Protein AF-A0A2D7PEE8-F1 (afdb_monomer)

Nearest PDB structures (foldseek):
  8wuu-assembly1_A  TM=1.130E-01  e=1.755E+00  Streptococcus pyogenes serotype M1

Structure (mmCIF, N/CA/C/O backbone):
data_AF-A0A2D7PEE8-F1
#
_entry.id   AF-A0A2D7PEE8-F1
#
loop_
_atom_site.group_PDB
_atom_site.id
_atom_site.type_symbol
_atom_site.label_atom_id
_atom_site.label_alt_id
_atom_site.label_comp_id
_atom_site.label_asym_id
_atom_site.label_entity_id
_atom_site.label_seq_id
_atom_site.pdbx_PDB_ins_code
_atom_site.Cartn_x
_atom_site.Cartn_y
_atom_site.Cartn_z
_atom_site.occupancy
_atom_site.B_iso_or_equiv
_atom_site.auth_seq_id
_atom_site.auth_comp_id
_atom_site.auth_asym_id
_atom_site.auth_atom_id
_atom_site.pdbx_PDB_model_num
ATOM 1 N N . MET A 1 1 ? 88.003 9.462 -83.568 1.00 36.91 1 MET A N 1
ATOM 2 C CA . MET A 1 1 ? 86.731 10.149 -83.250 1.00 36.91 1 MET A CA 1
ATOM 3 C C . MET A 1 1 ? 85.672 9.088 -83.020 1.00 36.91 1 MET A C 1
ATOM 5 O O . MET A 1 1 ? 85.194 8.512 -83.986 1.00 36.91 1 MET A O 1
ATOM 9 N N . ALA A 1 2 ? 85.387 8.756 -81.761 1.00 38.00 2 ALA A N 1
ATOM 10 C CA . ALA A 1 2 ? 84.347 7.796 -81.404 1.00 38.00 2 ALA A CA 1
ATOM 11 C C . ALA A 1 2 ? 83.097 8.570 -80.969 1.00 38.00 2 ALA A C 1
ATOM 13 O O . ALA A 1 2 ? 83.156 9.364 -80.034 1.00 38.00 2 ALA A O 1
ATOM 14 N N . ILE A 1 3 ? 81.997 8.367 -81.691 1.00 42.97 3 ILE A N 1
ATOM 15 C CA . ILE A 1 3 ? 80.669 8.898 -81.379 1.00 42.97 3 ILE A CA 1
ATOM 16 C C . ILE A 1 3 ? 79.993 7.878 -80.453 1.00 42.97 3 ILE A C 1
ATOM 18 O O . ILE A 1 3 ? 79.646 6.788 -80.906 1.00 42.97 3 ILE A O 1
ATOM 22 N N . MET A 1 4 ? 79.813 8.210 -79.172 1.00 39.53 4 MET A N 1
ATOM 23 C CA . MET A 1 4 ? 78.869 7.506 -78.296 1.00 39.53 4 MET A CA 1
ATOM 24 C C . MET A 1 4 ? 77.482 8.125 -78.484 1.00 39.53 4 MET A C 1
ATOM 26 O O . MET A 1 4 ? 77.301 9.327 -78.313 1.00 39.53 4 MET A O 1
ATOM 30 N N . LYS A 1 5 ? 76.519 7.290 -78.882 1.00 43.19 5 LYS A N 1
ATOM 31 C CA . LYS A 1 5 ? 75.089 7.603 -78.898 1.00 43.19 5 LYS A CA 1
ATOM 32 C C . LYS A 1 5 ? 74.513 7.321 -77.510 1.00 43.19 5 LYS A C 1
ATOM 34 O O . LYS A 1 5 ? 74.554 6.171 -77.075 1.00 43.19 5 LYS A O 1
ATOM 39 N N . ASP A 1 6 ? 73.922 8.330 -76.882 1.00 46.00 6 ASP A N 1
ATOM 40 C CA . ASP A 1 6 ? 73.029 8.155 -75.737 1.00 46.00 6 ASP A CA 1
ATOM 41 C C . ASP A 1 6 ? 71.751 7.440 -76.195 1.00 46.00 6 ASP A C 1
ATOM 43 O O . ASP A 1 6 ? 70.873 8.022 -76.835 1.00 46.00 6 ASP A O 1
ATOM 47 N N . PHE A 1 7 ? 71.647 6.147 -75.894 1.00 42.81 7 PHE A N 1
ATOM 48 C CA . PHE A 1 7 ? 70.382 5.428 -75.979 1.00 42.81 7 PHE A CA 1
ATOM 49 C C . PHE A 1 7 ? 69.594 5.676 -74.691 1.00 42.81 7 PHE A C 1
ATOM 51 O O . PHE A 1 7 ? 69.921 5.142 -73.632 1.00 42.81 7 PHE A O 1
ATOM 58 N N . VAL A 1 8 ? 68.523 6.465 -74.790 1.00 51.12 8 VAL A N 1
ATOM 59 C CA . VAL A 1 8 ? 67.483 6.529 -73.758 1.00 51.12 8 VAL A CA 1
ATOM 60 C C . VAL A 1 8 ? 66.880 5.129 -73.615 1.00 51.12 8 VAL A C 1
ATOM 62 O O . VAL A 1 8 ? 66.261 4.609 -74.544 1.00 51.12 8 VAL A O 1
ATOM 65 N N . ASN A 1 9 ? 67.084 4.497 -72.456 1.00 50.72 9 ASN A N 1
ATOM 66 C CA . ASN A 1 9 ? 66.544 3.179 -72.128 1.00 50.72 9 ASN A CA 1
ATOM 67 C C . ASN A 1 9 ? 65.024 3.275 -71.885 1.00 50.72 9 ASN A C 1
ATOM 69 O O . ASN A 1 9 ? 64.554 3.350 -70.749 1.00 50.72 9 ASN A O 1
ATOM 73 N N . ALA A 1 10 ? 64.256 3.295 -72.976 1.00 44.59 10 ALA A N 1
ATOM 74 C CA . ALA A 1 10 ? 62.796 3.377 -72.965 1.00 44.59 10 ALA A CA 1
ATOM 75 C C . ALA A 1 10 ? 62.132 2.211 -72.199 1.00 44.59 10 ALA A C 1
ATOM 77 O O . ALA A 1 10 ? 61.075 2.398 -71.600 1.00 44.59 10 ALA A O 1
ATOM 78 N N . GLY A 1 11 ? 62.771 1.034 -72.143 1.00 39.69 11 GLY A N 1
ATOM 79 C CA . GLY A 1 11 ? 62.294 -0.117 -71.363 1.00 39.69 11 GLY A CA 1
ATOM 80 C C . GLY A 1 11 ? 62.442 0.074 -69.848 1.00 39.69 11 GLY A C 1
ATOM 81 O O . GLY A 1 11 ? 61.536 -0.268 -69.089 1.00 39.69 11 GLY A O 1
ATOM 82 N N . GLY A 1 12 ? 63.539 0.697 -69.406 1.00 43.28 12 GLY A N 1
ATOM 83 C CA . GLY A 1 12 ? 63.752 1.065 -68.002 1.00 43.28 12 GLY A CA 1
ATOM 84 C C . GLY A 1 12 ? 62.744 2.109 -67.512 1.00 43.28 12 GLY A C 1
ATOM 85 O O . GLY A 1 12 ? 62.139 1.924 -66.458 1.00 43.28 12 GLY A O 1
ATOM 86 N N . ALA A 1 13 ? 62.492 3.149 -68.315 1.00 47.09 13 ALA A N 1
ATOM 87 C CA . ALA A 1 13 ? 61.523 4.201 -67.996 1.00 47.09 13 ALA A CA 1
ATOM 88 C C . ALA A 1 13 ? 60.065 3.695 -67.972 1.00 47.09 13 ALA A C 1
ATOM 90 O O . ALA A 1 13 ? 59.292 4.091 -67.101 1.00 47.09 13 ALA A O 1
ATOM 91 N N . PHE A 1 14 ? 59.698 2.774 -68.871 1.00 45.44 14 PHE A N 1
ATOM 92 C CA . PHE A 1 14 ? 58.374 2.144 -68.880 1.00 45.44 14 PHE A CA 1
ATOM 93 C C . PHE A 1 14 ? 58.162 1.221 -67.668 1.00 45.44 14 PHE A C 1
ATOM 95 O O . PHE A 1 14 ? 57.136 1.318 -66.999 1.00 45.44 14 PHE A O 1
ATOM 102 N N . SER A 1 15 ? 59.150 0.385 -67.319 1.00 45.12 15 SER A N 1
ATOM 103 C CA . SER A 1 15 ? 59.051 -0.501 -66.145 1.00 45.12 15 SER A CA 1
ATOM 104 C C . SER A 1 15 ? 58.986 0.265 -64.814 1.00 45.12 15 SER A C 1
ATOM 106 O O . SER A 1 15 ? 58.243 -0.129 -63.917 1.00 45.12 15 SER A O 1
ATOM 108 N N . ALA A 1 16 ? 59.696 1.396 -64.706 1.00 52.12 16 ALA A N 1
ATOM 109 C CA . ALA A 1 16 ? 59.657 2.280 -63.541 1.00 52.12 16 ALA A CA 1
ATOM 110 C C . ALA A 1 16 ? 58.328 3.051 -63.434 1.00 52.12 16 ALA A C 1
ATOM 112 O O . ALA A 1 16 ? 57.802 3.221 -62.337 1.00 52.12 16 ALA A O 1
ATOM 113 N N . GLY A 1 17 ? 57.744 3.473 -64.562 1.00 42.59 17 GLY A N 1
ATOM 114 C CA . GLY A 1 17 ? 56.414 4.091 -64.594 1.00 42.59 17 GLY A CA 1
ATOM 115 C C . GLY A 1 17 ? 55.287 3.109 -64.253 1.00 42.59 17 GLY A C 1
ATOM 116 O O . GLY A 1 17 ? 54.347 3.467 -63.547 1.00 42.59 17 GLY A O 1
ATOM 117 N N . MET A 1 18 ? 55.401 1.850 -64.688 1.00 45.31 18 MET A N 1
ATOM 118 C CA . MET A 1 18 ? 54.411 0.804 -64.411 1.00 45.31 18 MET A CA 1
ATOM 119 C C . MET A 1 18 ? 54.471 0.314 -62.952 1.00 45.31 18 MET A C 1
ATOM 121 O O . MET A 1 18 ? 53.427 0.116 -62.335 1.00 45.31 18 MET A O 1
ATOM 125 N N . SER A 1 19 ? 55.665 0.188 -62.357 1.00 49.00 19 SER A N 1
ATOM 126 C CA . SER A 1 19 ? 55.824 -0.153 -60.932 1.00 49.00 19 SER A CA 1
ATOM 127 C C . SER A 1 19 ? 55.417 0.993 -59.995 1.00 49.00 19 SER A C 1
ATOM 129 O O . SER A 1 19 ? 54.812 0.746 -58.950 1.00 49.00 19 SER A O 1
ATOM 131 N N . ALA A 1 20 ? 55.653 2.251 -60.383 1.00 50.22 20 ALA A N 1
ATOM 132 C CA . ALA A 1 20 ? 55.124 3.429 -59.692 1.00 50.22 20 ALA A CA 1
ATOM 133 C C . ALA A 1 20 ? 53.585 3.520 -59.786 1.00 50.22 20 ALA A C 1
ATOM 135 O O . ALA A 1 20 ? 52.927 3.886 -58.814 1.00 50.22 20 ALA A O 1
ATOM 136 N N . GLY A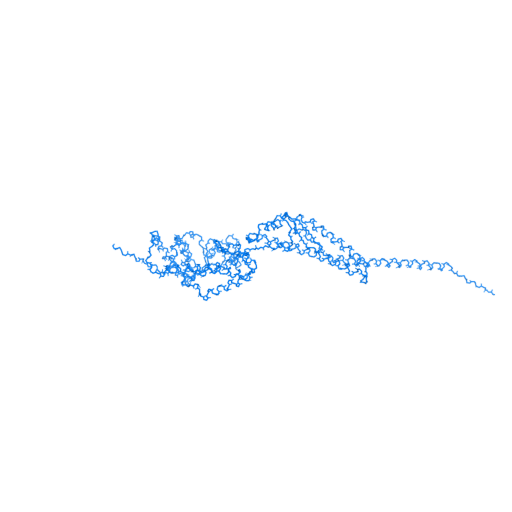 1 21 ? 52.997 3.131 -60.924 1.00 40.75 21 GLY A N 1
ATOM 137 C CA . GLY A 1 21 ? 51.543 3.058 -61.108 1.00 40.75 21 GLY A CA 1
ATOM 138 C C . GLY A 1 21 ? 50.880 1.956 -60.273 1.00 40.75 21 GLY A C 1
ATOM 139 O O . GLY A 1 21 ? 49.879 2.211 -59.610 1.00 40.75 21 GLY A O 1
ATOM 140 N N . LEU A 1 22 ? 51.470 0.756 -60.236 1.00 48.62 22 LEU A N 1
ATOM 141 C CA . LEU A 1 22 ? 50.969 -0.377 -59.443 1.00 48.62 22 LEU A CA 1
ATOM 142 C C . LEU A 1 22 ? 51.132 -0.148 -57.932 1.00 48.62 22 LEU A C 1
ATOM 144 O O . LEU A 1 22 ? 50.189 -0.361 -57.179 1.00 48.62 22 LEU A O 1
ATOM 148 N N . SER A 1 23 ? 52.270 0.394 -57.486 1.00 54.91 23 SER A N 1
ATOM 149 C CA . SER A 1 23 ? 52.448 0.786 -56.077 1.00 54.91 23 SER A CA 1
ATOM 150 C C . SER A 1 23 ? 51.536 1.951 -55.661 1.00 54.91 23 SER A C 1
ATOM 152 O O . SER A 1 23 ? 51.141 2.042 -54.498 1.00 54.91 23 SER A O 1
ATOM 154 N N . GLY A 1 24 ? 51.158 2.833 -56.592 1.00 54.38 24 GLY A N 1
ATOM 155 C CA . GLY A 1 24 ? 50.138 3.862 -56.379 1.00 54.38 24 GLY A CA 1
ATOM 156 C C . GLY A 1 24 ? 48.737 3.279 -56.164 1.00 54.38 24 GLY A C 1
ATOM 157 O O . GLY A 1 24 ? 48.034 3.723 -55.257 1.00 54.38 24 GLY A O 1
ATOM 158 N N . ILE A 1 25 ? 48.364 2.258 -56.942 1.00 56.91 25 ILE A N 1
ATOM 159 C CA . ILE A 1 25 ? 47.086 1.537 -56.820 1.00 56.91 25 ILE A CA 1
ATOM 160 C C . ILE A 1 25 ? 47.041 0.718 -55.523 1.00 56.91 25 ILE A C 1
ATOM 162 O O . ILE A 1 25 ? 46.081 0.846 -54.768 1.00 56.91 25 ILE A O 1
ATOM 166 N N . ASP A 1 26 ? 48.096 -0.027 -55.187 1.00 55.97 26 ASP A N 1
ATOM 167 C CA . ASP A 1 26 ? 48.169 -0.795 -53.933 1.00 55.97 26 ASP A CA 1
ATOM 168 C C . ASP A 1 26 ? 48.103 0.111 -52.693 1.00 55.97 26 ASP A C 1
ATOM 170 O O . ASP A 1 26 ? 47.444 -0.209 -51.702 1.00 55.97 26 ASP A O 1
ATOM 174 N N . ASN A 1 27 ? 48.740 1.286 -52.740 1.00 65.62 27 ASN A N 1
ATOM 175 C CA . ASN A 1 27 ? 48.633 2.276 -51.668 1.00 65.62 27 ASN A CA 1
ATOM 176 C C . ASN A 1 27 ? 47.238 2.912 -51.586 1.00 65.62 27 ASN A C 1
ATOM 178 O O . ASN A 1 27 ? 46.804 3.270 -50.492 1.00 65.62 27 ASN A O 1
ATOM 182 N N . GLN A 1 28 ? 46.529 3.065 -52.706 1.00 58.69 28 GLN A N 1
ATOM 183 C CA . GLN A 1 28 ? 45.143 3.539 -52.714 1.00 58.69 28 GLN A CA 1
ATOM 184 C C . GLN A 1 28 ? 44.176 2.485 -52.165 1.00 58.69 28 GLN A C 1
ATOM 186 O O . GLN A 1 28 ? 43.343 2.835 -51.332 1.00 58.69 28 GLN A O 1
ATOM 191 N N . ILE A 1 29 ? 44.333 1.211 -52.542 1.00 61.28 29 ILE A N 1
ATOM 192 C CA . ILE A 1 29 ? 43.538 0.091 -52.014 1.00 61.28 29 ILE A CA 1
ATOM 193 C C . ILE A 1 29 ? 43.755 -0.040 -50.504 1.00 61.28 29 ILE A C 1
ATOM 195 O O . ILE A 1 29 ? 42.797 0.012 -49.743 1.00 61.28 29 ILE A O 1
ATOM 199 N N . ARG A 1 30 ? 45.009 -0.055 -50.032 1.00 66.06 30 ARG A N 1
ATOM 200 C CA . ARG A 1 30 ? 45.307 -0.126 -48.589 1.00 66.06 30 ARG A CA 1
ATOM 201 C C . ARG A 1 30 ? 44.752 1.060 -47.799 1.00 66.06 30 ARG A C 1
ATOM 203 O O . ARG A 1 30 ? 44.349 0.888 -46.654 1.00 66.06 30 ARG A O 1
ATOM 210 N N . ARG A 1 31 ? 44.733 2.265 -48.378 1.00 68.31 31 ARG A N 1
ATOM 211 C CA . ARG A 1 31 ? 44.119 3.448 -47.747 1.00 68.31 31 ARG A CA 1
ATOM 212 C C . ARG A 1 31 ? 42.596 3.357 -47.721 1.00 68.31 31 ARG A C 1
ATOM 214 O O . ARG A 1 31 ? 42.003 3.774 -46.732 1.00 68.31 31 ARG A O 1
ATOM 221 N N . ALA A 1 32 ? 41.982 2.820 -48.773 1.00 65.88 32 ALA A N 1
ATOM 222 C CA . ALA A 1 32 ? 40.547 2.565 -48.818 1.00 65.88 32 ALA A CA 1
ATOM 223 C C . ALA A 1 32 ? 40.141 1.505 -47.781 1.00 65.88 32 ALA A C 1
ATOM 225 O O . ALA A 1 32 ? 39.219 1.749 -47.007 1.00 65.88 32 ALA A O 1
ATOM 226 N N . ASP A 1 33 ? 40.894 0.408 -47.670 1.00 72.75 33 ASP A N 1
ATOM 227 C CA . ASP A 1 33 ? 40.674 -0.642 -46.668 1.00 72.75 33 ASP A CA 1
ATOM 228 C C . ASP A 1 33 ? 40.842 -0.108 -45.238 1.00 72.75 33 ASP A C 1
ATOM 230 O O . ASP A 1 33 ? 40.031 -0.390 -44.359 1.00 72.75 33 ASP A O 1
ATOM 234 N N . GLN A 1 34 ? 41.866 0.718 -44.992 1.00 75.00 34 GLN A N 1
ATOM 235 C CA . GLN A 1 34 ? 42.071 1.373 -43.694 1.00 75.00 34 GLN A CA 1
ATOM 236 C C . GLN A 1 34 ? 40.954 2.368 -43.356 1.00 75.00 34 GLN A C 1
ATOM 238 O O . GLN A 1 34 ? 40.535 2.448 -42.201 1.00 75.00 34 GLN A O 1
ATOM 243 N N . ALA A 1 35 ? 40.466 3.125 -44.342 1.00 72.62 35 ALA A N 1
ATOM 244 C CA . ALA A 1 35 ? 39.350 4.045 -44.156 1.00 72.62 35 ALA A CA 1
ATOM 245 C C . ALA A 1 35 ? 38.049 3.288 -43.855 1.00 72.62 35 ALA A C 1
ATOM 247 O O . ALA A 1 35 ? 37.325 3.676 -42.939 1.00 72.62 35 ALA A O 1
ATOM 248 N N . GLN A 1 36 ? 37.793 2.180 -44.555 1.00 73.75 36 GLN A N 1
ATOM 249 C CA . GLN A 1 36 ? 36.639 1.321 -44.304 1.00 73.75 36 GLN A CA 1
ATOM 250 C C . GLN A 1 36 ? 36.716 0.673 -42.916 1.00 73.75 36 GLN A C 1
ATOM 252 O O . GLN A 1 36 ? 35.768 0.775 -42.146 1.00 73.75 36 GLN A O 1
ATOM 257 N N . ALA A 1 37 ? 37.872 0.126 -42.532 1.00 75.62 37 ALA A N 1
ATOM 258 C CA . ALA A 1 37 ? 38.077 -0.439 -41.199 1.00 75.62 37 ALA A CA 1
ATOM 259 C C . ALA A 1 37 ? 37.882 0.601 -40.077 1.00 75.62 37 ALA A C 1
ATOM 261 O O . ALA A 1 37 ? 37.370 0.278 -39.005 1.00 75.62 37 ALA A O 1
ATOM 262 N N . ALA A 1 38 ? 38.257 1.864 -40.311 1.00 76.94 38 ALA A N 1
ATOM 263 C CA . ALA A 1 38 ? 38.017 2.948 -39.360 1.00 76.94 38 ALA A CA 1
ATOM 264 C C . ALA A 1 38 ? 36.523 3.300 -39.235 1.00 76.94 38 ALA A C 1
ATOM 266 O O . ALA A 1 38 ? 36.046 3.543 -38.125 1.00 76.94 38 ALA A O 1
ATOM 267 N N . VAL A 1 39 ? 35.781 3.306 -40.347 1.00 76.56 39 VAL A N 1
ATOM 268 C CA . VAL A 1 39 ? 34.318 3.488 -40.364 1.00 76.56 39 VAL A CA 1
ATOM 269 C C . VAL A 1 39 ? 33.621 2.331 -39.648 1.00 76.56 39 VAL A C 1
ATOM 271 O O . VAL A 1 39 ? 32.755 2.571 -38.807 1.00 76.56 39 VAL A O 1
ATOM 274 N N . ASP A 1 40 ? 34.032 1.093 -39.912 1.00 73.75 40 ASP A N 1
ATOM 275 C CA . ASP A 1 40 ? 33.459 -0.101 -39.289 1.00 73.75 40 ASP A CA 1
ATOM 276 C C . ASP A 1 40 ? 33.744 -0.131 -37.782 1.00 73.75 40 ASP A C 1
ATOM 278 O O . ASP A 1 40 ? 32.852 -0.406 -36.983 1.00 73.75 40 ASP A O 1
ATOM 282 N N . SER A 1 41 ? 34.955 0.249 -37.363 1.00 79.56 41 SER A N 1
ATOM 283 C CA . SER A 1 41 ? 35.315 0.380 -35.945 1.00 79.56 41 SER A CA 1
ATOM 284 C C . SER A 1 41 ? 34.460 1.431 -35.223 1.00 79.56 41 SER A C 1
ATOM 286 O O . SER A 1 41 ? 33.960 1.185 -34.123 1.00 79.56 41 SER A O 1
ATOM 288 N N . ARG A 1 42 ? 34.207 2.584 -35.860 1.00 80.25 42 ARG A N 1
ATOM 289 C CA . ARG A 1 42 ? 33.293 3.611 -35.326 1.00 80.25 42 ARG A CA 1
ATOM 290 C C . ARG A 1 42 ? 31.854 3.112 -35.254 1.00 80.25 42 ARG A C 1
ATOM 292 O O . ARG A 1 42 ? 31.197 3.338 -34.242 1.00 80.25 42 ARG A O 1
ATOM 299 N N . ALA A 1 43 ? 31.378 2.420 -36.290 1.00 78.38 43 ALA A N 1
ATOM 300 C CA . ALA A 1 43 ? 30.043 1.830 -36.304 1.00 78.38 43 ALA A CA 1
ATOM 301 C C . ALA A 1 43 ? 29.883 0.825 -35.158 1.00 78.38 43 ALA A C 1
ATOM 303 O O . ALA A 1 43 ? 28.927 0.925 -34.399 1.00 78.38 43 ALA A O 1
ATOM 304 N N . MET A 1 44 ? 30.851 -0.075 -34.966 1.00 74.94 44 MET A N 1
ATOM 305 C CA . MET A 1 44 ? 30.849 -1.038 -33.861 1.00 74.94 44 MET A CA 1
ATOM 306 C C . MET A 1 44 ? 30.903 -0.350 -32.496 1.00 74.94 44 MET A C 1
ATOM 308 O O . MET A 1 44 ? 30.203 -0.760 -31.578 1.00 74.94 44 MET A O 1
ATOM 312 N N . SER A 1 45 ? 31.682 0.726 -32.352 1.00 82.69 45 SER A N 1
ATOM 313 C CA . SER A 1 45 ? 31.720 1.505 -31.110 1.00 82.69 45 SER A CA 1
ATOM 314 C C . SER A 1 45 ? 30.371 2.148 -30.775 1.00 82.69 45 SER A C 1
ATOM 316 O O . SER A 1 45 ? 30.014 2.195 -29.600 1.00 82.69 45 SER A O 1
ATOM 318 N N . LEU A 1 46 ? 29.621 2.620 -31.775 1.00 83.31 46 LEU A N 1
ATOM 319 C CA . LEU A 1 46 ? 28.267 3.149 -31.588 1.00 83.31 46 LEU A CA 1
ATOM 320 C C . LEU A 1 46 ? 27.259 2.022 -31.318 1.00 83.31 46 LEU A C 1
ATOM 322 O O . LEU A 1 46 ? 26.489 2.113 -30.373 1.00 83.31 46 LEU A O 1
ATOM 326 N N . ILE A 1 47 ? 27.309 0.927 -32.079 1.00 82.62 47 ILE A N 1
ATOM 327 C CA . ILE A 1 47 ? 26.436 -0.247 -31.908 1.00 82.62 47 ILE A CA 1
ATOM 328 C C . ILE A 1 47 ? 26.587 -0.856 -30.508 1.00 82.62 47 ILE A C 1
ATOM 330 O O . ILE A 1 47 ? 25.587 -1.160 -29.866 1.00 82.62 47 ILE A O 1
ATOM 334 N N . ASN A 1 48 ? 27.814 -0.961 -29.995 1.00 79.81 48 ASN A N 1
ATOM 335 C CA . ASN A 1 48 ? 28.090 -1.494 -28.657 1.00 79.81 48 ASN A CA 1
ATOM 336 C C . ASN A 1 48 ? 27.580 -0.592 -27.516 1.00 79.81 48 ASN A C 1
ATOM 338 O O . ASN A 1 48 ? 27.626 -1.000 -26.360 1.00 79.81 48 ASN A O 1
ATOM 342 N N . GLN A 1 49 ? 27.125 0.631 -27.811 1.00 83.50 49 GLN A N 1
ATOM 343 C CA . GLN A 1 49 ? 26.478 1.517 -26.837 1.00 83.50 49 GLN A CA 1
ATOM 344 C C . GLN A 1 49 ? 24.953 1.358 -26.808 1.00 83.50 49 GLN A C 1
ATOM 346 O O . GLN A 1 49 ? 24.299 2.049 -26.014 1.00 83.50 49 GLN A O 1
ATOM 351 N N . TYR A 1 50 ? 24.390 0.494 -27.662 1.00 83.56 50 TYR A N 1
ATOM 352 C CA . TYR A 1 50 ? 22.974 0.161 -27.624 1.00 83.56 50 TYR A CA 1
ATOM 353 C C . TYR A 1 50 ? 22.644 -0.562 -26.306 1.00 83.56 50 TYR A C 1
ATOM 355 O O . TYR A 1 50 ? 23.408 -1.442 -25.896 1.00 83.56 50 TYR A O 1
ATOM 363 N N . PRO A 1 51 ? 21.550 -0.193 -25.618 1.00 82.62 51 PRO A N 1
ATOM 364 C CA . PRO A 1 51 ? 21.133 -0.863 -24.391 1.00 82.62 51 PRO A CA 1
ATOM 365 C C . PRO A 1 51 ? 20.847 -2.357 -24.615 1.00 82.62 51 PRO A C 1
ATOM 367 O O . PRO A 1 51 ? 20.535 -2.758 -25.738 1.00 82.62 51 PRO A O 1
ATOM 370 N N . PRO A 1 52 ? 20.931 -3.191 -23.564 1.00 80.62 52 PRO A N 1
ATOM 371 C CA . PRO A 1 52 ? 20.459 -4.567 -23.651 1.00 80.62 52 PRO A CA 1
ATOM 372 C C . PRO A 1 52 ? 18.963 -4.610 -23.994 1.00 80.62 52 PRO A C 1
ATOM 374 O O . PRO A 1 52 ? 18.210 -3.693 -23.658 1.00 80.62 52 PRO A O 1
ATOM 377 N N . ASP A 1 53 ? 18.544 -5.685 -24.663 1.00 79.44 53 ASP A N 1
ATOM 378 C CA . ASP A 1 53 ? 17.127 -5.925 -24.936 1.00 79.44 53 ASP A CA 1
ATOM 379 C C . ASP A 1 53 ? 16.378 -6.126 -23.593 1.00 79.44 53 ASP A C 1
ATOM 381 O O . ASP A 1 53 ? 16.947 -6.700 -22.657 1.00 79.44 53 ASP A O 1
ATOM 385 N N . PRO A 1 54 ? 15.125 -5.655 -23.471 1.00 77.88 54 PRO A N 1
ATOM 386 C CA . PRO A 1 54 ? 14.335 -5.829 -22.259 1.00 77.88 54 PRO A CA 1
ATOM 387 C C . PRO A 1 54 ? 13.987 -7.299 -22.003 1.00 77.88 54 PRO A C 1
ATOM 389 O O . PRO A 1 54 ? 13.890 -8.117 -22.918 1.00 77.88 54 PRO A O 1
ATOM 392 N N . GLU A 1 55 ? 13.742 -7.626 -20.738 1.00 76.50 55 GLU A N 1
ATOM 393 C CA . GLU A 1 55 ? 13.300 -8.960 -20.325 1.00 76.50 55 GLU A CA 1
ATOM 394 C C . GLU A 1 55 ? 11.809 -9.161 -20.668 1.00 76.50 55 GLU A C 1
ATOM 396 O O . GLU A 1 55 ? 10.922 -8.549 -20.071 1.00 76.50 55 GLU A O 1
ATOM 401 N N . PHE A 1 56 ? 11.530 -10.005 -21.669 1.00 78.31 56 PHE A N 1
ATOM 402 C CA . PHE A 1 56 ? 10.183 -10.240 -22.222 1.00 78.31 56 PHE A CA 1
ATOM 403 C C . PHE A 1 56 ? 9.271 -11.108 -21.336 1.00 78.31 56 PHE A C 1
ATOM 405 O O . PHE A 1 56 ? 8.077 -11.238 -21.610 1.00 78.31 56 PHE A O 1
ATOM 412 N N . ASP A 1 57 ? 9.811 -11.742 -20.300 1.00 78.19 57 ASP A N 1
ATOM 413 C CA . ASP A 1 57 ? 9.058 -12.520 -19.311 1.00 78.19 57 ASP A CA 1
ATOM 414 C C . ASP A 1 57 ? 8.352 -11.634 -18.269 1.00 78.19 57 ASP A C 1
ATOM 416 O O . ASP A 1 57 ? 7.473 -12.113 -17.555 1.00 78.19 57 ASP A O 1
ATOM 420 N N . LYS A 1 58 ? 8.671 -10.333 -18.226 1.00 77.44 58 LYS A N 1
ATOM 421 C CA . LYS A 1 58 ? 8.037 -9.336 -17.343 1.00 77.44 58 LYS A CA 1
ATOM 422 C C . LYS A 1 58 ? 6.616 -8.944 -17.744 1.00 77.44 58 LYS A C 1
ATOM 424 O O . LYS A 1 58 ? 5.943 -8.244 -16.991 1.00 77.44 58 LYS A O 1
ATOM 429 N N . VAL A 1 59 ? 6.163 -9.357 -18.923 1.00 80.62 59 VAL A N 1
ATOM 430 C CA . VAL A 1 59 ? 4.873 -8.962 -19.500 1.00 80.62 59 VAL A CA 1
ATOM 431 C C . VAL A 1 59 ? 4.046 -10.184 -19.875 1.00 80.62 59 VAL A C 1
ATOM 433 O O . VAL A 1 59 ? 4.584 -11.286 -20.014 1.00 80.62 59 VAL A O 1
ATOM 436 N N . SER A 1 60 ? 2.733 -9.991 -20.026 1.00 80.00 60 SER A N 1
ATOM 437 C CA . SER A 1 60 ? 1.831 -11.039 -20.508 1.00 80.00 60 SER A CA 1
ATOM 438 C C . SER A 1 60 ? 2.207 -11.519 -21.911 1.00 80.00 60 SER A C 1
ATOM 440 O O . SER A 1 60 ? 2.893 -10.817 -22.661 1.00 80.00 60 SER A O 1
ATOM 442 N N . ASP A 1 61 ? 1.746 -12.712 -22.285 1.00 80.38 61 ASP A N 1
ATOM 443 C CA . ASP A 1 61 ? 2.011 -13.282 -23.608 1.00 80.38 61 ASP A CA 1
ATOM 444 C C . ASP A 1 61 ? 1.470 -12.368 -24.724 1.00 80.38 61 ASP A C 1
ATOM 446 O O . ASP A 1 61 ? 2.154 -12.120 -25.718 1.00 80.38 61 ASP A O 1
ATOM 450 N N . GLU A 1 62 ? 0.296 -11.776 -24.507 1.00 77.88 62 GLU A N 1
ATOM 451 C CA . GLU A 1 62 ? -0.383 -10.816 -25.385 1.00 77.88 62 GLU A CA 1
ATOM 452 C C . GLU A 1 62 ? 0.405 -9.506 -25.552 1.00 77.88 62 GLU A C 1
ATOM 454 O O . GLU A 1 62 ? 0.314 -8.819 -26.571 1.00 77.88 62 GLU A O 1
ATOM 459 N N . ALA A 1 63 ? 1.219 -9.161 -24.557 1.00 81.50 63 ALA A N 1
ATOM 460 C CA . ALA A 1 63 ? 2.038 -7.961 -24.527 1.00 81.50 63 ALA A CA 1
ATOM 461 C C . ALA A 1 63 ? 3.457 -8.179 -25.100 1.00 81.50 63 ALA A C 1
ATOM 463 O O . ALA A 1 63 ? 4.155 -7.206 -25.411 1.00 81.50 63 ALA A O 1
ATOM 464 N N . ARG A 1 64 ? 3.883 -9.435 -25.309 1.00 85.12 64 ARG A N 1
ATOM 465 C CA . ARG A 1 64 ? 5.216 -9.764 -25.848 1.00 85.12 64 ARG A CA 1
ATOM 466 C C . ARG A 1 64 ? 5.407 -9.354 -27.298 1.00 85.12 64 ARG A C 1
ATOM 468 O O . ARG A 1 64 ? 6.464 -8.825 -27.632 1.00 85.12 64 ARG A O 1
ATOM 475 N N . GLU A 1 65 ? 4.428 -9.602 -28.164 1.00 86.88 65 GLU A N 1
ATOM 476 C CA . GLU A 1 65 ? 4.554 -9.278 -29.591 1.00 86.88 65 GLU A CA 1
ATOM 477 C C . GLU A 1 65 ? 4.701 -7.759 -29.829 1.00 86.88 65 GLU A C 1
ATOM 479 O O . GLU A 1 65 ? 5.637 -7.363 -30.533 1.00 86.88 65 GLU A O 1
ATOM 484 N N . PRO A 1 66 ? 3.892 -6.878 -29.203 1.00 86.62 66 PRO A N 1
ATOM 485 C CA . PRO A 1 66 ? 4.109 -5.435 -29.284 1.00 86.62 66 PRO A CA 1
ATOM 486 C C . PRO A 1 66 ? 5.482 -4.983 -28.773 1.00 86.62 66 PRO A C 1
ATOM 488 O O . PRO A 1 66 ? 6.129 -4.153 -29.415 1.00 86.62 66 PRO A O 1
ATOM 491 N N . LEU A 1 67 ? 5.955 -5.549 -27.656 1.00 86.88 67 LEU A N 1
ATOM 492 C CA . LEU A 1 67 ? 7.283 -5.253 -27.117 1.00 86.88 67 LEU A CA 1
ATOM 493 C C . LEU A 1 67 ? 8.389 -5.689 -28.088 1.00 86.88 67 LEU A C 1
ATOM 495 O O . LEU A 1 67 ? 9.312 -4.925 -28.360 1.00 86.88 67 LEU A O 1
ATOM 499 N N . LEU A 1 68 ? 8.280 -6.887 -28.666 1.00 88.06 68 LEU A N 1
ATOM 500 C CA . LEU A 1 68 ? 9.231 -7.398 -29.653 1.00 88.06 68 LEU A CA 1
ATOM 501 C C . LEU A 1 68 ? 9.277 -6.512 -30.903 1.00 88.06 68 LEU A C 1
ATOM 503 O O . LEU A 1 68 ? 10.359 -6.210 -31.408 1.00 88.06 68 LEU A O 1
ATOM 507 N N . ASN A 1 69 ? 8.117 -6.062 -31.382 1.00 89.06 69 ASN A N 1
ATOM 508 C CA . ASN A 1 69 ? 8.025 -5.152 -32.519 1.00 89.06 69 ASN A CA 1
ATOM 509 C C . ASN A 1 69 ? 8.689 -3.801 -32.220 1.00 89.06 69 ASN A C 1
ATOM 511 O O . ASN A 1 69 ? 9.485 -3.336 -33.037 1.00 89.06 69 ASN A O 1
ATOM 515 N N . PHE A 1 70 ? 8.438 -3.215 -31.045 1.00 90.44 70 PHE A N 1
ATOM 516 C CA . PHE A 1 70 ? 9.099 -1.982 -30.607 1.00 90.44 70 PHE A CA 1
ATOM 517 C C . PHE A 1 70 ? 10.625 -2.144 -30.540 1.00 90.44 70 PHE A C 1
ATOM 519 O O . PHE A 1 70 ? 11.356 -1.361 -31.149 1.00 90.44 70 PHE A O 1
ATOM 526 N N . VAL A 1 71 ? 11.112 -3.199 -29.875 1.00 89.19 71 VAL A N 1
ATOM 527 C CA . VAL A 1 71 ? 12.551 -3.481 -29.732 1.00 89.19 71 VAL A CA 1
ATOM 528 C C . VAL A 1 71 ? 13.215 -3.656 -31.097 1.00 89.19 71 VAL A C 1
ATOM 530 O O . VAL A 1 71 ? 14.259 -3.057 -31.356 1.00 89.19 71 VAL A O 1
ATOM 533 N N . ASN A 1 72 ? 12.606 -4.429 -32.000 1.00 88.69 72 ASN A N 1
ATOM 534 C CA . ASN A 1 72 ? 13.154 -4.670 -33.334 1.00 88.69 72 ASN A CA 1
ATOM 535 C C . ASN A 1 72 ? 13.212 -3.391 -34.178 1.00 88.69 72 ASN A C 1
ATOM 537 O O . ASN A 1 72 ? 14.233 -3.131 -34.820 1.00 88.69 72 ASN A O 1
ATOM 541 N N . GLN A 1 73 ? 12.153 -2.577 -34.162 1.00 90.50 73 GLN A N 1
ATOM 542 C CA . GLN A 1 73 ? 12.117 -1.307 -34.890 1.00 90.50 73 GLN A CA 1
ATOM 543 C C . GLN A 1 73 ? 13.145 -0.315 -34.338 1.00 90.50 73 GLN A C 1
ATOM 545 O O . GLN A 1 73 ? 13.900 0.282 -35.110 1.00 90.50 73 GLN A O 1
ATOM 550 N N . ASN A 1 74 ? 13.231 -0.177 -33.011 1.00 90.44 74 ASN A N 1
ATOM 551 C CA . ASN A 1 74 ? 14.189 0.715 -32.364 1.00 90.44 74 ASN A CA 1
ATOM 552 C C . ASN A 1 74 ? 15.634 0.301 -32.692 1.00 90.44 74 ASN A C 1
ATOM 554 O O . ASN A 1 74 ? 16.422 1.120 -33.167 1.00 90.44 74 ASN A O 1
ATOM 558 N N . LYS A 1 75 ? 15.945 -0.996 -32.581 1.00 88.12 75 LYS A N 1
ATOM 559 C CA . LYS A 1 75 ? 17.262 -1.572 -32.889 1.00 88.12 75 LYS A CA 1
ATOM 560 C C . LYS A 1 75 ? 17.654 -1.388 -34.351 1.00 88.12 75 LYS A C 1
ATOM 562 O O . LYS A 1 75 ? 18.778 -0.978 -34.645 1.00 88.12 75 LYS A O 1
ATOM 567 N N . GLN A 1 76 ? 16.729 -1.641 -35.278 1.00 90.25 76 GLN A N 1
ATOM 568 C CA . GLN A 1 76 ? 16.965 -1.438 -36.707 1.00 90.25 76 GLN A CA 1
ATOM 569 C C . GLN A 1 76 ? 17.252 0.037 -37.021 1.00 90.25 76 GLN A C 1
ATOM 571 O O . GLN A 1 76 ? 18.222 0.341 -37.719 1.00 90.25 76 GLN A O 1
ATOM 576 N N . ASN A 1 77 ? 16.451 0.956 -36.476 1.00 90.38 77 ASN A N 1
ATOM 577 C CA . ASN A 1 77 ? 16.644 2.393 -36.661 1.00 90.38 77 ASN A CA 1
ATOM 578 C C . ASN A 1 77 ? 17.968 2.866 -36.046 1.00 90.38 77 ASN A C 1
ATOM 580 O O . ASN A 1 77 ? 18.716 3.601 -36.693 1.00 90.38 77 ASN A O 1
ATOM 584 N N . TYR A 1 78 ? 18.308 2.377 -34.851 1.00 90.69 78 TYR A N 1
ATOM 585 C CA . TYR A 1 78 ? 19.556 2.703 -34.170 1.00 90.69 78 TYR A CA 1
ATOM 586 C C . TYR A 1 78 ? 20.771 2.252 -34.984 1.00 90.69 78 TYR A C 1
ATOM 588 O O . TYR A 1 78 ? 21.678 3.047 -35.224 1.00 90.69 78 TYR A O 1
ATOM 596 N N . PHE A 1 79 ? 20.786 1.009 -35.480 1.00 88.38 79 PHE A N 1
ATOM 597 C CA . PHE A 1 79 ? 21.894 0.498 -36.295 1.00 88.38 79 PHE A CA 1
ATOM 598 C C . PHE A 1 79 ? 22.025 1.229 -37.633 1.00 88.38 79 PHE A C 1
ATOM 600 O O . PHE A 1 79 ? 23.146 1.509 -38.068 1.00 88.38 79 PHE A O 1
ATOM 607 N N . ASN A 1 80 ? 20.907 1.597 -38.262 1.00 89.31 80 ASN A N 1
ATOM 608 C CA . ASN A 1 80 ? 20.924 2.392 -39.487 1.00 89.31 80 ASN A CA 1
ATOM 609 C C . ASN A 1 80 ? 21.542 3.778 -39.251 1.00 89.31 80 ASN A C 1
ATOM 611 O O . ASN A 1 80 ? 22.433 4.182 -40.001 1.00 89.31 80 ASN A O 1
ATOM 615 N N . ILE A 1 81 ? 21.131 4.480 -38.190 1.00 90.81 81 ILE A N 1
ATOM 616 C CA . ILE A 1 81 ? 21.669 5.804 -37.847 1.00 90.81 81 ILE A CA 1
ATOM 617 C C . ILE A 1 81 ? 23.135 5.701 -37.407 1.00 90.81 81 ILE A C 1
ATOM 619 O O . ILE A 1 81 ? 23.958 6.499 -37.849 1.00 90.81 81 ILE A O 1
ATOM 623 N N . ALA A 1 82 ? 23.504 4.691 -36.612 1.00 86.88 82 ALA A N 1
ATOM 624 C CA . ALA A 1 82 ? 24.885 4.454 -36.185 1.00 86.88 82 ALA A CA 1
ATOM 625 C C . ALA A 1 82 ? 25.830 4.253 -37.381 1.00 86.88 82 ALA A C 1
ATOM 627 O O . ALA A 1 82 ? 26.932 4.806 -37.411 1.00 86.88 82 ALA A O 1
ATOM 628 N N . ARG A 1 83 ? 25.385 3.501 -38.396 1.00 85.69 83 ARG A N 1
ATOM 629 C CA . ARG A 1 83 ? 26.139 3.280 -39.637 1.00 85.69 83 ARG A CA 1
ATOM 630 C C . ARG A 1 83 ? 26.239 4.538 -40.498 1.00 85.69 83 ARG A C 1
ATOM 632 O O . ARG A 1 83 ? 27.253 4.741 -41.156 1.00 85.69 83 ARG A O 1
ATOM 639 N N . GLN A 1 84 ? 25.212 5.385 -40.512 1.00 89.00 84 GLN A N 1
ATOM 640 C CA . GLN A 1 84 ? 25.286 6.673 -41.206 1.00 89.00 84 GLN A CA 1
ATOM 641 C C . GLN A 1 84 ? 26.259 7.616 -40.486 1.00 89.00 84 GLN A C 1
ATOM 643 O O . GLN A 1 84 ? 27.190 8.125 -41.111 1.00 89.00 84 GLN A O 1
ATOM 648 N N . LEU A 1 85 ? 26.136 7.754 -39.163 1.00 87.19 85 LEU A N 1
ATOM 649 C CA . LEU A 1 85 ? 27.026 8.571 -38.333 1.00 87.19 85 LEU A CA 1
ATOM 650 C C . LEU A 1 85 ? 28.493 8.144 -38.412 1.00 87.19 85 LEU A C 1
ATOM 652 O O . LEU A 1 85 ? 29.370 9.004 -38.390 1.00 87.19 85 LEU A O 1
ATOM 656 N N . SER A 1 86 ? 28.788 6.846 -38.537 1.00 87.62 86 SER A N 1
ATOM 657 C CA . SER A 1 86 ? 30.175 6.369 -38.617 1.00 87.62 86 SER A CA 1
ATOM 658 C C . SER A 1 86 ? 30.915 6.857 -39.869 1.00 87.62 86 SER A C 1
ATOM 660 O O . SER A 1 86 ? 32.146 6.967 -39.851 1.00 87.62 86 SER A O 1
ATOM 662 N N . THR A 1 87 ? 30.169 7.190 -40.928 1.00 88.00 87 THR A N 1
ATOM 663 C CA . THR A 1 87 ? 30.688 7.749 -42.186 1.00 88.00 87 THR A CA 1
ATOM 664 C C . THR A 1 87 ? 30.753 9.278 -42.197 1.00 88.00 87 THR A C 1
ATOM 666 O O . THR A 1 87 ? 31.468 9.845 -43.024 1.00 88.00 87 THR A O 1
ATOM 669 N N . MET A 1 88 ? 30.050 9.945 -41.276 1.00 87.44 88 MET A N 1
ATOM 670 C CA . MET A 1 88 ? 29.971 11.405 -41.196 1.00 87.44 88 MET A CA 1
ATOM 671 C C . MET A 1 88 ? 31.118 12.006 -40.384 1.00 87.44 88 MET A C 1
ATOM 673 O O . MET A 1 88 ? 31.708 11.380 -39.496 1.00 87.44 88 MET A O 1
ATOM 677 N N . ARG A 1 89 ? 31.440 13.265 -40.678 1.00 83.81 89 ARG A N 1
ATOM 678 C CA . ARG A 1 89 ? 32.334 14.089 -39.864 1.00 83.81 89 ARG A CA 1
ATOM 679 C C . ARG A 1 89 ? 31.507 14.906 -38.867 1.00 83.81 89 ARG A C 1
ATOM 681 O O . ARG A 1 89 ? 30.410 15.335 -39.204 1.00 83.81 89 ARG A O 1
ATOM 688 N N . PRO A 1 90 ? 32.053 15.228 -37.681 1.00 82.56 90 PRO A N 1
ATOM 689 C CA . PRO A 1 90 ? 31.366 16.083 -36.708 1.00 82.56 90 PRO A CA 1
ATOM 690 C C . PRO A 1 90 ? 30.993 17.478 -37.229 1.00 82.56 90 PRO A C 1
ATOM 692 O O . PRO A 1 90 ? 30.139 18.143 -36.658 1.00 82.56 90 PRO A O 1
ATOM 695 N N . THR A 1 91 ? 31.666 17.933 -38.287 1.00 83.81 91 THR A N 1
ATOM 696 C CA . THR A 1 91 ? 31.421 19.216 -38.952 1.00 83.81 91 THR A CA 1
ATOM 697 C C . THR A 1 91 ? 30.309 19.161 -39.996 1.00 83.81 91 THR A C 1
ATOM 699 O O . THR A 1 91 ? 29.993 20.199 -40.565 1.00 83.81 91 THR A O 1
ATOM 702 N N . ASP A 1 92 ? 29.777 17.977 -40.311 1.00 90.50 92 ASP A N 1
ATOM 703 C CA . ASP A 1 92 ? 28.717 17.833 -41.307 1.00 90.50 92 ASP A CA 1
ATOM 704 C C . ASP A 1 92 ? 27.389 18.340 -40.724 1.00 90.50 92 ASP A C 1
ATOM 706 O O . ASP A 1 92 ? 27.037 18.001 -39.592 1.00 90.50 92 ASP A O 1
ATOM 710 N N . ASP A 1 93 ? 26.620 19.103 -41.507 1.00 86.25 93 ASP A N 1
ATOM 711 C CA . ASP A 1 93 ? 25.406 19.801 -41.044 1.00 86.25 93 ASP A CA 1
ATOM 712 C C . ASP A 1 93 ? 24.372 18.872 -40.373 1.00 86.25 93 ASP A C 1
ATOM 714 O O . ASP A 1 93 ? 23.680 19.263 -39.433 1.00 86.25 93 ASP A O 1
ATOM 718 N N . ASN A 1 94 ? 24.288 17.612 -40.814 1.00 90.62 94 ASN A N 1
ATOM 719 C CA . ASN A 1 94 ? 23.336 16.626 -40.289 1.00 90.62 94 ASN A CA 1
ATOM 720 C C . ASN A 1 94 ? 23.865 15.797 -39.109 1.00 90.62 94 ASN A C 1
ATOM 722 O O . ASN A 1 94 ? 23.085 15.063 -38.495 1.00 90.62 94 ASN A O 1
ATOM 726 N N . PHE A 1 95 ? 25.154 15.907 -38.764 1.00 90.38 95 PHE A N 1
ATOM 727 C CA . PHE A 1 95 ? 25.782 15.074 -37.735 1.00 90.38 95 PHE A CA 1
ATOM 728 C C . PHE A 1 95 ? 25.076 15.213 -36.383 1.00 90.38 95 PHE A C 1
ATOM 730 O O . PHE A 1 95 ? 24.729 14.217 -35.748 1.00 90.38 95 PHE A O 1
ATOM 737 N N . MET A 1 96 ? 24.807 16.450 -35.956 1.00 90.00 96 MET A N 1
ATOM 738 C CA . MET A 1 96 ? 24.167 16.714 -34.664 1.00 90.00 96 MET A CA 1
ATOM 739 C C . MET A 1 96 ? 22.726 16.202 -34.609 1.00 90.00 96 MET A C 1
ATOM 741 O O . MET A 1 96 ? 22.309 15.674 -33.581 1.00 90.00 96 MET A O 1
ATOM 745 N N . ASN A 1 97 ? 21.984 16.297 -35.716 1.00 92.00 97 ASN A N 1
ATOM 746 C CA . ASN A 1 97 ? 20.616 15.791 -35.795 1.00 92.00 97 ASN A CA 1
ATOM 747 C C . ASN A 1 97 ? 20.589 14.259 -35.674 1.00 92.00 97 ASN A C 1
ATOM 749 O O . ASN A 1 97 ? 19.907 13.716 -34.809 1.00 92.00 97 ASN A O 1
ATOM 753 N N . MET A 1 98 ? 21.404 13.557 -36.466 1.00 91.12 98 MET A N 1
ATOM 754 C CA . MET A 1 98 ? 21.494 12.095 -36.392 1.00 91.12 98 MET A CA 1
ATOM 755 C C . MET A 1 98 ? 22.010 11.612 -35.035 1.00 91.12 98 MET A C 1
ATOM 757 O O . MET A 1 98 ? 21.505 10.628 -34.501 1.00 91.12 98 MET A O 1
ATOM 761 N N . SER A 1 99 ? 22.978 12.320 -34.446 1.00 89.56 99 SER A N 1
ATOM 762 C CA . SER A 1 99 ? 23.461 12.032 -33.093 1.00 89.56 99 SER A CA 1
ATOM 763 C C . SER A 1 99 ? 22.332 12.168 -32.066 1.00 89.56 99 SER A C 1
ATOM 765 O O . SER A 1 99 ? 22.138 11.271 -31.249 1.00 89.56 99 SER A O 1
ATOM 767 N N . SER A 1 100 ? 21.524 13.231 -32.158 1.00 91.06 100 SER A N 1
ATOM 768 C CA . SER A 1 100 ? 20.349 13.419 -31.300 1.00 91.06 100 SER A CA 1
ATOM 769 C C . SER A 1 100 ? 19.329 12.293 -31.471 1.00 91.06 100 SER A C 1
ATOM 771 O O . SER A 1 100 ? 18.869 11.754 -30.472 1.00 91.06 100 SER A O 1
ATOM 773 N N . GLN A 1 101 ? 19.009 11.895 -32.707 1.00 91.69 101 GLN A N 1
ATOM 774 C CA . GLN A 1 101 ? 18.079 10.789 -32.971 1.00 91.69 101 GLN A CA 1
ATOM 775 C C . GLN A 1 101 ? 18.586 9.464 -32.391 1.00 91.69 101 GLN A C 1
ATOM 777 O O . GLN A 1 101 ? 17.823 8.720 -31.779 1.00 91.69 101 GLN A O 1
ATOM 782 N N . LEU A 1 102 ? 19.886 9.191 -32.529 1.00 89.88 102 LEU A N 1
ATOM 783 C CA . LEU A 1 102 ? 20.518 8.007 -31.953 1.00 89.88 102 LEU A CA 1
ATOM 784 C C . LEU A 1 102 ? 20.420 8.000 -30.418 1.00 89.88 102 LEU A C 1
ATOM 786 O O . LEU A 1 102 ? 20.136 6.958 -29.826 1.00 89.88 102 LEU A O 1
ATOM 790 N N . GLN A 1 103 ? 20.606 9.155 -29.770 1.00 89.81 103 GLN A N 1
ATOM 791 C CA . GLN A 1 103 ? 20.410 9.284 -28.323 1.00 89.81 103 GLN A CA 1
ATOM 792 C C . GLN A 1 103 ? 18.938 9.139 -27.916 1.00 89.81 103 GLN A C 1
ATOM 794 O O . GLN A 1 103 ? 18.667 8.493 -26.910 1.00 89.81 103 GLN A O 1
ATOM 799 N N . SER A 1 104 ? 17.990 9.672 -28.691 1.00 90.19 104 SER A N 1
ATOM 800 C CA . SER A 1 104 ? 16.553 9.510 -28.429 1.00 90.19 104 SER A CA 1
ATOM 801 C C . SER A 1 104 ? 16.117 8.045 -28.495 1.00 90.19 104 SER A C 1
ATOM 803 O O . SER A 1 104 ? 15.425 7.584 -27.595 1.00 90.19 104 SER A O 1
ATOM 805 N N . LEU A 1 105 ? 16.581 7.286 -29.494 1.00 90.69 105 LEU A N 1
ATOM 806 C CA . LEU A 1 105 ? 16.300 5.847 -29.603 1.00 90.69 105 LEU A CA 1
ATOM 807 C C . LEU A 1 105 ? 16.857 5.065 -28.408 1.00 90.69 105 LEU A C 1
ATOM 809 O O . LEU A 1 105 ? 16.155 4.238 -27.824 1.00 90.69 105 LEU A O 1
ATOM 813 N N . LYS A 1 106 ? 18.096 5.382 -28.005 1.00 89.31 106 LYS A N 1
ATOM 814 C CA . LYS A 1 106 ? 18.722 4.821 -26.803 1.00 89.31 106 LYS A CA 1
ATOM 815 C C . LYS A 1 106 ? 17.913 5.138 -25.546 1.00 89.31 106 LYS A C 1
ATOM 817 O O . LYS A 1 106 ? 17.683 4.239 -24.742 1.00 89.31 106 LYS A O 1
ATOM 822 N N . ALA A 1 107 ? 17.506 6.394 -25.373 1.00 88.94 107 ALA A N 1
ATOM 823 C CA . ALA A 1 107 ? 16.703 6.821 -24.235 1.00 88.94 107 ALA A CA 1
ATOM 824 C C . ALA A 1 107 ? 15.365 6.074 -24.199 1.00 88.94 107 ALA A C 1
ATOM 826 O O . ALA A 1 107 ? 15.033 5.519 -23.162 1.00 88.94 107 ALA A O 1
ATOM 827 N N . GLY A 1 108 ? 14.673 5.950 -25.336 1.00 89.44 108 GLY A N 1
ATOM 828 C CA . GLY A 1 108 ? 13.406 5.223 -25.409 1.00 89.44 108 GLY A CA 1
ATOM 829 C C . GLY A 1 108 ? 13.519 3.747 -25.019 1.00 89.44 108 GLY A C 1
ATOM 830 O O . GLY A 1 108 ? 12.654 3.228 -24.325 1.00 89.44 108 GLY A O 1
ATOM 831 N N . MET A 1 109 ? 14.615 3.071 -25.380 1.00 89.25 109 MET A N 1
ATOM 832 C CA . MET A 1 109 ? 14.873 1.692 -24.933 1.00 89.25 109 MET A CA 1
ATOM 833 C C . MET A 1 109 ? 15.123 1.584 -23.428 1.00 89.25 109 MET A C 1
ATOM 835 O O . MET A 1 109 ? 14.634 0.652 -22.793 1.00 89.25 109 MET A O 1
ATOM 839 N N . ILE A 1 110 ? 15.878 2.528 -22.859 1.00 88.69 110 ILE A N 1
ATOM 840 C CA . ILE A 1 110 ? 16.117 2.589 -21.411 1.00 88.69 110 ILE A CA 1
ATOM 841 C C . ILE A 1 110 ? 14.787 2.819 -20.687 1.00 88.69 110 ILE A C 1
ATOM 843 O O . ILE A 1 110 ? 14.433 2.039 -19.812 1.00 88.69 110 ILE A O 1
ATOM 847 N N . THR A 1 111 ? 14.017 3.816 -21.125 1.00 90.06 111 THR A N 1
ATOM 848 C CA . THR A 1 111 ? 12.699 4.147 -20.580 1.00 90.06 111 THR A CA 1
ATOM 849 C C . THR A 1 111 ? 11.730 2.969 -20.661 1.00 90.06 111 THR A C 1
ATOM 851 O O . THR A 1 111 ? 11.084 2.652 -19.666 1.00 90.06 111 THR A O 1
ATOM 854 N N . ALA A 1 112 ? 11.670 2.265 -21.795 1.00 89.69 112 ALA A N 1
ATOM 855 C CA . ALA A 1 112 ? 10.843 1.069 -21.920 1.00 89.69 112 ALA A CA 1
ATOM 856 C C . ALA A 1 112 ? 11.249 -0.005 -20.901 1.00 89.69 112 ALA A C 1
ATOM 858 O O . ALA A 1 112 ? 10.391 -0.560 -20.222 1.00 89.69 112 ALA A O 1
ATOM 859 N N . ASN A 1 113 ? 12.549 -0.276 -20.746 1.00 87.19 113 ASN A N 1
ATOM 860 C CA . ASN A 1 113 ? 13.028 -1.259 -19.776 1.00 87.19 113 ASN A CA 1
ATOM 861 C C . ASN A 1 113 ? 12.734 -0.848 -18.322 1.00 87.19 113 ASN A C 1
ATOM 863 O O . ASN A 1 113 ? 12.338 -1.693 -17.519 1.00 87.19 113 ASN A O 1
ATOM 867 N N . ASP A 1 114 ? 12.888 0.435 -17.994 1.00 89.44 114 ASP A N 1
ATOM 868 C CA . ASP A 1 114 ? 12.557 0.974 -16.674 1.00 89.44 114 ASP A CA 1
ATOM 869 C C . ASP A 1 114 ? 11.065 0.794 -16.372 1.00 89.44 114 ASP A C 1
ATOM 871 O O . ASP A 1 114 ? 10.718 0.272 -15.313 1.00 89.44 114 ASP A O 1
ATOM 875 N N . TYR A 1 115 ? 10.186 1.092 -17.334 1.00 90.88 115 TYR A N 1
ATOM 876 C CA . TYR A 1 115 ? 8.751 0.855 -17.188 1.00 90.88 115 TYR A CA 1
ATOM 877 C C . TYR A 1 115 ? 8.388 -0.625 -17.060 1.00 90.88 115 TYR A C 1
ATOM 879 O O . TYR A 1 115 ? 7.451 -0.954 -16.345 1.00 90.88 115 TYR A O 1
ATOM 887 N N . LEU A 1 116 ? 9.102 -1.547 -17.705 1.00 89.44 116 LEU A N 1
ATOM 888 C CA . LEU A 1 116 ? 8.843 -2.979 -17.514 1.00 89.44 116 LEU A CA 1
ATOM 889 C C . LEU A 1 116 ? 9.246 -3.467 -16.118 1.00 89.44 116 LEU A C 1
ATOM 891 O O . LEU A 1 116 ? 8.592 -4.349 -15.560 1.00 89.44 116 LEU A O 1
ATOM 895 N N . ASN A 1 117 ? 10.309 -2.899 -15.545 1.00 87.00 117 ASN A N 1
ATOM 896 C CA . ASN A 1 117 ? 10.684 -3.169 -14.158 1.00 87.00 117 ASN A CA 1
ATOM 897 C C . ASN A 1 117 ? 9.651 -2.593 -13.187 1.00 87.00 117 ASN A C 1
ATOM 899 O O . ASN A 1 117 ? 9.237 -3.287 -12.261 1.00 87.00 117 ASN A O 1
ATOM 903 N N . ASP A 1 118 ? 9.219 -1.354 -13.421 1.00 88.25 118 ASP A N 1
ATOM 904 C CA . ASP A 1 118 ? 8.200 -0.693 -12.607 1.00 88.25 118 ASP A CA 1
ATOM 905 C C . ASP A 1 118 ? 6.861 -1.435 -12.682 1.00 88.25 118 ASP A C 1
ATOM 907 O O . ASP A 1 118 ? 6.266 -1.748 -11.657 1.00 88.25 118 ASP A O 1
ATOM 911 N N . PHE A 1 119 ? 6.451 -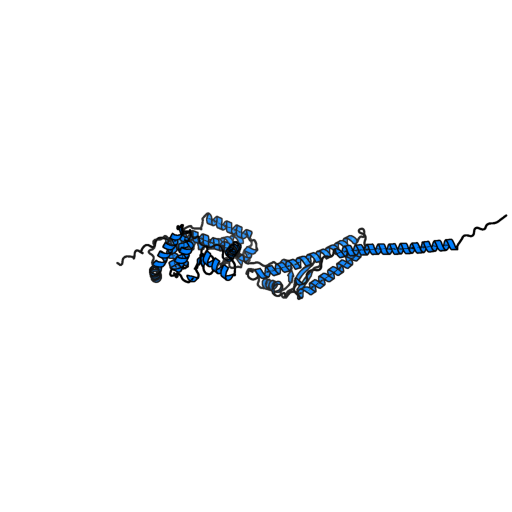1.866 -13.880 1.00 90.88 119 PHE A N 1
ATOM 912 C CA . PHE A 1 119 ? 5.245 -2.671 -14.083 1.00 90.88 119 PHE A CA 1
ATOM 913 C C . PHE A 1 119 ? 5.231 -3.937 -13.223 1.00 90.88 119 PHE A C 1
ATOM 915 O O . PHE A 1 119 ? 4.201 -4.281 -12.646 1.00 90.88 119 PHE A O 1
ATOM 922 N N . LYS A 1 120 ? 6.371 -4.631 -13.120 1.00 86.31 120 LYS A N 1
ATOM 923 C CA . LYS A 1 120 ? 6.496 -5.820 -12.273 1.00 86.31 120 LYS A CA 1
ATOM 924 C C . LYS A 1 120 ? 6.295 -5.471 -10.796 1.00 86.31 120 LYS A C 1
ATOM 926 O O . LYS A 1 120 ? 5.529 -6.157 -10.124 1.00 86.31 120 LYS A O 1
ATOM 931 N N . SER A 1 121 ? 6.946 -4.411 -10.319 1.00 85.88 121 SER A N 1
ATOM 932 C CA . SER A 1 121 ? 6.808 -3.934 -8.938 1.00 85.88 121 SER A CA 1
ATOM 933 C C . SER A 1 121 ? 5.364 -3.538 -8.627 1.00 85.88 121 SER A C 1
ATOM 935 O O . SER A 1 121 ? 4.796 -4.021 -7.653 1.00 85.88 121 SER A O 1
ATOM 937 N N . LEU A 1 122 ? 4.738 -2.747 -9.503 1.00 89.44 122 LEU A N 1
ATOM 938 C CA . LEU A 1 122 ? 3.345 -2.321 -9.371 1.00 89.44 122 LEU A CA 1
ATOM 939 C C . LEU A 1 122 ? 2.378 -3.503 -9.392 1.00 89.44 122 LEU A C 1
ATOM 941 O O . LEU A 1 122 ? 1.404 -3.518 -8.649 1.00 89.44 122 LEU A O 1
ATOM 945 N N . LYS A 1 123 ? 2.645 -4.521 -10.214 1.00 89.12 123 LYS A N 1
ATOM 946 C CA . LYS A 1 123 ? 1.843 -5.744 -10.237 1.00 89.12 123 LYS A CA 1
ATOM 947 C C . LYS A 1 123 ? 1.921 -6.473 -8.898 1.00 89.12 123 LYS A C 1
ATOM 949 O O . LYS A 1 123 ? 0.884 -6.844 -8.357 1.00 89.12 123 LYS A O 1
ATOM 954 N N . GLU A 1 124 ? 3.124 -6.677 -8.363 1.00 85.62 124 GLU A N 1
ATOM 955 C CA . GLU A 1 124 ? 3.330 -7.317 -7.057 1.00 85.62 124 GLU A CA 1
ATOM 956 C C . GLU A 1 124 ? 2.660 -6.529 -5.920 1.00 85.62 124 GLU A C 1
ATOM 958 O O . GLU A 1 124 ? 1.967 -7.129 -5.096 1.00 85.62 124 GLU A O 1
ATOM 963 N N . GLU A 1 125 ? 2.805 -5.203 -5.913 1.00 83.25 125 GLU A N 1
ATOM 964 C CA . GLU A 1 125 ? 2.147 -4.303 -4.961 1.00 83.25 125 GLU A CA 1
ATOM 965 C C . GLU A 1 125 ? 0.619 -4.404 -5.061 1.00 83.25 125 GLU A C 1
ATOM 967 O O . GLU A 1 125 ? -0.063 -4.651 -4.066 1.00 83.25 125 GLU A O 1
ATOM 972 N N . TYR A 1 126 ? 0.077 -4.325 -6.278 1.00 89.06 126 TYR A N 1
ATOM 973 C CA . TYR A 1 126 ? -1.356 -4.424 -6.525 1.00 89.06 126 TYR A CA 1
ATOM 974 C C . TYR A 1 126 ? -1.934 -5.748 -6.020 1.00 89.06 126 TYR A C 1
ATOM 976 O O . TYR A 1 126 ? -2.988 -5.753 -5.390 1.00 89.06 126 TYR A O 1
ATOM 984 N N . PHE A 1 127 ? -1.250 -6.877 -6.241 1.00 84.62 127 PHE A N 1
ATOM 985 C CA . PHE A 1 127 ? -1.685 -8.178 -5.719 1.00 84.62 127 PHE A CA 1
ATOM 986 C C . PHE A 1 127 ? -1.804 -8.195 -4.189 1.00 84.62 127 PHE A C 1
ATOM 988 O O . PHE A 1 127 ? -2.721 -8.831 -3.665 1.00 84.62 127 PHE A O 1
ATOM 995 N N . GLN A 1 128 ? -0.898 -7.520 -3.478 1.00 82.50 128 GLN A N 1
ATOM 996 C CA . GLN A 1 128 ? -0.916 -7.444 -2.014 1.00 82.50 128 GLN A CA 1
ATOM 997 C C . GLN A 1 128 ? -2.035 -6.522 -1.518 1.00 82.50 128 GLN A C 1
ATOM 999 O O . GLN A 1 128 ? -2.792 -6.887 -0.618 1.00 82.50 128 GLN A O 1
ATOM 1004 N N . GLU A 1 129 ? -2.193 -5.367 -2.160 1.00 80.50 129 GLU A N 1
ATOM 1005 C CA . GLU A 1 129 ? -3.117 -4.317 -1.729 1.00 80.50 129 GLU A CA 1
ATOM 1006 C C . GLU A 1 129 ? -4.545 -4.482 -2.273 1.00 80.50 129 GLU A C 1
ATOM 1008 O O . GLU A 1 129 ? -5.471 -3.798 -1.832 1.00 80.50 129 GLU A O 1
ATOM 1013 N N . ARG A 1 130 ? -4.783 -5.421 -3.199 1.00 82.25 130 ARG A N 1
ATOM 1014 C CA . ARG A 1 130 ? -6.078 -5.583 -3.883 1.00 82.25 130 ARG A CA 1
ATOM 1015 C C . ARG A 1 130 ? -7.268 -5.752 -2.935 1.00 82.25 130 ARG A C 1
ATOM 1017 O O . ARG A 1 130 ? -8.368 -5.269 -3.227 1.00 82.25 130 ARG A O 1
ATOM 1024 N N . ASN A 1 131 ? -7.066 -6.452 -1.821 1.00 77.00 131 ASN A N 1
ATOM 1025 C CA . ASN A 1 131 ? -8.099 -6.677 -0.804 1.00 77.00 131 ASN A CA 1
ATOM 1026 C C . ASN A 1 131 ? -8.290 -5.468 0.126 1.00 77.00 131 ASN A C 1
ATOM 1028 O O . ASN A 1 131 ? -9.364 -5.300 0.707 1.00 77.00 131 ASN A O 1
ATOM 1032 N N . ASN A 1 132 ? -7.281 -4.602 0.200 1.00 75.00 132 ASN A N 1
ATOM 1033 C CA . ASN A 1 132 ? -7.267 -3.376 0.988 1.00 75.00 132 ASN A CA 1
ATOM 1034 C C . ASN A 1 132 ? -7.631 -2.144 0.151 1.00 75.00 132 ASN A C 1
ATOM 1036 O O . ASN A 1 132 ? -7.556 -1.026 0.649 1.00 75.00 132 ASN A O 1
ATOM 1040 N N . MET A 1 133 ? -8.055 -2.309 -1.107 1.00 79.56 133 MET A N 1
ATOM 1041 C CA . MET A 1 133 ? -8.494 -1.183 -1.931 1.00 79.56 133 MET A CA 1
ATOM 1042 C C . MET A 1 133 ? -9.672 -0.448 -1.290 1.00 79.56 133 MET A C 1
ATOM 1044 O O . MET A 1 133 ? -10.686 -1.053 -0.923 1.00 79.56 133 MET A O 1
ATOM 1048 N N . SER A 1 134 ? -9.568 0.877 -1.262 1.00 74.31 134 SER A N 1
ATOM 1049 C CA . SER A 1 134 ? -10.627 1.765 -0.805 1.00 74.31 134 SER A CA 1
ATOM 1050 C C . SER A 1 134 ? -11.899 1.586 -1.644 1.00 74.31 134 SER A C 1
ATOM 1052 O O . SER A 1 134 ? -11.873 1.331 -2.855 1.00 74.31 134 SER A O 1
ATOM 1054 N N . ASN A 1 135 ? -13.053 1.748 -1.012 1.00 71.31 135 ASN A N 1
ATOM 1055 C CA . ASN A 1 135 ? -14.360 1.870 -1.648 1.00 71.31 135 ASN A CA 1
ATOM 1056 C C . ASN A 1 135 ? -14.498 3.168 -2.458 1.00 71.31 135 ASN A C 1
ATOM 1058 O O . ASN A 1 135 ? -15.426 3.279 -3.258 1.00 71.31 135 ASN A O 1
ATOM 1062 N N . GLY A 1 136 ? -13.581 4.129 -2.294 1.00 68.44 136 GLY A N 1
ATOM 1063 C CA . GLY A 1 136 ? -13.517 5.332 -3.127 1.00 68.44 136 GLY A CA 1
ATOM 1064 C C . GLY A 1 136 ? -13.119 5.059 -4.579 1.00 68.44 136 GLY A C 1
ATOM 1065 O O . GLY A 1 136 ? -13.430 5.857 -5.460 1.00 68.44 136 GLY A O 1
ATOM 1066 N N . MET A 1 137 ? -12.491 3.914 -4.846 1.00 79.06 137 MET A N 1
ATOM 1067 C CA . MET A 1 137 ? -12.168 3.475 -6.200 1.00 79.06 137 MET A CA 1
ATOM 1068 C C . MET A 1 137 ? -13.427 3.001 -6.933 1.00 79.06 137 MET A C 1
ATOM 1070 O O . MET A 1 137 ? -14.147 2.123 -6.443 1.00 79.06 137 MET A O 1
ATOM 1074 N N . SER A 1 138 ? -13.675 3.552 -8.125 1.00 81.38 138 SER A N 1
ATOM 1075 C CA . SER A 1 138 ? -14.833 3.164 -8.930 1.00 81.38 138 SER A CA 1
ATOM 1076 C C . SER A 1 138 ? -14.748 1.676 -9.320 1.00 81.38 138 SER A C 1
ATOM 1078 O O . SER A 1 138 ? -13.648 1.161 -9.550 1.00 81.38 138 SER A O 1
ATOM 1080 N N . PRO A 1 139 ? -15.880 0.950 -9.414 1.00 82.00 139 PRO A N 1
ATOM 1081 C CA . PRO A 1 139 ? -15.862 -0.447 -9.851 1.00 82.00 139 PRO A CA 1
ATOM 1082 C C . PRO A 1 139 ? -15.226 -0.637 -11.234 1.00 82.00 139 PRO A C 1
ATOM 1084 O O . PRO A 1 139 ? -14.593 -1.660 -11.481 1.00 82.00 139 PRO A O 1
ATOM 1087 N N . GLU A 1 140 ? -15.376 0.351 -12.121 1.00 85.81 140 GLU A N 1
ATOM 1088 C CA . GLU A 1 140 ? -14.809 0.325 -13.469 1.00 85.81 140 GLU A CA 1
ATOM 1089 C C . GLU A 1 140 ? -13.279 0.456 -13.444 1.00 85.81 140 GLU A C 1
ATOM 1091 O O . GLU A 1 140 ? -12.593 -0.317 -14.110 1.00 85.81 140 GLU A O 1
ATOM 1096 N N . ASP A 1 141 ? -12.733 1.363 -12.628 1.00 85.88 141 ASP A N 1
ATOM 1097 C CA . ASP A 1 141 ? -11.282 1.545 -12.496 1.00 85.88 141 ASP A CA 1
ATOM 1098 C C . ASP A 1 141 ? -10.627 0.343 -11.806 1.00 85.88 141 ASP A C 1
ATOM 1100 O O . ASP A 1 141 ? -9.580 -0.128 -12.249 1.00 85.88 141 ASP A O 1
ATOM 1104 N N . LYS A 1 142 ? -11.280 -0.229 -10.781 1.00 87.88 142 LYS A N 1
ATOM 1105 C CA . LYS A 1 142 ? -10.842 -1.501 -10.176 1.00 87.88 142 LYS A CA 1
ATOM 1106 C C . LYS A 1 142 ? -10.781 -2.607 -11.225 1.00 87.88 142 LYS A C 1
ATOM 1108 O O . LYS A 1 142 ? -9.769 -3.289 -11.337 1.00 87.88 142 LYS A O 1
ATOM 1113 N N . ARG A 1 143 ? -11.837 -2.748 -12.032 1.00 91.19 143 ARG A N 1
ATOM 1114 C CA . ARG A 1 143 ? -11.913 -3.771 -13.080 1.00 91.19 143 ARG A CA 1
ATOM 1115 C C . ARG A 1 143 ? -10.843 -3.576 -14.158 1.00 91.19 143 ARG A C 1
ATOM 1117 O O . ARG A 1 143 ? -10.272 -4.563 -14.611 1.00 91.19 143 ARG A O 1
ATOM 1124 N N . LYS A 1 144 ? -10.559 -2.333 -14.554 1.00 91.31 144 LYS A N 1
ATOM 1125 C CA . LYS A 1 144 ? -9.475 -1.983 -15.489 1.00 91.31 144 LYS A CA 1
ATOM 1126 C C . LYS A 1 144 ? -8.107 -2.429 -14.977 1.00 91.31 144 LYS A C 1
ATOM 1128 O O . LYS A 1 144 ? -7.352 -3.042 -15.726 1.00 91.31 144 LYS A O 1
ATOM 1133 N N . LEU A 1 145 ? -7.810 -2.170 -13.705 1.00 91.81 145 LEU A N 1
ATOM 1134 C CA . LEU A 1 145 ? -6.567 -2.621 -13.078 1.00 91.81 145 LEU A CA 1
ATOM 1135 C C . LEU A 1 145 ? -6.528 -4.153 -12.929 1.00 91.81 145 LEU A C 1
ATOM 1137 O O . LEU A 1 145 ? -5.493 -4.751 -13.206 1.00 91.81 145 LEU A O 1
ATOM 1141 N N . ASP A 1 146 ? -7.656 -4.798 -12.605 1.00 92.06 146 ASP A N 1
ATOM 1142 C CA . ASP A 1 146 ? -7.769 -6.266 -12.544 1.00 92.06 146 ASP A CA 1
ATOM 1143 C C . ASP A 1 146 ? -7.455 -6.926 -13.898 1.00 92.06 146 ASP A C 1
ATOM 1145 O O . ASP A 1 146 ? -6.738 -7.929 -13.945 1.00 92.06 146 ASP A O 1
ATOM 1149 N N . LEU A 1 147 ? -7.948 -6.349 -15.003 1.00 92.81 147 LEU A N 1
ATOM 1150 C CA . LEU A 1 147 ? -7.648 -6.815 -16.362 1.00 92.81 147 LEU A CA 1
ATOM 1151 C C . LEU A 1 147 ? -6.140 -6.800 -16.637 1.00 92.81 147 LEU A C 1
ATOM 1153 O O . LEU A 1 147 ? -5.607 -7.760 -17.190 1.00 92.81 147 LEU A O 1
ATOM 1157 N N . VAL A 1 148 ? -5.446 -5.739 -16.221 1.00 92.56 148 VAL A N 1
ATOM 1158 C CA . VAL A 1 148 ? -4.005 -5.590 -16.448 1.00 92.56 148 VAL A CA 1
ATOM 1159 C C . VAL A 1 148 ? -3.184 -6.478 -15.511 1.00 92.56 148 VAL A C 1
ATOM 1161 O O . VAL A 1 148 ? -2.349 -7.258 -15.969 1.00 92.56 148 VAL A O 1
ATOM 1164 N N . PHE A 1 149 ? -3.405 -6.381 -14.202 1.00 91.88 149 PHE A N 1
ATOM 1165 C CA . PHE A 1 149 ? -2.525 -6.989 -13.208 1.00 91.88 149 PHE A CA 1
ATOM 1166 C C . PHE A 1 149 ? -2.876 -8.434 -12.858 1.00 91.88 149 PHE A C 1
ATOM 1168 O O . PHE A 1 149 ? -1.964 -9.243 -12.684 1.00 91.88 149 PHE A O 1
ATOM 1175 N N . LEU A 1 150 ? -4.163 -8.782 -12.768 1.00 89.56 150 LEU A N 1
ATOM 1176 C CA . LEU A 1 150 ? -4.591 -10.111 -12.316 1.00 89.56 150 LEU A CA 1
ATOM 1177 C C . LEU A 1 150 ? -4.846 -11.054 -13.493 1.00 89.56 150 LEU A C 1
ATOM 1179 O O . LEU A 1 150 ? -4.354 -12.181 -13.511 1.00 89.56 150 LEU A O 1
ATOM 1183 N N . GLU A 1 151 ? -5.604 -10.585 -14.482 1.00 89.25 151 GLU A N 1
ATOM 1184 C CA . GLU A 1 151 ? -6.075 -11.416 -15.595 1.00 89.25 151 GLU A CA 1
ATOM 1185 C C . GLU A 1 151 ? -5.120 -11.431 -16.784 1.00 89.25 151 GLU A C 1
ATOM 1187 O O . GLU A 1 151 ? -5.229 -12.311 -17.633 1.00 89.25 151 GLU A O 1
ATOM 1192 N N . ASN A 1 152 ? -4.167 -10.494 -16.832 1.00 88.88 152 ASN A N 1
ATOM 1193 C CA . ASN A 1 152 ? -3.244 -10.310 -17.954 1.00 88.88 152 ASN A CA 1
ATOM 1194 C C . ASN A 1 152 ? -3.954 -10.076 -19.302 1.00 88.88 152 ASN A C 1
ATOM 1196 O O . ASN A 1 152 ? -3.379 -10.298 -20.363 1.00 88.88 152 ASN A O 1
ATOM 1200 N N . ASN A 1 153 ? -5.196 -9.596 -19.263 1.00 89.75 153 ASN A N 1
ATOM 1201 C CA . ASN A 1 153 ? -6.034 -9.341 -20.424 1.00 89.75 153 ASN A CA 1
ATOM 1202 C C . ASN A 1 153 ? -5.844 -7.900 -20.915 1.00 89.75 153 ASN A C 1
ATOM 1204 O O . ASN A 1 153 ? -6.683 -7.018 -20.708 1.00 89.75 153 ASN A O 1
ATOM 1208 N N . TYR A 1 154 ? -4.689 -7.657 -21.527 1.00 92.56 154 TYR A N 1
ATOM 1209 C CA . TYR A 1 154 ? -4.327 -6.374 -22.114 1.00 92.56 154 TYR A CA 1
ATOM 1210 C C . TYR A 1 154 ? -3.314 -6.563 -23.245 1.00 92.56 154 TYR A C 1
ATOM 1212 O O . TYR A 1 154 ? -2.551 -7.527 -23.264 1.00 92.56 154 TYR A O 1
ATOM 1220 N N . SER A 1 155 ? -3.251 -5.596 -24.159 1.00 91.38 155 SER A N 1
ATOM 1221 C CA . SER A 1 155 ? -2.100 -5.430 -25.054 1.00 91.38 155 SER A CA 1
ATOM 1222 C C . SER A 1 155 ? -1.331 -4.164 -24.690 1.00 91.38 155 SER A C 1
ATOM 1224 O O . SER A 1 155 ? -1.878 -3.258 -24.063 1.00 91.38 155 SER A O 1
ATOM 1226 N N . MET A 1 156 ? -0.073 -4.051 -25.110 1.00 91.81 156 MET A N 1
ATOM 1227 C CA . MET A 1 156 ? 0.708 -2.823 -24.920 1.00 91.81 156 MET A CA 1
ATOM 1228 C C . MET A 1 156 ? 0.918 -2.091 -26.238 1.00 91.81 156 MET A C 1
ATOM 1230 O O . MET A 1 156 ? 1.034 -2.703 -27.297 1.00 91.81 156 MET A O 1
ATOM 1234 N N . GLN A 1 157 ? 1.027 -0.774 -26.153 1.00 92.81 157 GLN A N 1
ATOM 1235 C CA . GLN A 1 157 ? 1.522 0.076 -27.223 1.00 92.81 157 GLN A CA 1
ATOM 1236 C C . GLN A 1 157 ? 2.612 0.977 -26.653 1.00 92.81 157 GLN A C 1
ATOM 1238 O O . GLN A 1 157 ? 2.404 1.582 -25.608 1.00 92.81 157 GLN A O 1
ATOM 1243 N N . PHE A 1 158 ? 3.745 1.073 -27.342 1.00 91.38 158 PHE A N 1
ATOM 1244 C CA . PHE A 1 158 ? 4.827 1.986 -26.982 1.00 91.38 158 PHE A CA 1
ATOM 1245 C C . PHE A 1 158 ? 4.771 3.226 -27.868 1.00 91.38 158 PHE A C 1
ATOM 1247 O O . PHE A 1 158 ? 4.518 3.114 -29.071 1.00 91.38 158 PHE A O 1
ATOM 1254 N N . ASP A 1 159 ? 4.997 4.393 -27.275 1.00 90.25 159 ASP A N 1
ATOM 1255 C CA . ASP A 1 159 ? 5.265 5.613 -28.032 1.00 90.25 159 ASP A CA 1
ATOM 1256 C C . ASP A 1 159 ? 6.735 5.689 -28.492 1.00 90.25 159 ASP A C 1
ATOM 1258 O O . ASP A 1 159 ? 7.562 4.824 -28.182 1.00 90.25 159 ASP A O 1
ATOM 1262 N N . ASP A 1 160 ? 7.076 6.750 -29.227 1.00 83.50 160 ASP A N 1
ATOM 1263 C CA . ASP A 1 160 ? 8.439 6.988 -29.728 1.00 83.50 160 ASP A CA 1
ATOM 1264 C C . ASP A 1 160 ? 9.478 7.169 -28.601 1.00 83.50 160 ASP A C 1
ATOM 1266 O O . ASP A 1 160 ? 10.684 7.059 -28.839 1.00 83.50 160 ASP A O 1
ATOM 1270 N N . PHE A 1 161 ? 9.023 7.435 -27.373 1.00 86.81 161 PHE A N 1
ATOM 1271 C CA . PHE A 1 161 ? 9.846 7.620 -26.179 1.00 86.81 161 PHE A CA 1
ATOM 1272 C C . PHE A 1 161 ? 9.898 6.367 -25.293 1.00 86.81 161 PHE A C 1
ATOM 1274 O O . PHE A 1 161 ? 10.514 6.404 -24.231 1.00 86.81 161 PHE A O 1
ATOM 1281 N N . GLY A 1 162 ? 9.297 5.252 -25.722 1.00 87.69 162 GLY A N 1
ATOM 1282 C CA . GLY A 1 162 ? 9.280 3.998 -24.971 1.00 87.69 162 GLY A CA 1
ATOM 1283 C C . GLY A 1 162 ? 8.306 3.976 -23.793 1.00 87.69 162 GLY A C 1
ATOM 1284 O O . GLY A 1 162 ? 8.404 3.088 -22.948 1.00 87.69 162 GLY A O 1
ATOM 1285 N N . THR A 1 163 ? 7.357 4.909 -23.727 1.00 92.06 163 THR A N 1
ATOM 1286 C CA . THR A 1 163 ? 6.294 4.907 -22.714 1.00 92.06 163 THR A CA 1
ATOM 1287 C C . THR A 1 163 ? 5.195 3.926 -23.117 1.00 92.06 163 THR A C 1
ATOM 1289 O O . THR A 1 163 ? 4.657 4.053 -24.223 1.00 92.06 163 THR A O 1
ATOM 1292 N N . PRO A 1 164 ? 4.822 2.960 -22.257 1.00 93.44 164 PRO A N 1
ATOM 1293 C CA . PRO A 1 164 ? 3.750 2.030 -22.565 1.00 93.44 164 PRO A CA 1
ATOM 1294 C C . PRO A 1 164 ? 2.366 2.591 -22.207 1.00 93.44 164 PRO A C 1
ATOM 1296 O O . PRO A 1 164 ? 2.143 3.165 -21.135 1.00 93.44 164 PRO A O 1
ATOM 1299 N N . THR A 1 165 ? 1.406 2.315 -23.083 1.00 95.31 165 THR A N 1
ATOM 1300 C CA . THR A 1 165 ? -0.033 2.387 -22.824 1.00 95.31 165 THR A CA 1
ATOM 1301 C C . THR A 1 165 ? -0.618 0.978 -22.880 1.00 95.31 165 THR A C 1
ATOM 1303 O O . THR A 1 165 ? -0.402 0.240 -23.844 1.00 95.31 165 THR A O 1
ATOM 1306 N N . TYR A 1 166 ? -1.394 0.621 -21.863 1.00 94.56 166 TYR A N 1
ATOM 1307 C CA . TYR A 1 166 ? -2.061 -0.665 -21.704 1.00 94.56 166 TYR A CA 1
ATOM 1308 C C . TYR A 1 166 ? -3.475 -0.562 -22.275 1.00 94.56 166 TYR A C 1
ATOM 1310 O O . TYR A 1 166 ? -4.289 0.232 -21.805 1.00 94.56 166 TYR A O 1
ATOM 1318 N N . LYS A 1 167 ? -3.760 -1.330 -23.324 1.00 93.69 167 LYS A N 1
ATOM 1319 C CA . LYS A 1 167 ? -5.056 -1.363 -24.004 1.00 93.69 167 LYS A CA 1
ATOM 1320 C C . LYS A 1 167 ? -5.899 -2.475 -23.395 1.00 93.69 167 LYS A C 1
ATOM 1322 O O . LYS A 1 167 ? -5.503 -3.638 -23.457 1.00 93.69 167 LYS A O 1
ATOM 1327 N N . THR A 1 168 ? -7.050 -2.121 -22.836 1.00 92.50 168 THR A N 1
ATOM 1328 C CA . THR A 1 168 ? -8.017 -3.077 -22.276 1.00 92.50 168 THR A CA 1
ATOM 1329 C C . THR A 1 168 ? -9.365 -2.942 -22.981 1.00 92.50 168 THR A C 1
ATOM 1331 O O . THR A 1 168 ? -9.633 -1.937 -23.640 1.00 92.50 168 THR A O 1
ATOM 1334 N N . GLU A 1 169 ? -10.257 -3.919 -22.811 1.00 91.38 169 GLU A N 1
ATOM 1335 C CA . GLU A 1 169 ? -11.631 -3.836 -23.339 1.00 91.38 169 GLU A CA 1
ATOM 1336 C C . GLU A 1 169 ? -12.457 -2.688 -22.726 1.00 91.38 169 GLU A C 1
ATOM 1338 O O . GLU A 1 169 ? -13.434 -2.240 -23.323 1.00 91.38 169 GLU A O 1
ATOM 1343 N N . LEU A 1 170 ? -12.048 -2.182 -21.558 1.00 89.81 170 LEU A N 1
ATOM 1344 C CA . LEU A 1 170 ? -12.698 -1.068 -20.863 1.00 89.81 170 LEU A CA 1
ATOM 1345 C C . LEU A 1 170 ? -12.044 0.288 -21.178 1.00 89.81 170 LEU A C 1
ATOM 1347 O O . LEU A 1 170 ? -12.489 1.327 -20.688 1.00 89.81 170 LEU A O 1
ATOM 1351 N N . GLY A 1 171 ? -10.994 0.295 -21.999 1.00 91.00 171 GLY A N 1
ATOM 1352 C CA . GLY A 1 171 ? -10.263 1.487 -22.411 1.00 91.00 171 GLY A CA 1
ATOM 1353 C C . GLY A 1 171 ? -8.777 1.442 -22.069 1.00 91.00 171 GLY A C 1
ATOM 1354 O O . GLY A 1 171 ? -8.245 0.449 -21.567 1.00 91.00 171 GLY A O 1
ATOM 1355 N N . ASP A 1 172 ? -8.108 2.547 -22.368 1.00 93.62 172 ASP A N 1
ATOM 1356 C CA . ASP A 1 172 ? -6.656 2.653 -22.299 1.00 93.62 172 ASP A CA 1
ATOM 1357 C C . ASP A 1 172 ? -6.197 3.167 -20.933 1.00 93.62 172 ASP A C 1
ATOM 1359 O O . ASP A 1 172 ? -6.783 4.100 -20.381 1.00 93.62 172 ASP A O 1
ATOM 1363 N N . ILE A 1 173 ? -5.113 2.589 -20.420 1.00 92.75 173 ILE A N 1
ATOM 1364 C CA . ILE A 1 173 ? -4.469 2.987 -19.168 1.00 92.75 173 ILE A CA 1
ATOM 1365 C C . ILE A 1 173 ? -3.023 3.350 -19.490 1.00 92.75 173 ILE A C 1
ATOM 1367 O O . ILE A 1 173 ? -2.284 2.545 -20.051 1.00 92.75 173 ILE A O 1
ATOM 1371 N N . ASN A 1 174 ? -2.594 4.563 -19.164 1.00 93.19 174 ASN A N 1
ATOM 1372 C CA . ASN A 1 174 ? -1.181 4.925 -19.258 1.00 93.19 174 ASN A CA 1
ATOM 1373 C C . ASN A 1 174 ? -0.414 4.385 -18.052 1.00 93.19 174 ASN A C 1
ATOM 1375 O O . ASN A 1 174 ? -0.991 4.207 -16.983 1.00 93.19 174 ASN A O 1
ATOM 1379 N N . HIS A 1 175 ? 0.899 4.200 -18.190 1.00 91.50 175 HIS A N 1
ATOM 1380 C CA . HIS A 1 175 ? 1.730 3.672 -17.105 1.00 91.50 175 HIS A CA 1
ATOM 1381 C C . HIS A 1 175 ? 1.553 4.409 -15.769 1.00 91.50 175 HIS A C 1
ATOM 1383 O O . HIS A 1 175 ? 1.325 3.777 -14.747 1.00 91.50 175 HIS A O 1
ATOM 1389 N N . ALA A 1 176 ? 1.542 5.745 -15.784 1.00 87.38 176 ALA A N 1
ATOM 1390 C CA . ALA A 1 176 ? 1.350 6.553 -14.577 1.00 87.38 176 ALA A CA 1
ATOM 1391 C C . ALA A 1 176 ? -0.018 6.358 -13.895 1.00 87.38 176 ALA A C 1
ATOM 1393 O O . ALA A 1 176 ? -0.193 6.760 -12.755 1.00 87.38 176 ALA A O 1
ATOM 1394 N N . GLN A 1 177 ? -1.005 5.789 -14.593 1.00 87.75 177 GLN A N 1
ATOM 1395 C CA . GLN A 1 177 ? -2.331 5.518 -14.038 1.00 87.75 177 GLN A CA 1
ATOM 1396 C C . GLN A 1 177 ? -2.422 4.142 -13.378 1.00 87.75 177 GLN A C 1
ATOM 1398 O O . GLN A 1 177 ? -3.408 3.869 -12.700 1.00 87.75 177 GLN A O 1
ATOM 1403 N N . LEU A 1 178 ? -1.417 3.282 -13.551 1.00 88.06 178 LEU A N 1
ATOM 1404 C CA . LEU A 1 178 ? -1.400 1.958 -12.938 1.00 88.06 178 LEU A CA 1
ATOM 1405 C C . LEU A 1 178 ? -1.271 2.005 -11.413 1.00 88.06 178 LEU A C 1
ATOM 1407 O O . LEU A 1 178 ? -1.806 1.130 -10.742 1.00 88.06 178 LEU A O 1
ATOM 1411 N N . SER A 1 179 ? -0.616 3.035 -10.877 1.00 85.19 179 SER A N 1
ATOM 1412 C CA . SER A 1 179 ? -0.513 3.305 -9.440 1.00 85.19 179 SER A CA 1
ATOM 1413 C C . SER A 1 179 ? -1.618 4.227 -8.914 1.00 85.19 179 SER A C 1
ATOM 1415 O O . SER A 1 179 ? -1.640 4.543 -7.729 1.00 85.19 179 SER A O 1
ATOM 1417 N N . ASN A 1 180 ? -2.558 4.667 -9.762 1.00 82.88 180 ASN A N 1
ATOM 1418 C CA . ASN A 1 180 ? -3.662 5.536 -9.346 1.00 82.88 180 ASN A CA 1
ATOM 1419 C C . ASN A 1 180 ? -4.785 4.719 -8.692 1.00 82.88 180 ASN A C 1
ATOM 1421 O O . ASN A 1 180 ? -5.930 4.731 -9.148 1.00 82.88 180 ASN A O 1
ATOM 1425 N N . TYR A 1 181 ? -4.454 4.000 -7.625 1.00 78.25 181 TYR A N 1
ATOM 1426 C CA . TYR A 1 181 ? -5.422 3.357 -6.756 1.00 78.25 181 TYR A CA 1
ATOM 1427 C C . TYR A 1 181 ? -5.211 3.771 -5.308 1.00 78.25 181 TYR A C 1
ATOM 1429 O O . TYR A 1 181 ? -4.095 4.006 -4.864 1.00 78.25 181 TYR A O 1
ATOM 1437 N N . TYR A 1 182 ? -6.312 3.848 -4.566 1.00 77.94 182 TYR A N 1
ATOM 1438 C CA . TYR A 1 182 ? -6.292 4.189 -3.149 1.00 77.94 182 TYR A CA 1
ATOM 1439 C C . TYR A 1 182 ? -6.537 2.944 -2.308 1.00 77.94 182 TYR A C 1
ATOM 1441 O O . TYR A 1 182 ? -7.446 2.159 -2.605 1.00 77.94 182 TYR A O 1
ATOM 1449 N N . THR A 1 183 ? -5.763 2.787 -1.243 1.00 77.88 183 THR A N 1
ATOM 1450 C CA . THR A 1 183 ? -5.972 1.771 -0.209 1.00 77.88 183 THR A CA 1
ATOM 1451 C C . THR A 1 183 ? -6.725 2.364 0.979 1.00 77.88 183 THR A C 1
ATOM 1453 O O . THR A 1 183 ? -6.878 3.581 1.113 1.00 77.88 183 THR A O 1
ATOM 1456 N N . LYS A 1 184 ? -7.270 1.487 1.818 1.00 77.94 184 LYS A N 1
ATOM 1457 C CA . LYS A 1 184 ? -7.860 1.862 3.099 1.00 77.94 184 LYS A CA 1
ATOM 1458 C C . LYS A 1 184 ? -6.764 2.332 4.046 1.00 77.94 184 LYS A C 1
ATOM 1460 O O . LYS A 1 184 ? -5.711 1.706 4.140 1.00 77.94 184 LYS A O 1
ATOM 1465 N N . ASP A 1 185 ? -7.026 3.397 4.796 1.00 77.19 185 ASP A N 1
ATOM 1466 C CA . ASP A 1 185 ? -6.101 3.871 5.825 1.00 77.19 185 ASP A CA 1
ATOM 1467 C C . ASP A 1 185 ? -6.377 3.196 7.176 1.00 77.19 185 ASP A C 1
ATOM 1469 O O . ASP A 1 185 ? -6.823 3.820 8.147 1.00 77.19 185 ASP A O 1
ATOM 1473 N N . ASP A 1 186 ? -6.114 1.890 7.231 1.00 68.81 186 ASP A N 1
ATOM 1474 C CA . ASP A 1 186 ? -6.330 1.066 8.426 1.00 68.81 186 ASP A CA 1
ATOM 1475 C C . ASP A 1 186 ? -5.494 1.561 9.620 1.00 68.81 186 ASP A C 1
ATOM 1477 O O . ASP A 1 186 ? -5.908 1.451 10.777 1.00 68.81 186 ASP A O 1
ATOM 1481 N N . ALA A 1 187 ? -4.331 2.165 9.354 1.00 75.94 187 ALA A N 1
ATOM 1482 C CA . ALA A 1 187 ? -3.471 2.743 10.380 1.00 75.94 187 ALA A CA 1
ATOM 1483 C C . ALA A 1 187 ? -4.138 3.941 11.071 1.00 75.94 187 ALA A C 1
ATOM 1485 O O . ALA A 1 187 ? -4.143 4.026 12.303 1.00 75.94 187 ALA A O 1
ATOM 1486 N N . PHE A 1 188 ? -4.733 4.855 10.301 1.00 80.56 188 PHE A N 1
ATOM 1487 C CA . PHE A 1 188 ? -5.480 5.974 10.864 1.00 80.56 188 PHE A CA 1
ATOM 1488 C C . PHE A 1 188 ? -6.779 5.516 11.537 1.00 80.56 188 PHE A C 1
ATOM 1490 O O . PHE A 1 188 ? -7.122 6.023 12.608 1.00 80.56 188 PHE A O 1
ATOM 1497 N N . ALA A 1 189 ? -7.483 4.535 10.965 1.00 70.44 189 ALA A N 1
ATOM 1498 C CA . ALA A 1 189 ? -8.650 3.925 11.603 1.00 70.44 189 ALA A CA 1
ATOM 1499 C C . ALA A 1 189 ? -8.295 3.361 12.993 1.00 70.44 189 ALA A C 1
ATOM 1501 O O . ALA A 1 189 ? -8.942 3.701 13.989 1.00 70.44 189 ALA A O 1
ATOM 1502 N N . LEU A 1 190 ? -7.200 2.597 13.092 1.00 65.19 190 LEU A N 1
ATOM 1503 C CA . LEU A 1 190 ? -6.675 2.066 14.353 1.00 65.19 190 LEU A CA 1
ATOM 1504 C C . LEU A 1 190 ? -6.271 3.178 15.333 1.00 65.19 190 LEU A C 1
ATOM 1506 O O . LEU A 1 190 ? -6.542 3.082 16.533 1.00 65.19 190 LEU A O 1
ATOM 1510 N N . GLU A 1 191 ? -5.659 4.261 14.849 1.00 79.06 191 GLU A N 1
ATOM 1511 C CA . GLU A 1 191 ? -5.349 5.430 15.676 1.00 79.06 191 GLU A CA 1
ATOM 1512 C C . GLU A 1 191 ? -6.626 6.031 16.296 1.00 79.06 191 GLU A C 1
ATOM 1514 O O . GLU A 1 191 ? -6.661 6.327 17.497 1.00 79.06 191 GLU A O 1
ATOM 1519 N N . VAL A 1 192 ? -7.695 6.181 15.507 1.00 73.44 192 VAL A N 1
ATOM 1520 C CA . VAL A 1 192 ? -8.987 6.682 15.994 1.00 73.44 192 VAL A CA 1
ATOM 1521 C C . VAL A 1 192 ? -9.623 5.709 16.994 1.00 73.44 192 VAL A C 1
ATOM 1523 O O . VAL A 1 192 ? -10.142 6.172 18.013 1.00 73.44 192 VAL A O 1
ATOM 1526 N N . MET A 1 193 ? -9.522 4.388 16.789 1.00 65.12 193 MET A N 1
ATOM 1527 C CA . MET A 1 193 ? -9.970 3.376 17.767 1.00 65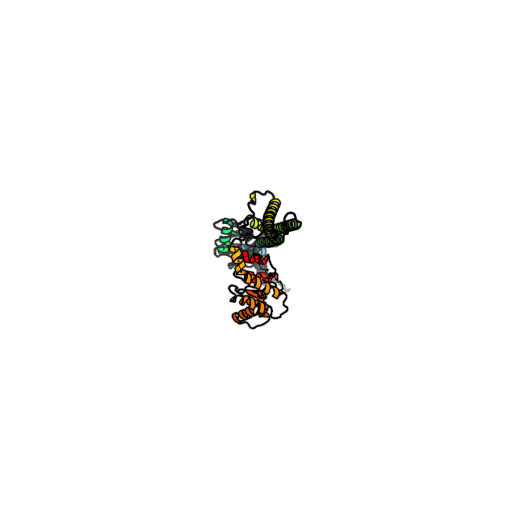.12 193 MET A CA 1
ATOM 1528 C C . MET A 1 193 ? -9.262 3.506 19.107 1.00 65.12 193 MET A C 1
ATOM 1530 O O . MET A 1 193 ? -9.901 3.507 20.159 1.00 65.12 193 MET A O 1
ATOM 1534 N N . ASN A 1 194 ? -7.938 3.631 19.079 1.00 71.81 194 ASN A N 1
ATOM 1535 C CA . ASN A 1 194 ? -7.142 3.751 20.294 1.00 71.81 194 ASN A CA 1
ATOM 1536 C C . ASN A 1 194 ? -7.529 5.015 21.066 1.00 71.81 194 ASN A C 1
ATOM 1538 O O . ASN A 1 194 ? -7.814 4.945 22.262 1.00 71.81 194 ASN A O 1
ATOM 1542 N N . LYS A 1 195 ? -7.685 6.147 20.367 1.00 80.62 195 LYS A N 1
ATOM 1543 C CA . LYS A 1 195 ? -8.197 7.389 20.966 1.00 80.62 195 LYS A CA 1
ATOM 1544 C C . LYS A 1 195 ? -9.615 7.214 21.517 1.00 80.62 195 LYS A C 1
ATOM 1546 O O . LYS A 1 195 ? -9.903 7.728 22.595 1.00 80.62 195 LYS A O 1
ATOM 1551 N N . ALA A 1 196 ? -10.499 6.484 20.831 1.00 67.94 196 ALA A N 1
ATOM 1552 C CA . ALA A 1 196 ? -11.846 6.175 21.319 1.00 67.94 196 ALA A CA 1
ATOM 1553 C C . ALA A 1 196 ? -11.805 5.382 22.638 1.00 67.94 196 ALA A C 1
ATOM 1555 O O . ALA A 1 196 ? -12.484 5.750 23.600 1.00 67.94 196 ALA A O 1
ATOM 1556 N N . ASN A 1 197 ? -10.948 4.364 22.726 1.00 64.44 197 ASN A N 1
ATOM 1557 C CA . ASN A 1 197 ? -10.733 3.580 23.943 1.00 64.44 197 ASN A CA 1
ATOM 1558 C C . ASN A 1 197 ? -10.165 4.425 25.094 1.00 64.44 197 ASN A C 1
ATOM 1560 O O . ASN A 1 197 ? -10.624 4.318 26.237 1.00 64.44 197 ASN A O 1
ATOM 1564 N N . GLU A 1 198 ? -9.205 5.305 24.809 1.00 73.06 198 GLU A N 1
ATOM 1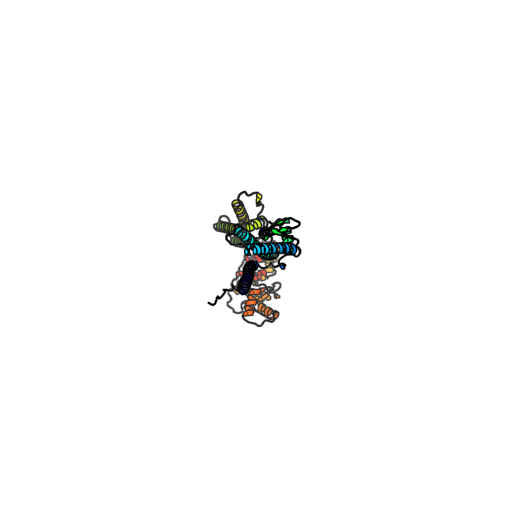565 C CA . GLU A 1 198 ? -8.624 6.223 25.795 1.00 73.06 198 GLU A CA 1
ATOM 1566 C C . GLU A 1 198 ? -9.670 7.193 26.357 1.00 73.06 198 GLU A C 1
ATOM 1568 O O . GLU A 1 198 ? -9.789 7.356 27.579 1.00 73.06 198 GLU A O 1
ATOM 1573 N N . VAL A 1 199 ? -10.469 7.826 25.490 1.00 74.19 199 VAL A N 1
ATOM 1574 C CA . VAL A 1 199 ? -11.482 8.794 25.933 1.00 74.19 199 VAL A CA 1
ATOM 1575 C C . VAL A 1 199 ? -12.674 8.111 26.599 1.00 74.19 199 VAL A C 1
ATOM 1577 O O . VAL A 1 199 ? -13.255 8.695 27.516 1.00 74.19 199 VAL A O 1
ATOM 1580 N N . TYR A 1 200 ? -13.013 6.877 26.211 1.00 65.31 200 TYR A N 1
ATOM 1581 C CA . TYR A 1 200 ? -13.972 6.041 26.935 1.00 65.31 200 TYR A CA 1
ATOM 1582 C C . TYR A 1 200 ? -13.484 5.764 28.359 1.00 65.31 200 TYR A C 1
ATOM 1584 O O . TYR A 1 200 ? -14.190 6.062 29.322 1.00 65.31 200 TYR A O 1
ATOM 1592 N N . THR A 1 201 ? -12.251 5.266 28.495 1.00 68.50 201 THR A N 1
ATOM 1593 C CA . THR A 1 201 ? -11.621 4.945 29.785 1.00 68.50 201 THR A CA 1
ATOM 1594 C C . THR A 1 201 ? -11.542 6.175 30.687 1.00 68.50 201 THR A C 1
ATOM 1596 O O . THR A 1 201 ? -11.940 6.123 31.850 1.00 68.50 201 THR A O 1
ATOM 1599 N N . SER A 1 202 ? -11.119 7.314 30.135 1.00 70.19 202 SER A N 1
ATOM 1600 C CA . SER A 1 202 ? -11.102 8.603 30.839 1.00 70.19 202 SER A CA 1
ATOM 1601 C C . SER A 1 202 ? -12.507 9.009 31.304 1.00 70.19 202 SER A C 1
ATOM 1603 O O . SER A 1 202 ? -12.699 9.442 32.441 1.00 70.19 202 SER A O 1
ATOM 1605 N N . GLY A 1 203 ? -13.518 8.816 30.450 1.00 64.50 203 GLY A N 1
ATOM 1606 C CA . GLY A 1 203 ? -14.920 9.058 30.787 1.00 64.50 203 GLY A CA 1
ATOM 1607 C C . GLY A 1 203 ? -15.414 8.163 31.923 1.00 64.50 203 GLY A C 1
ATOM 1608 O O . GLY A 1 203 ? -16.049 8.654 32.854 1.00 64.50 203 GLY A O 1
ATOM 1609 N N . ALA A 1 204 ? -15.072 6.873 31.904 1.00 63.50 204 ALA A N 1
ATOM 1610 C CA . ALA A 1 204 ? -15.402 5.914 32.963 1.00 63.50 204 ALA A CA 1
ATOM 1611 C C . ALA A 1 204 ? -14.748 6.259 34.318 1.00 63.50 204 ALA A C 1
ATOM 1613 O O . ALA A 1 204 ? -15.273 5.899 35.374 1.00 63.50 204 ALA A O 1
ATOM 1614 N N . GLN A 1 205 ? -13.652 7.022 34.299 1.00 72.12 205 GLN A N 1
ATOM 1615 C CA . GLN A 1 205 ? -13.007 7.608 35.481 1.00 72.12 205 GLN A CA 1
ATOM 1616 C C . GLN A 1 205 ? -13.607 8.964 35.902 1.00 72.12 205 GLN A C 1
ATOM 1618 O O . GLN A 1 205 ? -13.150 9.569 36.868 1.00 72.12 205 GLN A O 1
ATOM 1623 N N . GLY A 1 206 ? -14.630 9.453 35.197 1.00 70.75 206 GLY A N 1
ATOM 1624 C CA . GLY A 1 206 ? -15.310 10.715 35.489 1.00 70.75 206 GLY A CA 1
ATOM 1625 C C . GLY A 1 206 ? -14.719 11.947 34.812 1.00 70.75 206 GLY A C 1
ATOM 1626 O O . GLY A 1 206 ? -15.176 13.062 35.069 1.00 70.75 206 GLY A O 1
ATOM 1627 N N . ILE A 1 207 ? -13.739 11.772 33.925 1.00 78.88 207 ILE A N 1
ATOM 1628 C CA . ILE A 1 207 ? -13.091 12.872 33.213 1.00 78.88 207 ILE A CA 1
ATOM 1629 C C . ILE A 1 207 ? -13.894 13.190 31.952 1.00 78.88 207 ILE A C 1
ATOM 1631 O O . ILE A 1 207 ? -13.989 12.390 31.018 1.00 78.88 207 ILE A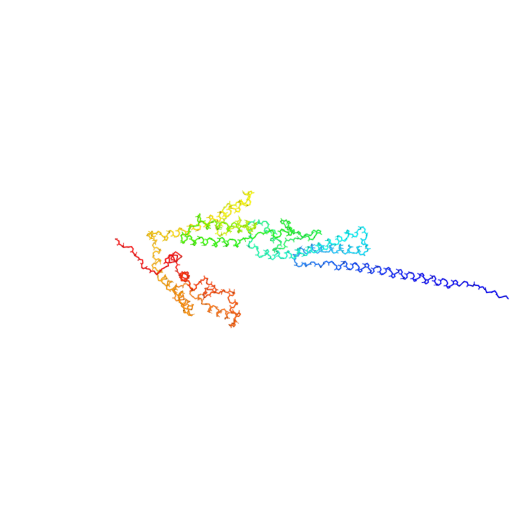 O 1
ATOM 1635 N N . ASN A 1 208 ? -14.484 14.385 31.918 1.00 83.00 208 ASN A N 1
ATOM 1636 C CA . ASN A 1 208 ? -15.222 14.858 30.753 1.00 83.00 208 ASN A CA 1
ATOM 1637 C C . ASN A 1 208 ? -14.262 15.380 29.689 1.00 83.00 208 ASN A C 1
ATOM 1639 O O . ASN A 1 208 ? -13.448 16.251 29.971 1.00 83.00 208 ASN A O 1
ATOM 1643 N N . LEU A 1 209 ? -14.398 14.889 28.460 1.00 86.69 209 LEU A N 1
ATOM 1644 C CA . LEU A 1 209 ? -13.622 15.369 27.326 1.00 86.69 209 LEU A CA 1
ATOM 1645 C C . LEU A 1 209 ? -14.108 16.747 26.857 1.00 86.69 209 LEU A C 1
ATOM 1647 O O . LEU A 1 209 ? -13.298 17.610 26.537 1.00 86.69 209 LEU A O 1
ATOM 1651 N N . LYS A 1 210 ? -15.422 16.990 26.813 1.00 85.56 210 LYS A N 1
ATOM 1652 C CA . LYS A 1 210 ? -16.000 18.173 26.158 1.00 85.56 210 LYS A CA 1
ATOM 1653 C C . LYS A 1 210 ? -15.545 19.481 26.822 1.00 85.56 210 LYS A C 1
ATOM 1655 O O . LYS A 1 210 ? -15.653 19.629 28.035 1.00 85.56 210 LYS A O 1
ATOM 1660 N N . ASN A 1 211 ? -15.135 20.458 26.004 1.00 79.38 211 ASN A N 1
ATOM 1661 C CA . ASN A 1 211 ? -14.677 21.793 26.425 1.00 79.38 211 ASN A CA 1
ATOM 1662 C C . ASN A 1 211 ? -13.445 21.786 27.355 1.00 79.38 211 ASN A C 1
ATOM 1664 O O . ASN A 1 211 ? -13.299 22.674 28.192 1.00 79.38 211 ASN A O 1
ATOM 1668 N N . THR A 1 212 ? -12.555 20.800 27.215 1.00 78.81 212 THR A N 1
ATOM 1669 C CA . THR A 1 212 ? -11.302 20.721 27.985 1.00 78.81 212 THR A CA 1
ATOM 1670 C C . THR A 1 212 ? -10.070 21.014 27.122 1.00 78.81 212 THR A C 1
ATOM 1672 O O . THR A 1 212 ? -10.144 20.919 25.895 1.00 78.81 212 THR A O 1
ATOM 1675 N N . PRO A 1 213 ? -8.904 21.323 27.723 1.00 79.56 213 PRO A N 1
ATOM 1676 C CA . PRO A 1 213 ? -7.641 21.371 26.985 1.00 79.56 213 PRO A CA 1
ATOM 1677 C C . PRO A 1 213 ? -7.365 20.079 26.200 1.00 79.56 213 PRO A C 1
ATOM 1679 O O . PRO A 1 213 ? -6.935 20.148 25.050 1.00 79.56 213 PRO A O 1
ATOM 1682 N N . SER A 1 214 ? -7.704 18.917 26.769 1.00 77.25 214 SER A N 1
ATOM 1683 C CA . SER A 1 214 ? -7.561 17.611 26.116 1.00 77.25 214 SER A CA 1
ATOM 1684 C C . SER A 1 214 ? -8.398 17.491 24.840 1.00 77.25 214 SER A C 1
ATOM 1686 O O . SER A 1 214 ? -7.934 16.899 23.873 1.00 77.25 214 SER A O 1
ATOM 1688 N N . PHE A 1 215 ? -9.583 18.110 24.783 1.00 88.00 215 PHE A N 1
ATOM 1689 C CA . PHE A 1 215 ? -10.384 18.176 23.554 1.00 88.00 215 PHE A CA 1
ATOM 1690 C C . PHE A 1 215 ? -9.663 18.928 22.434 1.00 88.00 215 PHE A C 1
ATOM 1692 O O . PHE A 1 215 ? -9.628 18.453 21.303 1.00 88.00 215 PHE A O 1
ATOM 1699 N N . ASN A 1 216 ? -9.064 20.081 22.741 1.00 84.19 216 ASN A N 1
ATOM 1700 C CA . ASN A 1 216 ? -8.351 20.879 21.742 1.00 84.19 216 ASN A CA 1
ATOM 1701 C C . ASN A 1 216 ? -7.057 20.193 21.284 1.00 84.19 216 ASN A C 1
ATOM 1703 O O . ASN A 1 216 ? -6.742 20.222 20.099 1.00 84.19 216 ASN A O 1
ATOM 1707 N N . LEU A 1 217 ? -6.331 19.543 22.200 1.00 84.62 217 LEU A N 1
ATOM 1708 C CA . LEU A 1 217 ? -5.141 18.758 21.858 1.00 84.62 217 LEU A CA 1
ATOM 1709 C C . LEU A 1 217 ? -5.489 17.575 20.952 1.00 84.62 217 LEU A C 1
ATOM 1711 O O . LEU A 1 217 ? -4.825 17.369 19.940 1.00 84.62 217 LEU A O 1
ATOM 1715 N N . LEU A 1 218 ? -6.558 16.845 21.277 1.00 88.88 218 LEU A N 1
ATOM 1716 C CA . LEU A 1 218 ? -7.037 15.723 20.475 1.00 88.88 218 LEU A CA 1
ATOM 1717 C C . LEU A 1 218 ? -7.493 16.181 19.087 1.00 88.88 218 LEU A C 1
ATOM 1719 O O . LEU A 1 218 ? -7.096 15.590 18.086 1.00 88.88 218 LEU A O 1
ATOM 1723 N N . LYS A 1 219 ? -8.246 17.285 19.023 1.00 90.50 219 LYS A N 1
ATOM 1724 C CA . LYS A 1 219 ? -8.661 17.909 17.764 1.00 90.50 219 LYS A CA 1
ATOM 1725 C C . LYS A 1 219 ? -7.454 18.288 16.902 1.00 90.50 219 LYS A C 1
ATOM 1727 O O . LYS A 1 219 ? -7.411 17.919 15.735 1.00 90.50 219 LYS A O 1
ATOM 1732 N N . ASN A 1 220 ? -6.458 18.961 17.479 1.00 88.06 220 ASN A N 1
ATOM 1733 C CA . ASN A 1 220 ? -5.246 19.355 16.759 1.00 88.06 220 ASN A CA 1
ATOM 1734 C C . ASN A 1 220 ? -4.428 18.140 16.296 1.00 88.06 220 ASN A C 1
ATOM 1736 O O . ASN A 1 220 ? -3.925 18.144 15.177 1.00 88.06 220 ASN A O 1
ATOM 1740 N N . SER A 1 221 ? -4.321 17.097 17.127 1.00 90.62 221 SER A N 1
ATOM 1741 C CA . SER A 1 221 ? -3.663 15.834 16.771 1.00 90.62 221 SER A CA 1
ATOM 1742 C C . SER A 1 221 ? -4.334 15.176 15.565 1.00 90.62 221 SER A C 1
ATOM 1744 O O . SER A 1 221 ? -3.634 14.794 14.633 1.00 90.62 221 SER A O 1
ATOM 1746 N N . LEU A 1 222 ? -5.669 15.112 15.534 1.00 91.56 222 LEU A N 1
ATOM 1747 C CA . LEU A 1 222 ? -6.415 14.579 14.391 1.00 91.56 222 LEU A CA 1
ATOM 1748 C C . LEU A 1 222 ? -6.255 15.449 13.139 1.00 91.56 222 LEU A C 1
ATOM 1750 O O . LEU A 1 222 ? -6.072 14.913 12.052 1.00 91.56 222 LEU A O 1
ATOM 1754 N N . THR A 1 223 ? -6.266 16.780 13.274 1.00 91.62 223 THR A N 1
ATOM 1755 C CA . THR A 1 223 ? -5.993 17.693 12.152 1.00 91.62 223 THR A CA 1
ATOM 1756 C C . THR A 1 223 ? -4.597 17.465 11.571 1.00 91.62 223 THR A C 1
ATOM 1758 O O . THR A 1 223 ? -4.447 17.390 10.355 1.00 91.62 223 THR A O 1
ATOM 1761 N N . MET A 1 224 ? -3.572 17.324 12.418 1.00 88.69 224 MET A N 1
ATOM 1762 C CA . MET A 1 224 ? -2.208 17.039 11.964 1.00 88.69 224 MET A CA 1
ATOM 1763 C C . MET A 1 224 ? -2.120 15.683 11.269 1.00 88.69 224 MET A C 1
ATOM 1765 O O . MET A 1 224 ? -1.539 15.605 10.192 1.00 88.69 224 MET A O 1
ATOM 1769 N N . ALA A 1 225 ? -2.730 14.645 11.843 1.00 87.69 225 ALA A N 1
ATOM 1770 C CA . ALA A 1 225 ? -2.747 13.316 11.250 1.00 87.69 225 ALA A CA 1
ATOM 1771 C C . ALA A 1 225 ? -3.469 13.317 9.890 1.00 87.69 225 ALA A C 1
ATOM 1773 O O . ALA A 1 225 ? -2.933 12.798 8.915 1.00 87.69 225 ALA A O 1
ATOM 1774 N N . ILE A 1 226 ? -4.623 13.975 9.760 1.00 89.06 226 ILE A N 1
ATOM 1775 C CA . ILE A 1 226 ? -5.323 14.102 8.469 1.00 89.06 226 ILE A CA 1
ATOM 1776 C C . ILE A 1 226 ? -4.466 14.845 7.438 1.00 89.06 226 ILE A C 1
ATOM 1778 O O . ILE A 1 226 ? -4.355 14.395 6.302 1.00 89.06 226 ILE A O 1
ATOM 1782 N N . ASN A 1 227 ? -3.797 15.928 7.835 1.00 87.75 227 ASN A N 1
ATOM 1783 C CA . ASN A 1 227 ? -2.907 16.668 6.939 1.00 87.75 227 ASN A CA 1
ATOM 1784 C C . ASN A 1 227 ? -1.684 15.851 6.501 1.00 87.75 227 ASN A C 1
ATOM 1786 O O . ASN A 1 227 ? -1.246 15.984 5.363 1.00 87.75 227 ASN A O 1
ATOM 1790 N N . GLN A 1 228 ? -1.138 15.013 7.385 1.00 87.25 228 GLN A N 1
ATOM 1791 C CA . GLN A 1 228 ? 0.006 14.152 7.080 1.00 87.25 228 GLN A CA 1
ATOM 1792 C C . GLN A 1 228 ? -0.344 13.009 6.122 1.00 87.25 228 GLN A C 1
ATOM 1794 O O . GLN A 1 228 ? 0.506 12.624 5.329 1.00 87.25 228 GLN A O 1
ATOM 1799 N N . GLY A 1 229 ? -1.571 12.480 6.179 1.00 79.88 229 GLY A N 1
ATOM 1800 C CA . GLY A 1 229 ? -2.006 11.384 5.303 1.00 79.88 229 GLY A CA 1
ATOM 1801 C C . GLY A 1 229 ? -2.370 11.807 3.877 1.00 79.88 229 GLY A C 1
ATOM 1802 O O . GLY A 1 229 ? -2.534 10.956 3.010 1.00 79.88 229 GLY A O 1
ATOM 1803 N N . GLY A 1 230 ? -2.497 13.111 3.614 1.00 84.50 230 GLY A N 1
ATOM 1804 C CA . GLY A 1 230 ? -2.718 13.630 2.267 1.00 84.50 230 GLY A CA 1
ATOM 1805 C C . GLY A 1 230 ? -4.045 13.189 1.616 1.00 84.50 230 GLY A C 1
ATOM 1806 O O . GLY A 1 230 ? -5.006 12.846 2.311 1.00 84.50 230 GLY A O 1
ATOM 1807 N N . PRO A 1 231 ? -4.127 13.239 0.272 1.00 78.50 231 PRO A N 1
ATOM 1808 C CA . PRO A 1 231 ? -5.355 12.947 -0.473 1.00 78.50 231 PRO A CA 1
ATOM 1809 C C . PRO A 1 231 ? -5.881 11.516 -0.302 1.00 78.50 231 PRO A C 1
ATOM 1811 O O . PRO A 1 231 ? -7.093 11.318 -0.290 1.00 78.50 231 PRO A O 1
ATOM 1814 N N . GLU A 1 232 ? -4.995 10.532 -0.145 1.00 74.88 232 GLU A N 1
ATOM 1815 C CA . GLU A 1 232 ? -5.363 9.112 -0.025 1.00 74.88 232 GLU A CA 1
ATOM 1816 C C . GLU A 1 232 ? -6.124 8.847 1.274 1.00 74.88 232 GLU A C 1
ATOM 1818 O O . GLU A 1 232 ? -7.217 8.279 1.246 1.00 74.88 232 GLU A O 1
ATOM 1823 N N . ARG A 1 233 ? -5.625 9.385 2.398 1.00 83.75 233 ARG A N 1
ATOM 1824 C CA . ARG A 1 233 ? -6.338 9.368 3.681 1.00 83.75 233 ARG A CA 1
ATOM 1825 C C . ARG A 1 233 ? -7.713 10.008 3.546 1.00 83.75 233 ARG A C 1
ATOM 1827 O O . ARG A 1 233 ? -8.689 9.449 4.020 1.00 83.75 233 ARG A O 1
ATOM 1834 N N . LEU A 1 234 ? -7.831 11.154 2.875 1.00 81.50 234 LEU A N 1
ATOM 1835 C CA . LEU A 1 234 ? -9.133 11.805 2.688 1.00 81.50 234 LEU A CA 1
ATOM 1836 C C . LEU A 1 234 ? -10.115 10.938 1.894 1.00 81.50 234 LEU A C 1
ATOM 1838 O O . LEU A 1 234 ? -11.271 10.827 2.297 1.00 81.50 234 LEU A O 1
ATOM 1842 N N . GLN A 1 235 ? -9.666 10.310 0.805 1.00 75.12 235 GLN A N 1
ATOM 1843 C CA . GLN A 1 235 ? -10.505 9.397 0.024 1.00 75.12 235 GLN A CA 1
ATOM 1844 C C . GLN A 1 235 ? -10.948 8.201 0.859 1.00 75.12 235 GLN A C 1
ATOM 1846 O O . GLN A 1 235 ? -12.138 7.879 0.864 1.00 75.12 235 GLN A O 1
ATOM 1851 N N . SER A 1 236 ? -10.022 7.610 1.620 1.00 77.44 236 SER A N 1
ATOM 1852 C CA . SER A 1 236 ? -10.353 6.497 2.499 1.00 77.44 236 SER A CA 1
ATOM 1853 C C . SER A 1 236 ? -11.376 6.909 3.556 1.00 77.44 236 SER A C 1
ATOM 1855 O O . SER A 1 236 ? -12.440 6.313 3.649 1.00 77.44 236 SER A O 1
ATOM 1857 N N . LEU A 1 237 ? -11.161 8.013 4.272 1.00 79.75 237 LEU A N 1
ATOM 1858 C CA . LEU A 1 237 ? -12.081 8.464 5.321 1.00 79.75 237 LEU A CA 1
ATOM 1859 C C . LEU A 1 237 ? -13.493 8.790 4.810 1.00 79.75 237 LEU A C 1
ATOM 1861 O O . LEU A 1 237 ? -14.471 8.593 5.529 1.00 79.75 237 LEU A O 1
ATOM 1865 N N . LEU A 1 238 ? -13.611 9.326 3.593 1.00 76.31 238 LEU A N 1
ATOM 1866 C CA . LEU A 1 238 ? -14.892 9.747 3.017 1.00 76.31 238 LEU A CA 1
ATOM 1867 C C . LEU A 1 238 ? -15.713 8.590 2.441 1.00 76.31 238 LEU A C 1
ATOM 1869 O O . LEU A 1 238 ? -16.928 8.732 2.277 1.00 76.31 238 LEU A O 1
ATOM 1873 N N . LYS A 1 239 ? -15.061 7.492 2.055 1.00 70.50 239 LYS A N 1
ATOM 1874 C CA . LYS A 1 239 ? -15.678 6.417 1.264 1.00 70.50 239 LYS A CA 1
ATOM 1875 C C . LYS A 1 239 ? -15.596 5.050 1.936 1.00 70.50 239 LYS A C 1
ATOM 1877 O O . LYS A 1 239 ? -16.414 4.189 1.613 1.00 70.50 239 LYS A O 1
ATOM 1882 N N . ASP A 1 240 ? -14.662 4.863 2.860 1.00 65.50 240 ASP A N 1
ATOM 1883 C CA . ASP A 1 240 ? -14.521 3.661 3.672 1.00 65.50 240 ASP A CA 1
ATOM 1884 C C . ASP A 1 240 ? -15.203 3.824 5.030 1.00 65.50 240 ASP A C 1
ATOM 1886 O O . ASP A 1 240 ? -15.352 4.925 5.568 1.00 65.50 240 ASP A O 1
ATOM 1890 N N . ASP A 1 241 ? -15.620 2.692 5.593 1.00 61.75 241 ASP A N 1
ATOM 1891 C CA . ASP A 1 241 ? -16.042 2.647 6.983 1.00 61.75 241 ASP A CA 1
ATOM 1892 C C . ASP A 1 241 ? -14.804 2.824 7.864 1.00 61.75 241 ASP A C 1
ATOM 1894 O O . ASP A 1 241 ? -13.874 2.021 7.836 1.00 61.75 241 ASP A O 1
ATOM 1898 N N . LEU A 1 242 ? -14.799 3.905 8.641 1.00 61.28 242 LEU A N 1
ATOM 1899 C CA . LEU A 1 242 ? -13.698 4.263 9.532 1.00 61.28 242 LEU A CA 1
ATOM 1900 C C . LEU A 1 242 ? -13.595 3.260 10.691 1.00 61.28 242 LEU A C 1
ATOM 1902 O O . LEU A 1 242 ? -12.507 3.041 11.205 1.00 61.28 242 LEU A O 1
ATOM 1906 N N . LEU A 1 243 ? -14.736 2.672 11.087 1.00 54.25 243 LEU A N 1
ATOM 1907 C CA . LEU A 1 243 ? -14.906 1.527 11.992 1.00 54.25 243 LEU A CA 1
ATOM 1908 C C . LEU A 1 243 ? -16.140 0.730 11.551 1.00 54.25 243 LEU A C 1
ATOM 1910 O O . LEU A 1 243 ? -17.049 1.311 10.955 1.00 54.25 243 LEU A O 1
ATOM 1914 N N . GLU A 1 244 ? -16.246 -0.550 11.923 1.00 46.66 244 GLU A N 1
ATOM 1915 C CA . GLU A 1 244 ? -17.490 -1.312 11.733 1.00 46.66 244 GLU A CA 1
ATOM 1916 C C . GLU A 1 244 ? -18.695 -0.543 12.313 1.00 46.66 244 GLU A C 1
ATOM 1918 O O . GLU A 1 244 ? -18.815 -0.337 13.522 1.00 46.66 244 GLU A O 1
ATOM 1923 N N . GLY A 1 245 ? -19.586 -0.077 11.432 1.00 46.06 245 GLY A N 1
ATOM 1924 C CA . GLY A 1 245 ? -20.790 0.670 11.804 1.00 46.06 245 GLY A CA 1
ATOM 1925 C C . GLY A 1 245 ? -20.594 2.164 12.106 1.00 46.06 245 GLY A C 1
ATOM 1926 O O . GLY A 1 245 ? -21.571 2.825 12.466 1.00 46.06 245 GLY A O 1
ATOM 1927 N N . TYR A 1 246 ? -19.389 2.721 11.941 1.00 56.75 246 TYR A N 1
ATOM 1928 C CA . TYR A 1 246 ? -19.143 4.165 12.003 1.00 56.75 246 TYR A CA 1
ATOM 1929 C C . TYR A 1 246 ? -18.545 4.672 10.691 1.00 56.75 246 TYR A C 1
ATOM 1931 O O . TYR A 1 246 ? -17.352 4.525 10.418 1.00 56.75 246 TYR A O 1
ATOM 1939 N N . ASN A 1 247 ? -19.391 5.342 9.914 1.00 62.69 247 ASN A N 1
ATOM 1940 C CA . ASN A 1 247 ? -18.962 6.173 8.804 1.00 62.69 247 ASN A CA 1
ATOM 1941 C C . ASN A 1 247 ? -18.926 7.645 9.231 1.00 62.69 247 ASN A C 1
ATOM 1943 O O . ASN A 1 247 ? -19.603 8.066 10.177 1.00 62.69 247 ASN A O 1
ATOM 1947 N N . LEU A 1 248 ? -18.158 8.455 8.504 1.00 66.56 248 LEU A N 1
ATOM 1948 C CA . LEU A 1 248 ? -18.297 9.903 8.585 1.00 66.56 248 LEU A CA 1
ATOM 1949 C C . LEU A 1 248 ? -19.651 10.275 7.980 1.00 66.56 248 LEU A C 1
ATOM 1951 O O . LEU A 1 248 ? -19.779 10.478 6.775 1.00 66.56 248 LEU A O 1
ATOM 1955 N N . ALA A 1 249 ? -20.689 10.304 8.814 1.00 52.09 249 ALA A N 1
ATOM 1956 C CA . ALA A 1 249 ? -22.050 10.527 8.353 1.00 52.09 249 ALA A CA 1
ATOM 1957 C C . ALA A 1 249 ? -22.139 11.785 7.461 1.00 52.09 249 ALA A C 1
ATOM 1959 O O . ALA A 1 249 ? -21.871 12.897 7.920 1.00 52.09 249 ALA A O 1
ATOM 1960 N N . ASN A 1 250 ? -22.568 11.599 6.206 1.00 56.03 250 ASN A N 1
ATOM 1961 C CA . ASN A 1 250 ? -22.990 12.638 5.254 1.00 56.03 250 ASN A CA 1
ATOM 1962 C C . ASN A 1 250 ? -21.955 13.707 4.841 1.00 56.03 250 ASN A C 1
ATOM 1964 O O . ASN A 1 250 ? -22.356 14.798 4.426 1.00 56.03 250 ASN A O 1
ATOM 1968 N N . ILE A 1 251 ? -20.650 13.429 4.884 1.00 68.12 251 ILE A N 1
ATOM 1969 C CA . ILE A 1 251 ? -19.664 14.319 4.246 1.00 68.12 251 ILE A CA 1
ATOM 1970 C C . ILE A 1 251 ? -19.578 13.958 2.758 1.00 68.12 251 ILE A C 1
ATOM 1972 O O . ILE A 1 251 ? -18.925 12.990 2.381 1.00 68.12 251 ILE A O 1
ATOM 1976 N N . ASN A 1 252 ? -20.273 14.715 1.903 1.00 69.00 252 ASN A N 1
ATOM 1977 C CA . ASN A 1 252 ? -20.154 14.570 0.449 1.00 69.00 252 ASN A CA 1
ATOM 1978 C C . ASN A 1 252 ? -19.049 15.507 -0.079 1.00 69.00 252 ASN A C 1
ATOM 1980 O O . ASN A 1 252 ? -19.250 16.720 0.015 1.00 69.00 252 ASN A O 1
ATOM 1984 N N . PRO A 1 2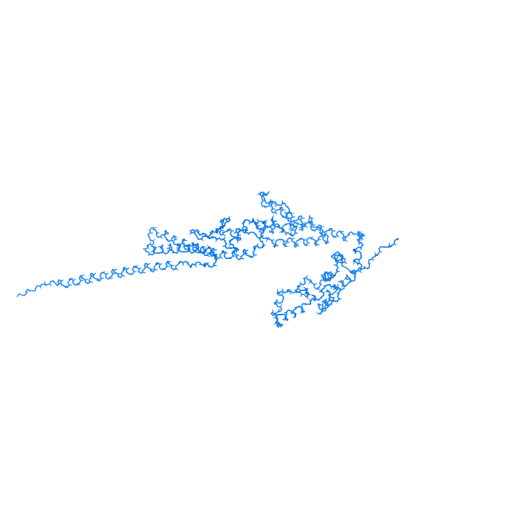53 ? -17.940 14.988 -0.651 1.00 68.62 253 PRO A N 1
ATOM 1985 C CA . PRO A 1 253 ? -16.864 15.812 -1.205 1.00 68.62 253 PRO A CA 1
ATOM 1986 C C . PRO A 1 253 ? -17.359 16.870 -2.202 1.00 68.62 253 PRO A C 1
ATOM 1988 O O . PRO A 1 253 ? -16.866 17.995 -2.186 1.00 68.62 253 PRO A O 1
ATOM 1991 N N . ASP A 1 254 ? -18.394 16.557 -2.991 1.00 72.81 254 ASP A N 1
ATOM 1992 C CA . ASP A 1 254 ? -18.946 17.459 -4.015 1.00 72.81 254 ASP A CA 1
ATOM 1993 C C . ASP A 1 254 ? -19.591 18.727 -3.428 1.00 72.81 254 ASP A C 1
ATOM 1995 O O . ASP A 1 254 ? -19.805 19.713 -4.132 1.00 72.81 254 ASP A O 1
ATOM 1999 N N . ASN A 1 255 ? -19.900 18.726 -2.127 1.00 73.88 255 ASN A N 1
ATOM 2000 C CA . ASN A 1 255 ? -20.477 19.877 -1.434 1.00 73.88 255 ASN A CA 1
ATOM 2001 C C . ASN A 1 255 ? -19.414 20.875 -0.937 1.00 73.88 255 ASN A C 1
ATOM 2003 O O . ASN A 1 255 ? -19.773 21.913 -0.372 1.00 73.88 255 ASN A O 1
ATOM 2007 N N . TYR A 1 256 ? -18.123 20.578 -1.112 1.00 74.50 256 TYR A N 1
ATOM 2008 C CA . TYR A 1 256 ? -17.026 21.388 -0.593 1.00 74.50 256 TYR A CA 1
ATOM 2009 C C . TYR A 1 256 ? -16.268 22.102 -1.711 1.00 74.50 256 TYR A C 1
ATOM 2011 O O . TYR A 1 256 ? -15.622 21.490 -2.550 1.00 74.50 256 TYR A O 1
ATOM 2019 N N . ASN A 1 257 ? -16.260 23.435 -1.651 1.00 74.31 257 ASN A N 1
ATOM 2020 C CA . ASN A 1 257 ? -15.427 24.276 -2.522 1.00 74.31 257 ASN A CA 1
ATOM 2021 C C . ASN A 1 257 ? -14.011 24.502 -1.956 1.00 74.31 257 ASN A C 1
ATOM 2023 O O . ASN A 1 257 ? -13.188 25.164 -2.584 1.00 74.31 257 ASN A O 1
ATOM 2027 N N . ASN A 1 258 ? -13.748 24.027 -0.735 1.00 81.00 258 ASN A N 1
ATOM 2028 C CA . ASN A 1 258 ? -12.493 24.216 -0.018 1.00 81.00 258 ASN A CA 1
ATOM 2029 C C . ASN A 1 258 ? -12.132 22.937 0.752 1.00 81.00 258 ASN A C 1
ATOM 2031 O O . ASN A 1 258 ? -12.847 22.538 1.673 1.00 81.00 258 ASN A O 1
ATOM 2035 N N . GLU A 1 259 ? -10.997 22.332 0.403 1.00 81.69 259 GLU A N 1
ATOM 2036 C CA . GLU A 1 259 ? -10.469 21.123 1.044 1.00 81.69 259 GLU A CA 1
ATOM 2037 C C . GLU A 1 259 ? -10.224 21.317 2.550 1.00 81.69 259 GLU A C 1
ATOM 2039 O O . GLU A 1 259 ? -10.512 20.425 3.345 1.00 81.69 259 GLU A O 1
ATOM 2044 N N . GLU A 1 260 ? -9.783 22.502 2.980 1.00 86.00 260 GLU A N 1
ATOM 2045 C CA . GLU A 1 260 ? -9.579 22.798 4.404 1.00 86.00 260 GLU A CA 1
ATOM 2046 C C . GLU A 1 260 ? -10.896 22.800 5.182 1.00 86.00 260 GLU A C 1
ATOM 2048 O O . GLU A 1 260 ? -10.946 22.392 6.343 1.00 86.00 260 GLU A O 1
ATOM 2053 N N . GLN A 1 261 ? -11.995 23.221 4.553 1.00 84.94 261 GLN A N 1
ATOM 2054 C CA . GLN A 1 261 ? -13.312 23.134 5.178 1.00 84.94 261 GLN A CA 1
ATOM 2055 C C . GLN A 1 261 ? -13.739 21.669 5.334 1.00 84.94 261 GLN A C 1
ATOM 2057 O O . GLN A 1 261 ? -14.209 21.282 6.402 1.00 84.94 261 GLN A O 1
ATOM 2062 N N . MET A 1 262 ? -13.502 20.847 4.310 1.00 85.81 262 MET A N 1
ATOM 2063 C CA . MET A 1 262 ? -13.792 19.413 4.345 1.00 85.81 262 MET A CA 1
ATOM 2064 C C . MET A 1 262 ? -12.985 18.698 5.436 1.00 85.81 262 MET A C 1
ATOM 2066 O O . MET A 1 262 ? -13.559 17.992 6.262 1.00 85.81 262 MET A O 1
ATOM 2070 N N . LYS A 1 263 ? -11.671 18.940 5.511 1.00 88.69 263 LYS A N 1
ATOM 2071 C CA . LYS A 1 263 ? -10.796 18.410 6.572 1.00 88.69 263 LYS A CA 1
ATOM 2072 C C . LYS A 1 263 ? -11.305 18.768 7.963 1.00 88.69 263 LYS A C 1
ATOM 2074 O O . LYS A 1 263 ? -11.352 17.918 8.849 1.00 88.69 263 LYS A O 1
ATOM 2079 N N . ASN A 1 264 ? -11.709 20.022 8.158 1.00 88.44 264 ASN A N 1
ATOM 2080 C CA . ASN A 1 264 ? -12.250 20.473 9.435 1.00 88.44 264 ASN A CA 1
ATOM 2081 C C . ASN A 1 264 ? -13.559 19.761 9.796 1.00 88.44 264 ASN A C 1
ATOM 2083 O O . ASN A 1 264 ? -13.742 19.397 10.958 1.00 88.44 264 ASN A O 1
ATOM 2087 N N . ASP A 1 265 ? -14.445 19.526 8.831 1.00 87.31 265 ASP A N 1
ATOM 2088 C CA . ASP A 1 265 ? -15.698 18.805 9.059 1.00 87.31 265 ASP A CA 1
ATOM 2089 C C . ASP A 1 265 ? -15.468 17.322 9.363 1.00 87.31 265 ASP A C 1
ATOM 2091 O O . ASP A 1 265 ? -16.083 16.800 10.295 1.00 87.31 265 ASP A O 1
ATOM 2095 N N . ILE A 1 266 ? -14.516 16.676 8.681 1.00 88.12 266 ILE A N 1
ATOM 2096 C CA . ILE A 1 266 ? -14.056 15.315 8.997 1.00 88.12 266 ILE A CA 1
ATOM 2097 C C . ILE A 1 266 ? -13.568 15.251 10.451 1.00 88.12 266 ILE A C 1
ATOM 2099 O O . ILE A 1 266 ? -14.062 14.446 11.243 1.00 88.12 266 ILE A O 1
ATOM 2103 N N . VAL A 1 267 ? -12.655 16.152 10.839 1.00 90.81 267 VAL A N 1
ATOM 2104 C CA . VAL A 1 267 ? -12.140 16.240 12.216 1.00 90.81 267 VAL A CA 1
ATOM 2105 C C . VAL A 1 267 ? -13.277 16.456 13.214 1.00 90.81 267 VAL A C 1
ATOM 2107 O O . VAL A 1 267 ? -13.311 15.814 14.263 1.00 90.81 267 VAL A O 1
ATOM 2110 N N . ASN A 1 268 ? -14.214 17.357 12.918 1.00 88.62 268 ASN A N 1
ATOM 2111 C CA . ASN A 1 268 ? -15.334 17.656 13.807 1.00 88.62 268 ASN A CA 1
ATOM 2112 C C . ASN A 1 268 ? -16.277 16.455 13.969 1.00 88.62 268 ASN A C 1
ATOM 2114 O O . ASN A 1 268 ? -16.784 16.239 15.070 1.00 88.62 268 ASN A O 1
ATOM 2118 N N . ASN A 1 269 ? -16.491 15.671 12.910 1.00 86.88 269 ASN A N 1
ATOM 2119 C CA . ASN A 1 269 ? -17.307 14.462 12.941 1.00 86.88 269 ASN A CA 1
ATOM 2120 C C . ASN A 1 269 ? -16.652 13.391 13.834 1.00 86.88 269 ASN A C 1
ATOM 2122 O O . ASN A 1 269 ? -17.269 12.955 14.808 1.00 86.88 269 ASN A O 1
ATOM 2126 N N . ILE A 1 270 ? -15.359 13.101 13.615 1.00 87.12 270 ILE A N 1
ATOM 2127 C CA . ILE A 1 270 ? -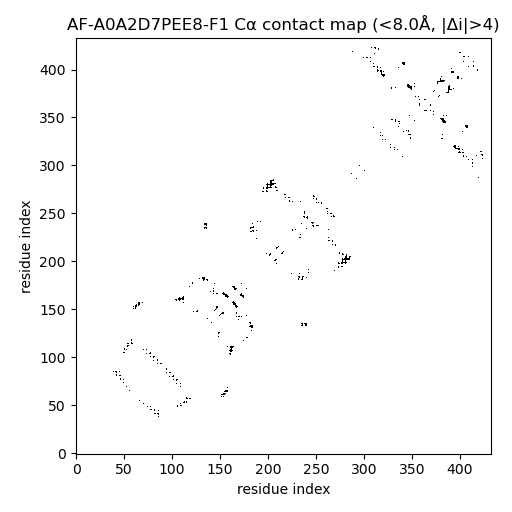14.560 12.199 14.469 1.00 87.12 270 ILE A CA 1
ATOM 2128 C C . ILE A 1 270 ? -14.576 12.675 15.927 1.00 87.12 270 ILE A C 1
ATOM 2130 O O . ILE A 1 270 ? -14.877 11.905 16.836 1.00 87.12 270 ILE A O 1
ATOM 2134 N N . MET A 1 271 ? -14.325 13.962 16.180 1.00 89.62 271 MET A N 1
ATOM 2135 C CA . MET A 1 271 ? -14.378 14.523 17.534 1.00 89.62 271 MET A CA 1
ATOM 2136 C C . MET A 1 271 ? -15.772 14.411 18.160 1.00 89.62 271 MET A C 1
ATOM 2138 O O . MET A 1 271 ? -15.887 14.174 19.363 1.00 89.62 271 MET A O 1
ATOM 2142 N N . GLY A 1 272 ? -16.836 14.564 17.370 1.00 83.81 272 GLY A N 1
ATOM 2143 C CA . GLY A 1 272 ? -18.211 14.347 17.808 1.00 83.81 272 GLY A CA 1
ATOM 2144 C C . GLY A 1 272 ? -18.441 12.911 18.280 1.00 83.81 272 GLY A C 1
ATOM 2145 O O . GLY A 1 272 ? -18.994 12.704 19.364 1.00 83.81 272 GLY A O 1
ATOM 2146 N N . HIS A 1 273 ? -17.948 11.929 17.523 1.00 81.25 273 HIS A N 1
ATOM 2147 C CA . HIS A 1 273 ? -17.964 10.524 17.922 1.00 81.25 273 HIS A CA 1
ATOM 2148 C C . HIS A 1 273 ? -17.173 10.283 19.210 1.00 81.25 273 HIS A C 1
ATOM 2150 O O . HIS A 1 273 ? -17.724 9.742 20.167 1.00 81.25 273 HIS A O 1
ATOM 2156 N N . LEU A 1 274 ? -15.936 10.776 19.301 1.00 83.12 274 LEU A N 1
ATOM 2157 C CA . LEU A 1 274 ? -15.097 10.633 20.497 1.00 83.12 274 LEU A CA 1
ATOM 2158 C C . LEU A 1 274 ? -15.731 11.277 21.743 1.00 83.12 274 LEU A C 1
ATOM 2160 O O . LEU A 1 274 ? -15.651 10.729 22.842 1.00 83.12 274 LEU A O 1
ATOM 2164 N N . VAL A 1 275 ? -16.431 12.406 21.590 1.00 86.00 275 VAL A N 1
ATOM 2165 C CA . VAL A 1 275 ? -17.218 13.016 22.675 1.00 86.00 275 VAL A CA 1
ATOM 2166 C C . VAL A 1 275 ? -18.392 12.128 23.090 1.00 86.00 275 VAL A C 1
ATOM 2168 O O . VAL A 1 275 ? -18.664 12.017 24.285 1.00 86.00 275 VAL A O 1
ATOM 2171 N N . ASN A 1 276 ? -19.084 11.481 22.150 1.00 75.75 276 ASN A N 1
ATOM 2172 C CA . ASN A 1 276 ? -20.170 10.548 22.465 1.00 75.75 276 ASN A CA 1
ATOM 2173 C C . ASN A 1 276 ? -19.654 9.275 23.156 1.00 75.75 276 ASN A C 1
ATOM 2175 O O . ASN A 1 276 ? -20.273 8.799 24.111 1.00 75.75 276 ASN A O 1
ATOM 2179 N N . VAL A 1 277 ? -18.495 8.767 22.738 1.00 72.50 277 VAL A N 1
ATOM 2180 C CA . VAL A 1 277 ? -17.799 7.645 23.383 1.00 72.50 277 VAL A CA 1
ATOM 2181 C C . VAL A 1 277 ? -17.379 8.016 24.809 1.00 72.50 277 VAL A C 1
ATOM 2183 O O . VAL A 1 277 ? -17.728 7.315 25.760 1.00 72.50 277 VAL A O 1
ATOM 2186 N N . ASN A 1 278 ? -16.738 9.174 25.004 1.00 86.25 278 ASN A N 1
ATOM 2187 C CA . ASN A 1 278 ? -16.412 9.687 26.338 1.00 86.25 278 ASN A CA 1
ATOM 2188 C C . ASN A 1 278 ? -17.665 9.884 27.202 1.00 86.25 278 ASN A C 1
ATOM 2190 O O . ASN A 1 278 ? -17.661 9.527 28.378 1.00 86.25 278 ASN A O 1
ATOM 2194 N N . LYS A 1 279 ? -18.755 10.410 26.628 1.00 75.31 279 LYS A N 1
ATOM 2195 C CA . LYS A 1 279 ? -20.040 10.559 27.322 1.00 75.31 279 LYS A CA 1
ATOM 2196 C C . LYS A 1 279 ? -20.600 9.210 27.764 1.00 75.31 279 LYS A C 1
ATOM 2198 O O . LYS A 1 279 ? -21.105 9.121 28.876 1.00 75.31 279 LYS A O 1
ATOM 2203 N N . SER A 1 280 ? -20.472 8.174 26.941 1.00 66.38 280 SER A N 1
ATOM 2204 C CA . SER A 1 280 ? -20.876 6.813 27.308 1.00 66.38 280 SER A CA 1
ATOM 2205 C C . SER A 1 280 ? -20.081 6.312 28.521 1.00 66.38 280 SER A C 1
ATOM 2207 O O . SER A 1 280 ? -20.678 5.813 29.476 1.00 66.38 280 SER A O 1
ATOM 2209 N N . GLY A 1 281 ? -18.767 6.568 28.557 1.00 63.94 281 GLY A N 1
ATOM 2210 C CA . GLY A 1 281 ? -17.931 6.335 29.740 1.00 63.94 281 GLY A CA 1
ATOM 2211 C C . GLY A 1 281 ? -18.364 7.169 30.958 1.00 63.94 281 GLY A C 1
ATOM 2212 O O . GLY A 1 281 ? -18.514 6.638 32.054 1.00 63.94 281 GLY A O 1
ATOM 2213 N N . LEU A 1 282 ? -18.654 8.464 30.791 1.00 74.12 282 LEU A N 1
ATOM 2214 C CA . LEU A 1 282 ? -19.156 9.325 31.875 1.00 74.12 282 LEU A CA 1
ATOM 2215 C C . LEU A 1 282 ? -20.500 8.852 32.428 1.00 74.12 282 LEU A C 1
ATOM 2217 O O . LEU A 1 282 ? -20.750 8.955 33.628 1.00 74.12 282 LEU A O 1
ATOM 2221 N N . ASP A 1 283 ? -21.394 8.383 31.566 1.00 69.50 283 ASP A N 1
ATOM 2222 C CA . ASP A 1 283 ? -22.689 7.856 31.973 1.00 69.50 283 ASP A CA 1
ATOM 2223 C C . ASP A 1 283 ? -22.508 6.535 32.734 1.00 69.50 283 ASP A C 1
ATOM 2225 O O . ASP A 1 283 ? -23.205 6.310 33.725 1.00 69.50 283 ASP A O 1
ATOM 2229 N N . GLN A 1 284 ? -21.512 5.717 32.371 1.00 67.38 284 GLN A N 1
ATOM 2230 C CA . GLN A 1 284 ? -21.069 4.582 33.185 1.00 67.38 284 GLN A CA 1
ATOM 2231 C C . GLN A 1 284 ? -20.539 5.053 34.550 1.00 67.38 284 GLN A C 1
ATOM 2233 O O . GLN A 1 284 ? -21.003 4.568 35.580 1.00 67.38 284 GLN A O 1
ATOM 2238 N N . HIS A 1 285 ? -19.666 6.063 34.594 1.00 69.38 285 HIS A N 1
ATOM 2239 C CA . HIS A 1 285 ? -19.160 6.622 35.850 1.00 69.38 285 HIS A CA 1
ATOM 2240 C C . HIS A 1 285 ? -20.281 7.162 36.754 1.00 69.38 285 HIS A C 1
ATOM 2242 O O . HIS A 1 285 ? -20.291 6.912 37.959 1.00 69.38 285 HIS A O 1
ATOM 2248 N N . LYS A 1 286 ? -21.270 7.866 36.188 1.00 63.47 286 LYS A N 1
ATOM 2249 C CA . LYS A 1 286 ? -22.432 8.415 36.914 1.00 63.47 286 LYS A CA 1
ATOM 2250 C C . LYS A 1 286 ? -23.373 7.335 37.440 1.00 63.47 286 LYS A C 1
ATOM 2252 O O . LYS A 1 286 ? -23.969 7.525 38.501 1.00 63.47 286 LYS A O 1
ATOM 2257 N N . LYS A 1 287 ? -23.513 6.218 36.719 1.00 55.00 287 LYS A N 1
ATOM 2258 C CA . LYS A 1 287 ? -24.222 5.022 37.203 1.00 55.00 287 LYS A CA 1
ATOM 2259 C C . LYS A 1 287 ? -23.496 4.383 38.392 1.00 55.00 287 LYS A C 1
ATOM 2261 O O . LYS A 1 287 ? -24.159 3.868 39.281 1.00 55.00 287 LYS A O 1
ATOM 2266 N N . VAL A 1 288 ? -22.165 4.477 38.435 1.00 50.78 288 VAL A N 1
ATOM 2267 C CA . VAL A 1 288 ? -21.329 3.981 39.542 1.00 50.78 288 VAL A CA 1
ATOM 2268 C C . VAL A 1 288 ? -21.290 4.956 40.738 1.00 50.78 288 VAL A C 1
ATOM 2270 O O . VAL A 1 288 ? -21.192 4.514 41.878 1.00 50.78 288 VAL A O 1
ATOM 2273 N N . THR A 1 289 ? -21.410 6.275 40.521 1.00 43.09 289 THR A N 1
ATOM 2274 C CA . THR A 1 289 ? -21.263 7.312 41.575 1.00 43.09 289 THR A CA 1
ATOM 2275 C C . THR A 1 289 ? -22.562 7.857 42.175 1.00 43.09 289 THR A C 1
ATOM 2277 O O . THR A 1 289 ? -22.520 8.469 43.244 1.00 43.09 289 THR A O 1
ATOM 2280 N N . LYS A 1 290 ? -23.737 7.634 41.571 1.00 36.16 290 LYS A N 1
ATOM 2281 C CA . LYS A 1 290 ? -25.012 7.861 42.272 1.00 36.16 290 LYS A CA 1
ATOM 2282 C C . LYS A 1 290 ? -25.294 6.677 43.204 1.00 36.16 290 LYS A C 1
ATOM 2284 O O . LYS A 1 290 ? -25.340 5.551 42.715 1.00 36.16 290 LYS A O 1
ATOM 2289 N N . PRO A 1 291 ? -25.617 6.889 44.496 1.00 35.66 291 PRO A N 1
ATOM 2290 C CA . PRO A 1 291 ? -26.259 5.863 45.305 1.00 35.66 291 PRO A CA 1
ATOM 2291 C C . PRO A 1 291 ? -27.723 5.743 44.855 1.00 35.66 291 PRO A C 1
ATOM 2293 O O . PRO A 1 291 ? -28.652 6.110 45.567 1.00 35.66 291 PRO A O 1
ATOM 2296 N N . SER A 1 292 ? -27.949 5.283 43.626 1.00 34.34 292 SER A N 1
ATOM 2297 C CA . SER A 1 292 ? -29.225 4.692 43.260 1.00 34.34 292 SER A CA 1
ATOM 2298 C C . SER A 1 292 ? -29.192 3.276 43.791 1.00 34.34 292 SER A C 1
ATOM 2300 O O . SER A 1 292 ? -28.391 2.463 43.334 1.00 34.34 292 SER A O 1
ATOM 2302 N N . THR A 1 293 ? -30.040 2.994 44.772 1.00 37.72 293 THR A N 1
ATOM 2303 C CA . THR A 1 293 ? -30.363 1.639 45.207 1.00 37.72 293 THR A CA 1
ATOM 2304 C C . THR A 1 293 ? -30.534 0.770 43.956 1.00 37.72 293 THR A C 1
ATOM 2306 O O . THR A 1 293 ? -31.443 1.048 43.169 1.00 37.72 293 THR A O 1
ATOM 2309 N N . PRO A 1 294 ? -29.656 -0.212 43.692 1.00 37.75 294 PRO A N 1
ATOM 2310 C CA . PRO A 1 294 ? -29.702 -0.937 42.437 1.00 37.75 294 PRO A CA 1
ATOM 2311 C C . PRO A 1 294 ? -30.975 -1.787 42.401 1.00 37.75 294 PRO A C 1
ATOM 2313 O O . PRO A 1 294 ? -31.123 -2.791 43.110 1.00 37.75 294 PRO A O 1
ATOM 2316 N N . GLN A 1 295 ? -31.925 -1.381 41.562 1.00 38.47 295 GLN A N 1
ATOM 2317 C CA . GLN A 1 295 ? -32.967 -2.274 41.072 1.00 38.47 295 GLN A CA 1
ATOM 2318 C C . GLN A 1 295 ? -32.325 -3.194 40.032 1.00 38.47 295 GLN A C 1
ATOM 2320 O O . GLN A 1 295 ? -32.501 -3.037 38.831 1.00 38.47 295 GLN A O 1
ATOM 2325 N N . PHE A 1 296 ? -31.520 -4.137 40.517 1.00 42.12 296 PHE A N 1
ATOM 2326 C CA . PHE A 1 296 ? -31.152 -5.313 39.746 1.00 42.12 296 PHE A CA 1
ATOM 2327 C C . PHE A 1 296 ? -32.440 -6.046 39.346 1.00 42.12 296 PHE A C 1
ATOM 2329 O O . PHE A 1 296 ? -33.296 -6.288 40.206 1.00 42.12 296 PHE A O 1
ATOM 2336 N N . GLY A 1 297 ? -32.564 -6.415 38.069 1.00 43.00 297 GLY A N 1
ATOM 2337 C CA . GLY A 1 297 ? -33.501 -7.462 37.667 1.00 43.00 297 GLY A CA 1
ATOM 2338 C C . GLY A 1 297 ? -33.188 -8.751 38.432 1.00 43.00 297 GLY A C 1
ATOM 2339 O O . GLY A 1 297 ? -32.056 -8.951 38.876 1.00 43.00 297 GLY A O 1
ATOM 2340 N N . GLN A 1 298 ? -34.190 -9.605 38.634 1.00 45.72 298 GLN A N 1
ATOM 2341 C CA . GLN A 1 298 ? -34.041 -10.826 39.433 1.00 45.72 298 GLN A CA 1
ATOM 2342 C C . GLN A 1 298 ? -32.891 -11.714 38.924 1.00 45.72 298 GLN A C 1
ATOM 2344 O O . GLN A 1 298 ? -32.086 -12.164 39.730 1.00 45.72 298 GLN A O 1
ATOM 2349 N N . SER A 1 299 ? -32.714 -11.795 37.601 1.00 47.16 299 SER A N 1
ATOM 2350 C CA . SER A 1 299 ? -31.598 -12.492 36.948 1.00 47.16 299 SER A CA 1
ATOM 2351 C C . SER A 1 299 ? -30.217 -12.010 37.403 1.00 47.16 299 SER A C 1
ATOM 2353 O O . SER A 1 299 ? -29.406 -12.813 37.836 1.00 47.16 299 SER A O 1
ATOM 2355 N N . MET A 1 300 ? -29.955 -10.699 37.414 1.00 50.38 300 MET A N 1
ATOM 2356 C CA . MET A 1 300 ? -28.641 -10.175 37.815 1.00 50.38 300 MET A CA 1
ATOM 2357 C C . MET A 1 300 ? -28.376 -10.340 39.322 1.00 50.38 300 MET A C 1
ATOM 2359 O O . MET A 1 300 ? -27.226 -10.445 39.740 1.00 50.38 300 MET A O 1
ATOM 2363 N N . ARG A 1 301 ? -29.423 -10.366 40.164 1.00 53.47 301 ARG A N 1
ATOM 2364 C CA . ARG A 1 301 ? -29.263 -10.684 41.599 1.00 53.47 301 ARG A CA 1
ATOM 2365 C C . ARG A 1 301 ? -28.902 -12.144 41.810 1.00 53.47 301 ARG A C 1
ATOM 2367 O O . ARG A 1 301 ? -28.079 -12.433 42.677 1.00 53.47 301 ARG A O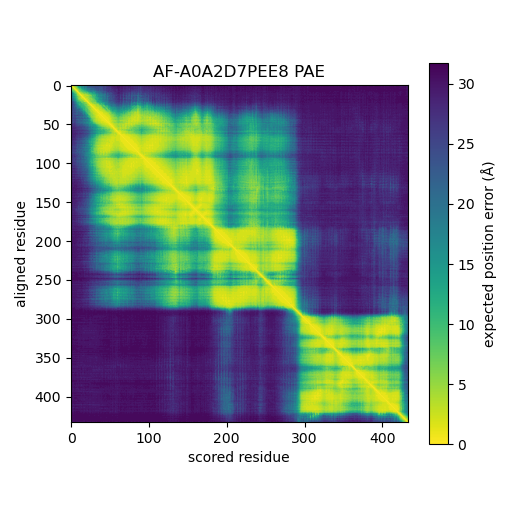 1
ATOM 2374 N N . ASP A 1 302 ? -29.549 -13.024 41.058 1.00 54.81 302 ASP A N 1
ATOM 2375 C CA . ASP A 1 302 ? -29.312 -14.458 41.120 1.00 54.81 302 ASP A CA 1
ATOM 2376 C C . ASP A 1 302 ? -27.891 -14.757 40.628 1.00 54.81 302 ASP A C 1
ATOM 2378 O O . ASP A 1 302 ? -27.124 -15.360 41.379 1.00 54.81 302 ASP A O 1
ATOM 2382 N N . ASP A 1 303 ? -27.481 -14.173 39.495 1.00 54.06 303 ASP A N 1
ATOM 2383 C CA . ASP A 1 303 ? -26.126 -14.300 38.950 1.00 54.06 303 ASP A CA 1
ATOM 2384 C C . ASP A 1 303 ? -25.057 -13.808 39.942 1.00 54.06 303 ASP A C 1
ATOM 2386 O O . ASP A 1 303 ? -24.118 -14.533 40.258 1.00 54.06 303 ASP A O 1
ATOM 2390 N N . LEU A 1 304 ? -25.220 -12.615 40.533 1.00 61.44 304 LEU A N 1
ATOM 2391 C CA . LEU A 1 304 ? -24.268 -12.079 41.521 1.00 61.44 304 LEU A CA 1
ATOM 2392 C C . LEU A 1 304 ? -24.188 -12.905 42.814 1.00 61.44 304 LEU A C 1
ATOM 2394 O O . LEU A 1 304 ? -23.170 -12.869 43.518 1.00 61.44 304 LEU A O 1
ATOM 2398 N N . ASN A 1 305 ? -25.262 -13.613 43.170 1.00 62.81 305 ASN A N 1
ATOM 2399 C CA . ASN A 1 305 ? -25.259 -14.533 44.300 1.00 62.81 305 ASN A CA 1
ATOM 2400 C C . ASN A 1 305 ? -24.548 -15.844 43.949 1.00 62.81 305 ASN A C 1
ATOM 2402 O O . ASN A 1 305 ? -23.808 -16.351 44.794 1.00 62.81 305 ASN A O 1
ATOM 2406 N N . THR A 1 306 ? -24.717 -16.361 42.729 1.00 67.31 306 THR A N 1
ATOM 2407 C CA . THR A 1 306 ? -24.067 -17.597 42.268 1.00 67.31 306 THR A CA 1
ATOM 2408 C C . THR A 1 306 ? -22.589 -17.404 41.926 1.00 67.31 306 THR A C 1
ATOM 2410 O O . THR A 1 306 ? -21.798 -18.315 42.139 1.00 67.31 306 THR A O 1
ATOM 2413 N N . THR A 1 307 ? -22.166 -16.213 41.488 1.00 73.12 307 THR A N 1
ATOM 2414 C CA . THR A 1 307 ? -20.775 -15.929 41.078 1.00 73.12 307 THR A CA 1
ATOM 2415 C C . THR A 1 307 ? -19.911 -15.306 42.178 1.00 73.12 307 THR A C 1
ATOM 2417 O O . THR A 1 307 ? -18.776 -14.900 41.931 1.00 73.12 307 THR A O 1
ATOM 2420 N N . ARG A 1 308 ? -20.409 -15.210 43.419 1.00 69.12 308 ARG A N 1
ATOM 2421 C CA . ARG A 1 308 ? -19.661 -14.576 44.522 1.00 69.12 308 ARG A CA 1
ATOM 2422 C C . ARG A 1 308 ? -18.337 -15.284 44.820 1.00 69.12 308 ARG A C 1
ATOM 2424 O O . ARG A 1 308 ? -17.347 -14.613 45.106 1.00 69.12 308 ARG A O 1
ATOM 2431 N N . GLY A 1 309 ? -18.324 -16.616 44.757 1.00 74.44 309 GLY A N 1
ATOM 2432 C CA . GLY A 1 309 ? -17.104 -17.407 44.945 1.00 74.44 309 GLY A CA 1
ATOM 2433 C C . GLY A 1 309 ? -16.032 -17.048 43.915 1.00 74.44 309 GLY A C 1
ATOM 2434 O O . GLY A 1 309 ? -14.883 -16.833 44.283 1.00 74.44 309 GLY A O 1
ATOM 2435 N N . ILE A 1 310 ? -16.441 -16.850 42.658 1.00 81.06 310 ILE A N 1
ATOM 2436 C CA . ILE A 1 310 ? -15.561 -16.461 41.549 1.00 81.06 310 ILE A CA 1
ATOM 2437 C C . ILE A 1 310 ? -14.919 -15.097 41.820 1.00 81.06 310 ILE A C 1
ATOM 2439 O O . ILE A 1 310 ? -13.707 -14.953 41.699 1.00 81.06 310 ILE A O 1
ATOM 2443 N N . ALA A 1 311 ? -15.696 -14.104 42.261 1.00 76.81 311 ALA A N 1
ATOM 2444 C CA . ALA A 1 311 ? -15.154 -12.785 42.597 1.00 76.81 311 ALA A CA 1
ATOM 2445 C C . ALA A 1 311 ? -14.194 -12.809 43.795 1.00 76.81 311 ALA A C 1
ATOM 2447 O O . ALA A 1 311 ? -13.192 -12.095 43.797 1.00 76.81 311 ALA A O 1
ATOM 2448 N N . SER A 1 312 ? -14.485 -13.635 44.805 1.00 78.50 312 SER A N 1
ATOM 2449 C CA . SER A 1 312 ? -13.581 -13.832 45.942 1.00 78.50 312 SER A CA 1
ATOM 2450 C C . SER A 1 312 ? -12.266 -14.458 45.484 1.00 78.50 312 SER A C 1
ATOM 2452 O O . SER A 1 312 ? -11.203 -13.967 45.847 1.00 78.50 312 SER A O 1
ATOM 2454 N N . ASN A 1 313 ? -12.329 -15.490 44.642 1.00 83.50 313 ASN A N 1
ATOM 2455 C CA . ASN A 1 313 ? -11.142 -16.146 44.105 1.00 83.50 313 ASN A CA 1
ATOM 2456 C C . ASN A 1 313 ? -10.332 -15.214 43.196 1.00 83.50 313 ASN A C 1
ATOM 2458 O O . ASN A 1 313 ? -9.111 -15.194 43.297 1.00 83.50 313 ASN A O 1
ATOM 2462 N N . ALA A 1 314 ? -10.991 -14.390 42.376 1.00 84.69 314 ALA A N 1
ATOM 2463 C CA . ALA A 1 314 ? -10.336 -13.369 41.561 1.00 84.69 314 ALA A CA 1
ATOM 2464 C C . ALA A 1 314 ? -9.577 -12.350 42.426 1.00 84.69 314 ALA A C 1
ATOM 2466 O O . ALA A 1 314 ? -8.465 -11.947 42.085 1.00 84.69 314 ALA A O 1
ATOM 2467 N N . TYR A 1 315 ? -10.163 -11.941 43.557 1.00 82.88 315 TYR A N 1
ATOM 2468 C CA . TYR A 1 315 ? -9.527 -11.026 44.507 1.00 82.88 315 TYR A CA 1
ATOM 2469 C C . TYR A 1 315 ? -8.359 -11.676 45.259 1.00 82.88 315 TYR A C 1
ATOM 2471 O O . TYR A 1 315 ? -7.346 -11.031 45.500 1.00 82.88 315 TYR A O 1
ATOM 2479 N N . GLU A 1 316 ? -8.450 -12.958 45.615 1.00 84.94 316 GLU A N 1
ATOM 2480 C CA . GLU A 1 316 ? -7.297 -13.678 46.171 1.00 84.94 316 GLU A CA 1
ATOM 2481 C C . GLU A 1 316 ? -6.191 -13.863 45.121 1.00 84.94 316 GLU A C 1
ATOM 2483 O O . GLU A 1 316 ? -5.017 -13.646 45.416 1.00 84.94 316 GLU A O 1
ATOM 2488 N N . PHE A 1 317 ? -6.555 -14.166 43.873 1.00 88.19 317 PHE A N 1
ATOM 2489 C CA . PHE A 1 317 ? -5.621 -14.272 42.755 1.00 88.19 317 PHE A CA 1
ATOM 2490 C C . PHE A 1 317 ? -4.894 -12.947 42.482 1.00 88.19 317 PHE A C 1
ATOM 2492 O O . PHE A 1 317 ? -3.691 -12.941 42.222 1.00 88.19 317 PHE A O 1
ATOM 2499 N N . SER A 1 318 ? -5.574 -11.802 42.615 1.00 87.06 318 SER A N 1
ATOM 2500 C CA . SER A 1 318 ? -4.937 -10.496 42.419 1.00 87.06 318 SER A CA 1
ATOM 2501 C C . SER A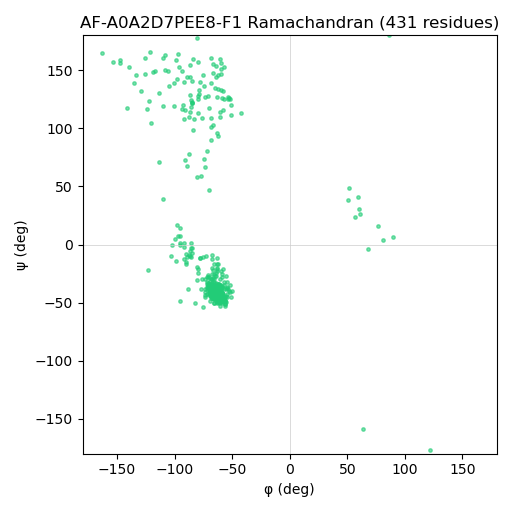 1 318 ? -3.870 -10.164 43.459 1.00 87.06 318 SER A C 1
ATOM 2503 O O . SER A 1 318 ? -2.930 -9.426 43.156 1.00 87.06 318 SER A O 1
ATOM 2505 N N . LYS A 1 319 ? -3.947 -10.736 44.668 1.00 87.00 319 LYS A N 1
ATOM 2506 C CA . LYS A 1 319 ? -2.929 -10.540 45.714 1.00 87.00 319 LYS A CA 1
ATOM 2507 C C . LYS A 1 319 ? -1.578 -11.151 45.347 1.00 87.00 319 LYS A C 1
ATOM 2509 O O . LYS A 1 319 ? -0.556 -10.674 45.844 1.00 87.00 319 LYS A O 1
ATOM 2514 N N . LEU A 1 320 ? -1.549 -12.122 44.429 1.00 87.75 320 LEU A N 1
ATOM 2515 C CA . LEU A 1 320 ? -0.306 -12.698 43.910 1.00 87.75 320 LEU A CA 1
ATOM 2516 C C . LEU A 1 320 ? 0.571 -11.639 43.229 1.00 87.75 320 LEU A C 1
ATOM 2518 O O . LEU A 1 320 ? 1.787 -11.803 43.174 1.00 87.75 320 LEU A O 1
ATOM 2522 N N . ALA A 1 321 ? 0.005 -10.515 42.766 1.00 85.50 321 ALA A N 1
ATOM 2523 C CA . ALA A 1 321 ? 0.767 -9.397 42.205 1.00 85.50 321 ALA A CA 1
ATOM 2524 C C . ALA A 1 321 ? 1.922 -8.945 43.115 1.00 85.50 321 ALA A C 1
ATOM 2526 O O . ALA A 1 321 ? 3.021 -8.705 42.621 1.00 85.50 321 ALA A O 1
ATOM 2527 N N . GLY A 1 322 ? 1.706 -8.912 44.434 1.00 79.25 322 GLY A N 1
ATOM 2528 C CA . GLY A 1 322 ? 2.715 -8.504 45.416 1.00 79.25 322 GLY A CA 1
ATOM 2529 C C . GLY A 1 322 ? 3.678 -9.610 45.864 1.00 79.25 322 GLY A C 1
ATOM 2530 O O . GLY A 1 322 ? 4.573 -9.347 46.671 1.00 79.25 322 GLY A O 1
ATOM 2531 N N . GLU A 1 323 ? 3.504 -10.843 45.389 1.00 83.75 323 GLU A N 1
ATOM 2532 C CA . GLU A 1 323 ? 4.280 -11.991 45.847 1.00 83.75 323 GLU A CA 1
ATOM 2533 C C . GLU A 1 323 ? 5.677 -12.033 45.207 1.00 83.75 323 GLU A C 1
ATOM 2535 O O . GLU A 1 323 ? 5.842 -11.875 43.998 1.00 83.75 323 GLU A O 1
ATOM 2540 N N . LYS A 1 324 ? 6.707 -12.256 46.035 1.00 81.56 324 LYS A N 1
ATOM 2541 C CA . LYS A 1 324 ? 8.125 -12.304 45.619 1.00 81.56 324 LYS A CA 1
ATOM 2542 C C . LYS A 1 324 ? 8.638 -13.724 45.350 1.00 81.56 324 LYS A C 1
ATOM 2544 O O . LYS A 1 324 ? 9.845 -13.946 45.307 1.00 81.56 324 LYS A O 1
ATOM 2549 N N . ASN A 1 325 ? 7.737 -14.692 45.233 1.00 82.12 325 ASN A N 1
ATOM 2550 C CA . ASN A 1 325 ? 8.090 -16.089 45.033 1.00 82.12 325 ASN A CA 1
ATOM 2551 C C . ASN A 1 325 ? 8.656 -16.307 43.614 1.00 82.12 325 ASN A C 1
ATOM 2553 O O . ASN A 1 325 ? 7.990 -15.926 42.649 1.00 82.12 325 ASN A O 1
ATOM 2557 N N . PRO A 1 326 ? 9.839 -16.933 43.450 1.00 79.62 326 PRO A N 1
ATOM 2558 C CA . PRO A 1 326 ? 10.383 -17.253 42.127 1.00 79.62 326 PRO A CA 1
ATOM 2559 C C . PRO A 1 326 ? 9.466 -18.159 41.288 1.00 79.62 326 PRO A C 1
ATOM 2561 O O . PRO A 1 326 ? 9.491 -18.063 40.067 1.00 79.62 326 PRO A O 1
ATOM 2564 N N . ASN A 1 327 ? 8.604 -18.963 41.923 1.00 84.75 327 ASN A N 1
ATOM 2565 C CA . ASN A 1 327 ? 7.669 -19.870 41.244 1.00 84.75 327 ASN A CA 1
ATOM 2566 C C . ASN A 1 327 ? 6.251 -19.281 41.111 1.00 84.75 327 ASN A C 1
ATOM 2568 O O . ASN A 1 327 ? 5.286 -20.013 40.893 1.00 84.75 327 ASN A O 1
ATOM 2572 N N . LYS A 1 328 ? 6.093 -17.961 41.273 1.00 86.94 328 LYS A N 1
ATOM 2573 C CA . LYS A 1 328 ? 4.791 -17.273 41.238 1.00 86.94 328 LYS A CA 1
ATOM 2574 C C . LYS A 1 328 ? 4.004 -17.551 39.952 1.00 86.94 328 LYS A C 1
ATOM 2576 O O . LYS A 1 328 ? 2.790 -17.699 40.014 1.00 86.94 328 LYS A O 1
ATOM 2581 N N . ILE A 1 329 ? 4.673 -17.641 38.802 1.00 87.12 329 ILE A N 1
ATOM 2582 C CA . ILE A 1 329 ? 4.010 -17.905 37.514 1.00 87.12 329 ILE A CA 1
ATOM 2583 C C . ILE A 1 329 ? 3.376 -19.303 37.512 1.00 87.12 329 ILE A C 1
ATOM 2585 O O . ILE A 1 329 ? 2.203 -19.440 37.177 1.00 87.12 329 ILE A O 1
ATOM 2589 N N . ASP A 1 330 ? 4.102 -20.324 37.965 1.00 86.25 330 ASP A N 1
ATOM 2590 C CA . ASP A 1 330 ? 3.577 -21.693 38.034 1.00 86.25 330 ASP A CA 1
ATOM 2591 C C . ASP A 1 330 ? 2.446 -21.814 39.061 1.00 86.25 330 ASP A C 1
ATOM 2593 O O . ASP A 1 330 ? 1.471 -22.538 38.848 1.00 86.25 330 ASP A O 1
ATOM 2597 N N . GLN A 1 331 ? 2.529 -21.060 40.162 1.00 86.19 331 GLN A N 1
ATOM 2598 C CA . GLN A 1 331 ? 1.440 -20.949 41.133 1.00 86.19 331 GLN A CA 1
ATOM 2599 C C . GLN A 1 331 ? 0.201 -20.284 40.528 1.00 86.19 331 GLN A C 1
ATOM 2601 O O . GLN A 1 331 ? -0.906 -20.779 40.726 1.00 86.19 331 GLN A O 1
ATOM 2606 N N . MET A 1 332 ? 0.372 -19.206 39.757 1.00 89.00 332 MET A N 1
ATOM 2607 C CA . MET A 1 332 ? -0.721 -18.545 39.043 1.00 89.00 332 MET A CA 1
ATOM 2608 C C . MET A 1 332 ? -1.400 -19.499 38.059 1.00 89.00 332 MET A C 1
ATOM 2610 O O . MET A 1 332 ? -2.619 -19.639 38.095 1.00 89.00 332 MET A O 1
ATOM 2614 N N . VAL A 1 333 ? -0.624 -20.197 37.227 1.00 88.44 333 VAL A N 1
ATOM 2615 C CA . VAL A 1 333 ? -1.149 -21.183 36.270 1.00 88.44 333 VAL A CA 1
ATOM 2616 C C . VAL A 1 333 ? -1.867 -22.320 36.995 1.00 88.44 333 VAL A C 1
ATOM 2618 O O . VAL A 1 333 ? -2.973 -22.690 36.612 1.00 88.44 333 VAL A O 1
ATOM 2621 N N . SER A 1 334 ? -1.298 -22.826 38.092 1.00 86.62 334 SER A N 1
ATOM 2622 C CA . SER A 1 334 ? -1.933 -23.865 38.909 1.00 86.62 334 SER A CA 1
ATOM 2623 C C . SER A 1 334 ? -3.269 -23.407 39.498 1.00 86.62 334 SER A C 1
ATOM 2625 O O . SER A 1 334 ? -4.232 -24.166 39.479 1.00 86.62 334 SER A O 1
ATOM 2627 N N . LEU A 1 335 ? -3.352 -22.168 39.991 1.00 86.31 335 LEU A N 1
ATOM 2628 C CA . LEU A 1 335 ? -4.585 -21.608 40.548 1.00 86.31 335 LEU A CA 1
ATOM 2629 C C . LEU A 1 335 ? -5.653 -21.376 39.478 1.00 86.31 335 LEU A C 1
ATOM 2631 O O . LEU A 1 335 ? -6.818 -21.670 39.728 1.00 86.31 335 LEU A O 1
ATOM 2635 N N . LEU A 1 336 ? -5.261 -20.914 38.288 1.00 85.56 336 LEU A N 1
ATOM 2636 C CA . LEU A 1 336 ? -6.173 -20.789 37.148 1.00 85.56 336 LEU A CA 1
ATOM 2637 C C . LEU A 1 336 ? -6.688 -22.162 36.692 1.00 85.56 336 LEU A C 1
ATOM 2639 O O . LEU A 1 336 ? -7.864 -22.307 36.376 1.00 85.56 336 LEU A O 1
ATOM 2643 N N . ARG A 1 337 ? -5.840 -23.196 36.717 1.00 83.50 337 ARG A N 1
ATOM 2644 C CA . ARG A 1 337 ? -6.242 -24.567 36.364 1.00 83.50 337 ARG A CA 1
ATOM 2645 C C . ARG A 1 337 ? -7.136 -25.246 37.403 1.00 83.50 337 ARG A C 1
ATOM 2647 O O . ARG A 1 337 ? -7.902 -26.135 37.054 1.00 83.50 337 ARG A O 1
ATOM 2654 N N . GLN A 1 338 ? -7.018 -24.860 38.673 1.00 76.88 338 GLN A N 1
ATOM 2655 C CA . GLN A 1 338 ? -7.827 -25.389 39.778 1.00 76.88 338 GLN A CA 1
ATOM 2656 C C . GLN A 1 338 ? -9.158 -24.652 39.960 1.00 76.88 338 GLN A C 1
ATOM 2658 O O . GLN A 1 338 ? -9.991 -25.088 40.752 1.00 76.88 338 GLN A O 1
ATOM 2663 N N . SER A 1 339 ? -9.349 -23.526 39.276 1.00 72.75 339 SER A N 1
ATOM 2664 C CA . SER A 1 339 ? -10.606 -22.788 39.302 1.00 72.75 339 SER A CA 1
ATOM 2665 C C . SER A 1 339 ? -11.637 -23.331 38.318 1.00 72.75 339 SER A C 1
ATOM 2667 O O . SER A 1 339 ? -11.281 -23.976 37.337 1.00 72.75 339 SER A O 1
ATOM 2669 N N . ASP A 1 340 ? -12.910 -23.003 38.558 1.00 66.00 340 ASP A N 1
ATOM 2670 C CA . ASP A 1 340 ? -14.048 -23.268 37.663 1.00 66.00 340 ASP A CA 1
ATOM 2671 C C . ASP A 1 340 ? -13.999 -22.389 36.391 1.00 66.00 340 ASP A C 1
ATOM 2673 O O . ASP A 1 340 ? -14.970 -21.729 36.041 1.00 66.00 340 ASP A O 1
ATOM 2677 N N . ILE A 1 341 ? -12.836 -22.301 35.747 1.00 70.75 341 ILE A N 1
ATOM 2678 C CA . ILE A 1 341 ? -12.584 -21.581 34.496 1.00 70.75 341 ILE A CA 1
ATOM 2679 C C . ILE A 1 341 ? -12.850 -22.532 33.322 1.00 70.75 341 ILE A C 1
ATOM 2681 O O . ILE A 1 341 ? -12.541 -23.722 33.390 1.00 70.75 341 ILE A O 1
ATOM 2685 N N . ASP A 1 342 ? -13.395 -22.017 32.222 1.00 65.44 342 ASP A N 1
ATOM 2686 C CA . ASP A 1 342 ? -13.581 -22.824 31.016 1.00 65.44 342 ASP A CA 1
ATOM 2687 C C . ASP A 1 342 ? -12.252 -22.985 30.260 1.00 65.44 342 ASP A C 1
ATOM 2689 O O . ASP A 1 342 ? -11.495 -22.029 30.084 1.00 65.44 342 ASP A O 1
ATOM 2693 N N . ASN A 1 343 ? -11.994 -24.189 29.739 1.00 70.69 343 ASN A N 1
ATOM 2694 C CA . ASN A 1 343 ? -10.793 -24.519 28.954 1.00 70.69 343 ASN A CA 1
ATOM 2695 C C . ASN A 1 343 ? -9.466 -24.296 29.711 1.00 70.69 343 ASN A C 1
ATOM 2697 O O . ASN A 1 343 ? -8.489 -23.785 29.156 1.00 70.69 343 ASN A O 1
ATOM 2701 N N . VAL A 1 344 ? -9.423 -24.664 30.996 1.00 74.88 344 VAL A N 1
ATOM 2702 C CA . VAL A 1 344 ? -8.215 -24.592 31.844 1.00 74.88 344 VAL A CA 1
ATOM 2703 C C . VAL A 1 344 ? -7.004 -25.335 31.279 1.00 74.88 344 VAL A C 1
ATOM 2705 O O . VAL A 1 344 ? -5.866 -24.956 31.549 1.00 74.88 344 VAL A O 1
ATOM 2708 N N . ASP A 1 345 ? -7.236 -26.370 30.476 1.00 79.00 345 ASP A N 1
ATOM 2709 C CA . ASP A 1 345 ? -6.219 -27.141 29.762 1.00 79.00 345 ASP A CA 1
ATOM 2710 C C . ASP A 1 345 ? -5.447 -26.303 28.731 1.00 79.00 345 ASP A C 1
ATOM 2712 O O . ASP A 1 345 ? -4.312 -26.637 28.400 1.00 79.00 345 ASP A O 1
ATOM 2716 N N . LYS A 1 346 ? -6.014 -25.175 28.284 1.00 83.31 346 LYS A N 1
ATOM 2717 C CA . LYS A 1 346 ? -5.380 -24.250 27.333 1.00 83.31 346 LYS A CA 1
ATOM 2718 C C . LYS A 1 346 ? -4.458 -23.217 27.976 1.00 83.31 346 LYS A C 1
ATOM 2720 O O . LYS A 1 346 ? -3.756 -22.507 27.253 1.00 83.31 346 LYS A O 1
ATOM 2725 N N . ILE A 1 347 ? -4.478 -23.089 29.304 1.00 86.56 347 ILE A N 1
ATOM 2726 C CA . ILE A 1 347 ? -3.633 -22.140 30.038 1.00 86.56 347 ILE A CA 1
ATOM 2727 C C . ILE A 1 347 ? -2.287 -22.799 30.295 1.00 86.56 347 ILE A C 1
ATOM 2729 O O . ILE A 1 347 ? -2.238 -23.859 30.918 1.00 86.56 347 ILE A O 1
ATOM 2733 N N . MET A 1 348 ? -1.200 -22.161 29.869 1.00 87.56 348 MET A N 1
ATOM 2734 C CA . MET A 1 348 ? 0.164 -22.663 30.048 1.00 87.56 348 MET A CA 1
ATOM 2735 C C . MET A 1 348 ? 1.094 -21.571 30.568 1.00 87.56 348 MET A C 1
ATOM 2737 O O . MET A 1 348 ? 0.960 -20.397 30.208 1.00 87.56 348 MET A O 1
ATOM 2741 N N . SER A 1 349 ? 2.062 -21.952 31.400 1.00 90.75 349 SER A N 1
ATOM 2742 C CA . SER A 1 349 ? 3.179 -21.065 31.724 1.00 90.75 349 SER A CA 1
ATOM 2743 C C . SER A 1 349 ? 4.072 -20.876 30.497 1.00 90.75 349 SER A C 1
ATOM 2745 O O . SER A 1 349 ? 4.062 -21.684 29.564 1.00 90.75 349 SER A O 1
ATOM 2747 N N . LYS A 1 350 ? 4.887 -19.816 30.491 1.00 89.06 350 LYS A N 1
ATOM 2748 C CA . LYS A 1 350 ? 5.898 -19.624 29.441 1.00 89.06 350 LYS A CA 1
ATOM 2749 C C . LYS A 1 350 ? 6.796 -20.849 29.262 1.00 89.06 350 LYS A C 1
ATOM 2751 O O . LYS A 1 350 ? 7.121 -21.189 28.130 1.00 89.06 350 LYS A O 1
ATOM 2756 N N . GLN A 1 351 ? 7.188 -21.488 30.362 1.00 90.00 351 GLN A N 1
ATOM 2757 C CA . GLN A 1 351 ? 8.059 -22.657 30.317 1.00 90.00 351 GLN A CA 1
ATOM 2758 C C . GLN A 1 351 ? 7.344 -23.851 29.678 1.00 90.00 351 GLN A C 1
ATOM 2760 O O . GLN A 1 351 ? 7.889 -24.457 28.767 1.00 90.00 351 GLN A O 1
ATOM 2765 N N . GLU A 1 352 ? 6.101 -24.129 30.079 1.00 90.69 352 GLU A N 1
ATOM 2766 C CA . GLU A 1 352 ? 5.307 -25.221 29.500 1.00 90.69 352 GLU A CA 1
ATOM 2767 C C . GLU A 1 352 ? 5.074 -25.026 27.994 1.00 90.69 352 GLU A C 1
ATOM 2769 O O . GLU A 1 352 ? 5.223 -25.967 27.217 1.00 90.69 352 GLU A O 1
ATOM 2774 N N . MET A 1 353 ? 4.760 -23.796 27.573 1.00 91.19 353 MET A N 1
ATOM 2775 C CA . MET A 1 353 ? 4.571 -23.459 26.160 1.00 91.19 353 MET A CA 1
ATOM 2776 C C . MET A 1 353 ? 5.880 -23.584 25.364 1.00 91.19 353 MET A C 1
ATOM 2778 O O . MET A 1 353 ? 5.881 -24.092 24.243 1.00 91.19 353 MET A O 1
ATOM 2782 N N . TYR A 1 354 ? 7.004 -23.153 25.942 1.00 91.88 354 TYR A N 1
ATOM 2783 C CA . TYR A 1 354 ? 8.321 -23.285 25.321 1.00 91.88 354 TYR A CA 1
ATOM 2784 C C . TYR A 1 354 ? 8.740 -24.752 25.172 1.00 91.88 354 TYR A C 1
ATOM 2786 O O . TYR A 1 354 ? 9.185 -25.148 24.098 1.00 91.88 354 TYR A O 1
ATOM 2794 N N . ASP A 1 355 ? 8.530 -25.575 26.201 1.00 91.62 355 ASP A N 1
ATOM 2795 C CA . ASP A 1 355 ? 8.849 -27.006 26.171 1.00 91.62 355 ASP A CA 1
ATOM 2796 C C . ASP A 1 355 ? 7.972 -27.759 25.157 1.00 91.62 355 ASP A C 1
ATOM 2798 O O . ASP A 1 355 ? 8.473 -28.597 24.402 1.00 91.62 355 ASP A O 1
ATOM 2802 N N . ALA A 1 356 ? 6.678 -27.424 25.081 1.00 89.19 356 ALA A N 1
ATOM 2803 C CA . ALA A 1 356 ? 5.767 -27.972 24.077 1.00 89.19 356 ALA A CA 1
ATOM 2804 C C . ALA A 1 356 ? 6.198 -27.597 22.649 1.00 89.19 356 ALA A C 1
ATOM 2806 O O . ALA A 1 356 ? 6.203 -28.447 21.756 1.00 89.19 356 ALA A O 1
ATOM 2807 N N . TRP A 1 357 ? 6.618 -26.346 22.441 1.00 92.69 357 TRP A N 1
ATOM 2808 C CA . TRP A 1 357 ? 7.120 -25.878 21.153 1.00 92.69 357 TRP A CA 1
ATOM 2809 C C . TRP A 1 357 ? 8.438 -26.559 20.758 1.00 92.69 357 TRP A C 1
ATOM 2811 O O . TRP A 1 357 ? 8.543 -27.066 19.640 1.00 92.69 357 TRP A O 1
ATOM 2821 N N . LEU A 1 358 ? 9.411 -26.655 21.673 1.00 91.69 358 LEU A N 1
ATOM 2822 C CA . LEU A 1 358 ? 10.672 -27.368 21.435 1.00 91.69 358 LEU A CA 1
ATOM 2823 C C . LEU A 1 358 ? 10.430 -28.821 21.014 1.00 91.69 358 LEU A C 1
ATOM 2825 O O . LEU A 1 358 ? 11.045 -29.290 20.056 1.00 91.69 358 LEU A O 1
ATOM 2829 N N . ALA A 1 359 ? 9.509 -29.507 21.698 1.00 90.06 359 ALA A N 1
ATOM 2830 C CA . ALA A 1 359 ? 9.128 -30.875 21.369 1.00 90.06 359 ALA A CA 1
ATOM 2831 C C . ALA A 1 359 ? 8.457 -30.983 19.989 1.00 90.06 359 ALA A C 1
ATOM 2833 O O . ALA A 1 359 ? 8.703 -31.949 19.270 1.00 90.06 359 ALA A O 1
ATOM 2834 N N . SER A 1 360 ? 7.633 -30.001 19.604 1.00 88.75 360 SER A N 1
ATOM 2835 C CA . SER A 1 360 ? 6.961 -29.988 18.297 1.00 88.75 360 SER A CA 1
ATOM 2836 C C . SER A 1 360 ? 7.902 -29.704 17.120 1.00 88.75 360 SER A C 1
ATOM 2838 O O . SER A 1 360 ? 7.704 -30.247 16.037 1.00 88.75 360 SER A O 1
ATOM 2840 N N . GLU A 1 361 ? 8.946 -28.902 17.341 1.00 86.19 361 GLU A N 1
ATOM 2841 C CA . GLU A 1 361 ? 9.906 -28.475 16.313 1.00 86.19 361 GLU A CA 1
ATOM 2842 C C . GLU A 1 361 ? 11.171 -29.352 16.251 1.00 86.19 361 GLU A C 1
ATOM 2844 O O . GLU A 1 361 ? 12.085 -29.053 15.482 1.00 86.19 361 GLU A O 1
ATOM 2849 N N . ASP A 1 362 ? 11.265 -30.397 17.084 1.00 85.25 362 ASP A N 1
ATOM 2850 C CA . ASP A 1 362 ? 12.476 -31.221 17.271 1.00 85.25 362 ASP A CA 1
ATOM 2851 C C . ASP A 1 362 ? 13.734 -30.363 17.553 1.00 85.25 362 ASP A C 1
ATOM 2853 O O . ASP A 1 362 ? 14.844 -30.601 17.063 1.00 85.25 362 ASP A O 1
ATOM 2857 N N . LYS A 1 363 ? 13.551 -29.289 18.336 1.00 81.44 363 LYS A N 1
ATOM 2858 C CA . LYS A 1 363 ? 14.609 -28.339 18.699 1.00 81.44 363 LYS A CA 1
ATOM 2859 C C . LYS A 1 363 ? 15.178 -28.667 20.079 1.00 81.44 363 LYS A C 1
ATOM 2861 O O . LYS A 1 363 ? 14.467 -29.002 21.019 1.00 81.44 363 LYS A O 1
ATOM 2866 N N . ASN A 1 364 ? 16.492 -28.496 20.223 1.00 85.88 364 ASN A N 1
ATOM 2867 C CA . ASN A 1 364 ? 17.161 -28.553 21.524 1.00 85.88 364 ASN A CA 1
ATOM 2868 C C . ASN A 1 364 ? 17.127 -27.180 22.205 1.00 85.88 364 ASN A C 1
ATOM 2870 O O . ASN A 1 364 ? 17.327 -26.168 21.528 1.00 85.88 364 ASN A O 1
ATOM 2874 N N . ASP A 1 365 ? 16.989 -27.155 23.533 1.00 87.75 365 ASP A N 1
ATOM 2875 C CA . ASP A 1 365 ? 17.018 -25.913 24.311 1.00 87.75 365 ASP A CA 1
ATOM 2876 C C . ASP A 1 365 ? 18.366 -25.188 24.152 1.00 87.75 365 ASP A C 1
ATOM 2878 O O . ASP A 1 365 ? 19.426 -25.650 24.590 1.00 87.75 365 ASP A O 1
ATOM 2882 N N . LYS A 1 366 ? 18.327 -24.053 23.450 1.00 88.38 366 LYS A N 1
ATOM 2883 C CA . LYS A 1 366 ? 19.462 -23.170 23.171 1.00 88.38 366 LYS A CA 1
ATOM 2884 C C . LYS A 1 366 ? 18.960 -21.735 23.111 1.00 88.38 366 LYS A C 1
ATOM 2886 O O . LYS A 1 366 ? 17.816 -21.483 22.749 1.00 88.38 366 LYS A O 1
ATOM 2891 N N . LYS A 1 367 ? 19.855 -20.773 23.350 1.00 85.31 367 LYS A N 1
ATOM 2892 C CA . LYS A 1 367 ? 19.522 -19.340 23.304 1.00 85.31 367 LYS A CA 1
ATOM 2893 C C . LYS A 1 367 ? 18.820 -18.909 22.005 1.00 85.31 367 LYS A C 1
ATOM 2895 O O . LYS A 1 367 ? 17.842 -18.183 22.070 1.00 85.31 367 LYS A O 1
ATOM 2900 N N . SER A 1 368 ? 19.257 -19.422 20.852 1.00 86.62 368 SER A N 1
ATOM 2901 C CA . SER A 1 368 ? 18.609 -19.140 19.563 1.00 86.62 368 SER A CA 1
ATOM 2902 C C . SER A 1 368 ? 17.160 -19.634 19.495 1.00 86.62 368 SER A C 1
ATOM 2904 O O . SER A 1 368 ? 16.326 -18.986 18.883 1.00 86.62 368 SER A O 1
ATOM 2906 N N . ALA A 1 369 ? 16.841 -20.756 20.146 1.00 86.50 369 ALA A N 1
ATOM 2907 C CA . ALA A 1 369 ? 15.485 -21.294 20.177 1.00 86.50 369 ALA A CA 1
ATOM 2908 C C . ALA A 1 369 ? 14.561 -20.440 21.064 1.00 86.50 369 ALA A C 1
ATOM 2910 O O . ALA A 1 369 ? 13.396 -20.254 20.733 1.00 86.50 369 ALA A O 1
ATOM 2911 N N . GLN A 1 370 ? 15.082 -19.858 22.149 1.00 85.69 370 GLN A N 1
ATOM 2912 C CA . GLN A 1 370 ? 14.332 -18.902 22.972 1.00 85.69 370 GLN A CA 1
ATOM 2913 C C . GLN A 1 370 ? 14.028 -17.607 22.210 1.00 85.69 370 GLN A C 1
ATOM 2915 O O . GLN A 1 370 ? 12.931 -17.065 22.342 1.00 85.69 370 GLN A O 1
ATOM 2920 N N . ASP A 1 371 ? 14.983 -17.116 21.417 1.00 89.12 371 ASP A N 1
ATOM 2921 C CA . ASP A 1 371 ? 14.797 -15.925 20.585 1.00 89.12 371 ASP A CA 1
ATOM 2922 C C . ASP A 1 371 ? 13.738 -16.179 19.495 1.00 89.12 371 ASP A C 1
ATOM 2924 O O . ASP A 1 371 ? 12.804 -15.387 19.365 1.00 89.12 371 ASP A O 1
ATOM 2928 N N . ASP A 1 372 ? 13.812 -17.324 18.802 1.00 88.69 372 ASP A N 1
ATOM 2929 C CA . ASP A 1 372 ? 12.793 -17.777 17.841 1.00 88.69 372 ASP A CA 1
ATOM 2930 C C . ASP A 1 372 ? 11.403 -17.882 18.495 1.00 88.69 372 ASP A C 1
ATOM 2932 O O . ASP A 1 372 ? 10.416 -17.372 17.966 1.00 88.69 372 ASP A O 1
ATOM 2936 N N . PHE A 1 373 ? 11.318 -18.516 19.670 1.00 90.75 373 PHE A N 1
ATOM 2937 C CA . PHE A 1 373 ? 10.065 -18.678 20.405 1.00 90.75 373 PHE A CA 1
ATOM 2938 C C . PHE A 1 373 ? 9.432 -17.327 20.748 1.00 90.75 373 PHE A C 1
ATOM 2940 O O . PHE A 1 373 ? 8.250 -17.110 20.483 1.00 90.75 373 PHE A O 1
ATOM 2947 N N . ASN A 1 374 ? 10.220 -16.399 21.301 1.00 88.56 374 ASN A N 1
ATOM 2948 C CA . ASN A 1 374 ? 9.724 -15.072 21.659 1.00 88.56 374 ASN A CA 1
ATOM 2949 C C . ASN A 1 374 ? 9.317 -14.257 20.418 1.00 88.56 374 ASN A C 1
ATOM 2951 O O . ASN A 1 374 ? 8.430 -13.414 20.525 1.00 88.56 374 ASN A O 1
ATOM 2955 N N . ALA A 1 375 ? 9.949 -14.485 19.260 1.00 87.94 375 ALA A N 1
ATOM 2956 C CA . ALA A 1 375 ? 9.580 -13.831 18.005 1.00 87.94 375 ALA A CA 1
ATOM 2957 C C . ALA A 1 375 ? 8.235 -14.334 17.457 1.00 87.94 375 ALA A C 1
ATOM 2959 O O . ALA A 1 375 ? 7.475 -13.544 16.904 1.00 87.94 375 ALA A O 1
ATOM 2960 N N . ILE A 1 376 ? 7.934 -15.624 17.627 1.00 86.06 376 ILE A N 1
ATOM 2961 C CA . ILE A 1 376 ? 6.697 -16.242 17.129 1.00 86.06 376 ILE A CA 1
ATOM 2962 C C . ILE A 1 376 ? 5.527 -15.992 18.087 1.00 86.06 376 ILE A C 1
ATOM 2964 O O . ILE A 1 376 ? 4.462 -15.550 17.663 1.00 86.06 376 ILE A O 1
ATOM 2968 N N . TYR A 1 377 ? 5.718 -16.270 19.378 1.00 83.69 377 TYR A N 1
ATOM 2969 C CA . TYR A 1 377 ? 4.632 -16.296 20.364 1.00 83.69 377 TYR A CA 1
ATOM 2970 C C . TYR A 1 377 ? 4.594 -15.058 21.265 1.00 83.69 377 TYR A C 1
ATOM 2972 O O . TYR A 1 377 ? 3.625 -14.853 21.992 1.00 83.69 377 TYR A O 1
ATOM 2980 N N . GLY A 1 378 ? 5.617 -14.204 21.212 1.00 85.62 378 GLY A N 1
ATOM 2981 C CA . GLY A 1 378 ? 5.771 -13.061 22.106 1.00 85.62 378 GLY A CA 1
ATOM 2982 C C . GLY A 1 378 ? 6.467 -13.420 23.421 1.00 85.62 378 GLY A C 1
ATOM 2983 O O . GLY A 1 378 ? 6.868 -14.553 23.669 1.00 85.62 378 GLY A O 1
ATOM 2984 N N . ASN A 1 379 ? 6.642 -12.420 24.288 1.00 85.44 379 ASN A N 1
ATOM 2985 C CA . ASN A 1 379 ? 7.284 -12.578 25.594 1.00 85.44 379 ASN A CA 1
ATOM 2986 C C . ASN A 1 379 ? 6.276 -12.333 26.725 1.00 85.44 379 ASN A C 1
ATOM 2988 O O . ASN A 1 379 ? 6.341 -11.312 27.409 1.00 85.44 379 ASN A O 1
ATOM 2992 N N . SER A 1 380 ? 5.336 -13.262 26.903 1.00 86.44 380 SER A N 1
ATOM 2993 C CA . SER A 1 380 ? 4.393 -13.247 28.029 1.00 86.44 380 SER A CA 1
ATOM 2994 C C . SER A 1 380 ? 4.746 -14.312 29.076 1.00 86.44 380 SER A C 1
ATOM 2996 O O . SER A 1 380 ? 5.309 -15.352 28.723 1.00 86.44 380 SER A O 1
ATOM 2998 N N . PRO A 1 381 ? 4.458 -14.076 30.371 1.00 85.50 381 PRO A N 1
ATOM 2999 C CA . PRO A 1 381 ? 4.590 -15.092 31.414 1.00 85.50 381 PRO A CA 1
ATOM 3000 C C . PRO A 1 381 ? 3.533 -16.210 31.341 1.00 85.50 381 PRO A C 1
ATOM 3002 O O . PRO A 1 381 ? 3.816 -17.315 31.805 1.00 85.50 381 PRO A O 1
ATOM 3005 N N . ILE A 1 382 ? 2.344 -15.951 30.777 1.00 85.88 382 ILE A N 1
ATOM 3006 C CA . ILE A 1 382 ? 1.240 -16.923 30.661 1.00 85.88 382 ILE A CA 1
ATOM 3007 C C . ILE A 1 382 ? 0.639 -16.861 29.250 1.00 85.88 382 ILE A C 1
ATOM 3009 O O . ILE A 1 382 ? 0.430 -15.778 28.702 1.00 85.88 382 ILE A O 1
ATOM 3013 N N . TYR A 1 383 ? 0.326 -18.028 28.690 1.00 85.00 383 TYR A N 1
ATOM 3014 C CA . TYR A 1 383 ? -0.281 -18.190 27.370 1.00 85.00 383 TYR A CA 1
ATOM 3015 C C . TYR A 1 383 ? -1.658 -18.838 27.483 1.00 85.00 383 TYR A C 1
ATOM 3017 O O . TYR A 1 383 ? -1.900 -19.651 28.378 1.00 85.00 383 TYR A O 1
ATOM 3025 N N . TYR A 1 384 ? -2.539 -18.493 26.547 1.00 82.56 384 TYR A N 1
ATOM 3026 C CA . TYR A 1 384 ? -3.815 -19.163 26.322 1.00 82.56 384 TYR A CA 1
ATOM 3027 C C . TYR A 1 384 ? -3.871 -19.628 24.870 1.00 82.56 384 TYR A C 1
ATOM 3029 O O . TYR A 1 384 ? -3.840 -18.792 23.973 1.00 82.56 384 TYR A O 1
ATOM 3037 N N . ASP A 1 385 ? -3.940 -20.938 24.631 1.00 81.38 385 ASP A N 1
ATOM 3038 C CA . ASP A 1 385 ? -4.048 -21.508 23.274 1.00 81.38 385 ASP A CA 1
ATOM 3039 C C . ASP A 1 385 ? -2.973 -20.961 22.307 1.00 81.38 385 ASP A C 1
ATOM 3041 O O . ASP A 1 385 ? -3.252 -20.477 21.213 1.00 81.38 385 ASP A O 1
ATOM 3045 N N . SER A 1 386 ? -1.715 -20.966 22.762 1.00 78.00 386 SER A N 1
ATOM 3046 C CA . SER A 1 386 ? -0.546 -20.394 22.067 1.00 78.00 386 SER A CA 1
ATOM 3047 C C . SER A 1 386 ? -0.515 -18.864 21.930 1.00 78.00 386 SER A C 1
ATOM 3049 O O . SER A 1 386 ? 0.493 -18.320 21.484 1.00 78.00 386 SER A O 1
ATOM 3051 N N . ALA A 1 387 ? -1.550 -18.137 22.355 1.00 80.19 387 ALA A N 1
ATOM 3052 C CA . ALA A 1 387 ? -1.551 -16.678 22.361 1.00 80.19 387 ALA A CA 1
ATOM 3053 C C . ALA A 1 387 ? -0.940 -16.122 23.656 1.00 80.19 387 ALA A C 1
ATOM 3055 O O . ALA A 1 387 ? -1.351 -16.479 24.764 1.00 80.19 387 ALA A O 1
ATOM 3056 N N . ALA A 1 388 ? 0.025 -15.209 23.521 1.00 79.94 388 ALA A N 1
ATOM 3057 C CA . ALA A 1 388 ? 0.539 -14.435 24.644 1.00 79.94 388 ALA A CA 1
ATOM 3058 C C . ALA A 1 388 ? -0.566 -13.555 25.234 1.00 79.94 388 ALA A C 1
ATOM 3060 O O . ALA A 1 388 ? -1.178 -12.747 24.536 1.00 79.94 388 ALA A O 1
ATOM 3061 N N . LEU A 1 389 ? -0.781 -13.662 26.544 1.00 75.62 389 LEU A N 1
ATOM 3062 C CA . LEU A 1 389 ? -1.727 -12.800 27.240 1.00 75.62 389 LEU A CA 1
ATOM 3063 C C . LEU A 1 389 ? -1.039 -11.477 27.625 1.00 75.62 389 LEU A C 1
ATOM 3065 O O . LEU A 1 389 ? -0.020 -11.512 28.326 1.00 75.62 389 LEU A O 1
ATOM 3069 N N . PRO A 1 390 ? -1.553 -10.310 27.194 1.00 70.12 390 PRO A N 1
ATOM 3070 C CA . PRO A 1 390 ? -0.902 -9.022 27.418 1.00 70.12 390 PRO A CA 1
ATOM 3071 C C . PRO A 1 390 ? -1.312 -8.426 28.772 1.00 70.12 390 PRO A C 1
ATOM 3073 O O . PRO A 1 390 ? -2.157 -7.535 28.846 1.00 70.12 390 PRO A O 1
ATOM 3076 N N . PHE A 1 391 ? -0.725 -8.917 29.864 1.00 73.38 391 PHE A N 1
ATOM 3077 C CA . PHE A 1 391 ? -0.944 -8.360 31.201 1.00 73.38 391 PHE A CA 1
ATOM 3078 C C . PHE A 1 391 ? 0.348 -8.317 32.024 1.00 73.38 391 PHE A C 1
ATOM 3080 O O . PHE A 1 391 ? 1.261 -9.119 31.831 1.00 73.38 391 PHE A O 1
ATOM 3087 N N . ASP A 1 392 ? 0.418 -7.372 32.963 1.00 80.75 392 ASP A N 1
ATOM 3088 C CA . ASP A 1 392 ? 1.506 -7.301 33.937 1.00 80.75 392 ASP A CA 1
ATOM 3089 C C . ASP A 1 392 ? 1.178 -8.199 35.137 1.00 80.75 392 ASP A C 1
ATOM 3091 O O . ASP A 1 392 ? 0.205 -7.971 35.857 1.00 80.75 392 ASP A O 1
ATOM 3095 N N . ILE A 1 393 ? 2.011 -9.213 35.385 1.00 81.69 393 ILE A N 1
ATOM 3096 C CA . ILE A 1 393 ? 1.885 -10.113 36.545 1.00 81.69 393 ILE A CA 1
ATOM 3097 C C . ILE A 1 393 ? 2.044 -9.397 37.892 1.00 81.69 393 ILE A C 1
ATOM 3099 O O . ILE A 1 393 ? 1.804 -9.997 38.942 1.00 81.69 393 ILE A O 1
ATOM 3103 N N . ASN A 1 394 ? 2.499 -8.147 37.886 1.00 83.75 394 ASN A N 1
ATOM 3104 C CA . ASN A 1 394 ? 2.645 -7.308 39.067 1.00 83.75 394 ASN A CA 1
ATOM 3105 C C . ASN A 1 394 ? 1.521 -6.275 39.200 1.00 83.75 394 ASN A C 1
ATOM 3107 O O . ASN A 1 394 ? 1.515 -5.545 40.188 1.00 83.75 394 ASN A O 1
ATOM 3111 N N . ASP A 1 395 ? 0.566 -6.228 38.263 1.00 84.88 395 ASP A N 1
ATOM 3112 C CA . ASP A 1 395 ? -0.637 -5.403 38.366 1.00 84.88 395 ASP A CA 1
ATOM 3113 C C . ASP A 1 395 ? -1.786 -6.209 39.005 1.00 84.88 395 ASP A C 1
ATOM 3115 O O . ASP A 1 395 ? -2.368 -7.082 38.352 1.00 84.88 395 ASP A O 1
ATOM 3119 N N . PRO A 1 396 ? -2.176 -5.917 40.264 1.00 82.69 396 PRO A N 1
ATOM 3120 C CA . PRO A 1 396 ? -3.293 -6.599 40.913 1.00 82.69 396 PRO A CA 1
ATOM 3121 C C . PRO A 1 396 ? -4.600 -6.476 40.117 1.00 82.69 396 PRO A C 1
ATOM 3123 O O . PRO A 1 396 ? -5.365 -7.433 40.020 1.00 82.69 396 PRO A O 1
ATOM 3126 N N . MET A 1 397 ? -4.869 -5.314 39.514 1.00 79.62 397 MET A N 1
ATOM 3127 C CA . MET A 1 397 ? -6.094 -5.116 38.738 1.00 79.62 397 MET A CA 1
ATOM 3128 C C . MET A 1 397 ? -6.061 -5.934 37.442 1.00 79.62 397 MET A C 1
ATOM 3130 O O . MET A 1 397 ? -7.070 -6.531 37.068 1.00 79.62 397 MET A O 1
ATOM 3134 N N . GLY A 1 398 ? -4.910 -5.991 36.773 1.00 80.62 398 GLY A N 1
ATOM 3135 C CA . GLY A 1 398 ? -4.675 -6.843 35.610 1.00 80.62 398 GLY A CA 1
ATOM 3136 C C . GLY A 1 398 ? -4.944 -8.317 35.914 1.00 80.62 398 GLY A C 1
ATOM 3137 O O . GLY A 1 398 ? -5.712 -8.956 35.198 1.00 80.62 398 GLY A O 1
ATOM 3138 N N . LEU A 1 399 ? -4.412 -8.830 37.027 1.00 84.06 399 LEU A N 1
ATOM 3139 C CA . LEU A 1 399 ? -4.661 -10.204 37.479 1.00 84.06 399 LEU A CA 1
ATOM 3140 C C . LEU A 1 399 ? -6.132 -10.465 37.819 1.00 84.06 399 LEU A C 1
ATOM 3142 O O . LEU A 1 399 ? -6.679 -11.502 37.449 1.00 84.06 399 LEU A O 1
ATOM 3146 N N . PHE A 1 400 ? -6.787 -9.518 38.494 1.00 84.88 400 PHE A N 1
ATOM 3147 C CA . PHE A 1 400 ? -8.210 -9.612 38.812 1.00 84.88 400 PHE A CA 1
ATOM 3148 C C . PHE A 1 400 ? -9.066 -9.710 37.543 1.00 84.88 400 PHE A C 1
ATOM 3150 O O . PHE A 1 400 ? -9.941 -10.568 37.437 1.00 84.88 400 PHE A O 1
ATOM 3157 N N . LYS A 1 401 ? -8.789 -8.850 36.554 1.00 83.44 401 LYS A N 1
ATOM 3158 C CA . LYS A 1 401 ? -9.476 -8.853 35.256 1.00 83.44 401 LYS A CA 1
ATOM 3159 C C . LYS A 1 401 ? -9.239 -10.150 34.500 1.00 83.44 401 LYS A C 1
ATOM 3161 O O . LYS A 1 401 ? -10.207 -10.713 34.000 1.00 83.44 401 LYS A O 1
ATOM 3166 N N . LEU A 1 402 ? -7.996 -10.629 34.464 1.00 84.62 402 LEU A N 1
ATOM 3167 C CA . LEU A 1 402 ? -7.636 -11.880 33.805 1.00 84.62 402 LEU A CA 1
ATOM 3168 C C . LEU A 1 402 ? -8.457 -13.051 34.355 1.00 84.62 402 LEU A C 1
ATOM 3170 O O . LEU A 1 402 ? -9.096 -13.768 33.589 1.00 84.62 402 LEU A O 1
ATOM 3174 N N . TYR A 1 403 ? -8.498 -13.207 35.682 1.00 86.69 403 TYR A N 1
ATOM 3175 C CA . TYR A 1 403 ? -9.261 -14.281 36.317 1.00 86.69 403 TYR A CA 1
ATOM 3176 C C . TYR A 1 403 ? -10.747 -14.216 35.932 1.00 86.69 403 TYR A C 1
ATOM 3178 O O . TYR A 1 403 ? -11.345 -15.219 35.544 1.00 86.69 403 TYR A O 1
ATOM 3186 N N . LEU A 1 404 ? -11.349 -13.024 35.985 1.00 83.44 404 LEU A N 1
ATOM 3187 C CA . LEU A 1 404 ? -12.762 -12.843 35.650 1.00 83.44 404 LEU A CA 1
ATOM 3188 C C . LEU A 1 404 ? -13.073 -12.985 34.149 1.00 83.44 404 LEU A C 1
ATOM 3190 O O . LEU A 1 404 ? -14.202 -13.325 33.800 1.00 83.44 404 LEU A O 1
ATOM 3194 N N . GLN A 1 405 ? -12.116 -12.694 33.263 1.00 81.44 405 GLN A N 1
ATOM 3195 C CA . GLN A 1 405 ? -12.244 -12.906 31.816 1.00 81.44 405 GLN A CA 1
ATOM 3196 C C . GLN A 1 405 ? -12.276 -14.389 31.463 1.00 81.44 405 GLN A C 1
ATOM 3198 O O . GLN A 1 405 ? -13.020 -14.785 30.574 1.00 81.44 405 GLN A O 1
ATOM 3203 N N . LEU A 1 406 ? -11.489 -15.188 32.179 1.00 79.31 406 LEU A N 1
ATOM 3204 C CA . LEU A 1 406 ? -11.426 -16.634 32.007 1.00 79.31 406 LEU A CA 1
ATOM 3205 C C . LEU A 1 406 ? -12.581 -17.363 32.719 1.00 79.31 406 LEU A C 1
ATOM 3207 O O . LEU A 1 406 ? -12.904 -18.500 32.393 1.00 79.31 406 LEU A O 1
ATOM 3211 N N . SER A 1 407 ? -13.231 -16.715 33.685 1.00 82.25 407 SER A N 1
ATOM 3212 C CA . SER A 1 407 ? -14.348 -17.305 34.425 1.00 82.25 407 SER A CA 1
ATOM 3213 C C . SER A 1 407 ? -15.646 -17.346 33.595 1.00 82.25 407 SER A C 1
ATOM 3215 O O . SER A 1 407 ? -15.933 -16.380 32.878 1.00 82.25 407 SER A O 1
ATOM 3217 N N . PRO A 1 408 ? -16.494 -18.381 33.763 1.00 77.56 408 PRO A N 1
ATOM 3218 C CA . PRO A 1 408 ? -17.770 -18.549 33.063 1.00 77.56 408 PRO A CA 1
ATOM 3219 C C . PRO A 1 408 ? -18.863 -17.645 33.659 1.00 77.56 408 PRO A C 1
ATOM 3221 O O . PRO A 1 408 ? -19.887 -18.096 34.172 1.00 77.56 408 PRO A O 1
ATOM 3224 N N . ILE A 1 409 ? -18.626 -16.334 33.642 1.00 72.56 409 ILE A N 1
ATOM 3225 C CA . ILE A 1 409 ? -19.543 -15.305 34.136 1.00 72.56 409 ILE A CA 1
ATOM 3226 C C . ILE A 1 409 ? -19.932 -14.362 33.001 1.00 72.56 409 ILE A C 1
ATOM 3228 O O . ILE A 1 409 ? -19.135 -14.100 32.099 1.00 72.56 409 ILE A O 1
ATOM 3232 N N . SER A 1 410 ? -21.151 -13.826 33.058 1.00 68.50 410 SER A N 1
ATOM 3233 C CA . SER A 1 410 ? -21.622 -12.860 32.065 1.00 68.50 410 SER A CA 1
ATOM 3234 C C . SER A 1 410 ? -20.802 -11.567 32.102 1.00 68.50 410 SER A C 1
ATOM 3236 O O . SER A 1 410 ? -20.266 -11.174 33.144 1.00 68.50 410 SER A O 1
ATOM 3238 N N . ASP A 1 411 ? -20.743 -10.867 30.968 1.00 65.62 411 ASP A N 1
ATOM 3239 C CA . ASP A 1 411 ? -20.036 -9.588 30.857 1.00 65.62 411 ASP A CA 1
ATOM 3240 C C . ASP A 1 411 ? -20.564 -8.551 31.860 1.00 65.62 411 ASP A C 1
ATOM 3242 O O . ASP A 1 411 ? -19.790 -7.782 32.428 1.00 65.62 411 ASP A O 1
ATOM 3246 N N . ASP A 1 412 ? -21.867 -8.565 32.152 1.00 56.41 412 ASP A N 1
ATOM 3247 C CA . ASP A 1 412 ? -22.494 -7.672 33.131 1.00 56.41 412 ASP A CA 1
ATOM 3248 C C . ASP A 1 412 ? -21.995 -7.926 34.562 1.00 56.41 412 ASP A C 1
ATOM 3250 O O . ASP A 1 412 ? -21.669 -6.986 35.294 1.00 56.41 412 ASP A O 1
ATOM 3254 N N . VAL A 1 413 ? -21.886 -9.197 34.959 1.00 63.47 413 VAL A N 1
ATOM 3255 C CA . VAL A 1 413 ? -21.360 -9.613 36.268 1.00 63.47 413 VAL A CA 1
ATOM 3256 C C . VAL A 1 413 ? -19.863 -9.328 36.364 1.00 63.47 413 VAL A C 1
ATOM 3258 O O . VAL A 1 413 ? -19.389 -8.788 37.369 1.00 63.47 413 VAL A O 1
ATOM 3261 N N . ARG A 1 414 ? -19.116 -9.620 35.294 1.00 76.12 414 ARG A N 1
ATOM 3262 C CA . ARG A 1 414 ? -17.688 -9.305 35.175 1.00 76.12 414 ARG A CA 1
ATOM 3263 C C . ARG A 1 414 ? -17.442 -7.810 35.369 1.00 76.12 414 ARG A C 1
ATOM 3265 O O . ARG A 1 414 ? -16.640 -7.413 36.215 1.00 76.12 414 ARG A O 1
ATOM 3272 N N . ASN A 1 415 ? -18.178 -6.978 34.636 1.00 65.81 415 ASN A N 1
ATOM 3273 C CA . ASN A 1 415 ? -18.087 -5.525 34.716 1.00 65.81 415 ASN A CA 1
ATOM 3274 C C . ASN A 1 415 ? -18.476 -5.008 36.106 1.00 65.81 415 ASN A C 1
ATOM 3276 O O . ASN A 1 415 ? -17.815 -4.104 36.619 1.00 65.81 415 ASN A O 1
ATOM 3280 N N . TYR A 1 416 ? -19.489 -5.601 36.748 1.00 68.25 416 TYR A N 1
ATOM 3281 C CA . TYR A 1 416 ? -19.864 -5.261 38.120 1.00 68.25 416 TYR A CA 1
ATOM 3282 C C . TYR A 1 416 ? -18.712 -5.486 39.108 1.00 68.25 416 TYR A C 1
ATOM 3284 O O . TYR A 1 416 ? -18.409 -4.591 39.904 1.00 68.25 416 TYR A O 1
ATOM 3292 N N . TYR A 1 417 ? -18.044 -6.643 39.058 1.00 71.31 417 TYR A N 1
ATOM 3293 C CA . TYR A 1 417 ? -16.927 -6.934 39.959 1.00 71.31 417 TYR A CA 1
ATOM 3294 C C . TYR A 1 417 ? -15.691 -6.084 39.657 1.00 71.31 417 TYR A C 1
ATOM 3296 O O . TYR A 1 417 ? -15.077 -5.579 40.592 1.00 71.31 417 TYR A O 1
ATOM 3304 N N . ILE A 1 418 ? -15.365 -5.841 38.381 1.00 70.75 418 ILE A N 1
ATOM 3305 C CA . ILE A 1 418 ? -14.262 -4.943 37.987 1.00 70.75 418 ILE A CA 1
ATOM 3306 C C . ILE A 1 418 ? -14.494 -3.523 38.521 1.00 70.75 418 ILE A C 1
ATOM 3308 O O . ILE A 1 418 ? -13.580 -2.904 39.063 1.00 70.75 418 ILE A O 1
ATOM 3312 N N . GLN A 1 419 ? -15.722 -3.008 38.421 1.00 58.03 419 GLN A N 1
ATOM 3313 C CA . GLN A 1 419 ? -16.089 -1.690 38.954 1.00 58.03 419 GLN A CA 1
ATOM 3314 C C . GLN A 1 419 ? -16.058 -1.626 40.486 1.00 58.03 419 GLN A C 1
ATOM 3316 O O . GLN A 1 419 ? -15.884 -0.550 41.055 1.00 58.03 419 GLN A O 1
ATOM 3321 N N . ASN A 1 420 ? -16.232 -2.766 41.157 1.00 64.00 420 ASN A N 1
ATOM 3322 C CA . ASN A 1 420 ? -16.228 -2.897 42.611 1.00 64.00 420 ASN A CA 1
ATOM 3323 C C . ASN A 1 420 ? -14.982 -3.643 43.097 1.00 64.00 420 ASN A C 1
ATOM 3325 O O . ASN A 1 420 ? -15.089 -4.441 44.025 1.00 64.00 420 ASN A O 1
ATOM 3329 N N . TYR A 1 421 ? -13.818 -3.393 42.491 1.00 69.38 421 TYR A N 1
ATOM 3330 C CA . TYR A 1 421 ? -12.559 -4.008 42.904 1.00 69.38 421 TYR A CA 1
ATOM 3331 C C . TYR A 1 421 ? -12.187 -3.617 44.344 1.00 69.38 421 TYR A C 1
ATOM 3333 O O . TYR A 1 421 ? -11.605 -2.569 44.619 1.00 69.38 421 TYR A O 1
ATOM 3341 N N . ARG A 1 422 ? -12.601 -4.473 45.270 1.00 64.06 422 ARG A N 1
ATOM 3342 C CA . ARG A 1 422 ? -12.366 -4.475 46.714 1.00 64.06 422 ARG A CA 1
ATOM 3343 C C . ARG A 1 422 ? -12.708 -5.879 47.205 1.00 64.06 422 ARG A C 1
ATOM 3345 O O . ARG A 1 422 ? -13.388 -6.626 46.501 1.00 64.06 422 ARG A O 1
ATOM 3352 N N . GLU A 1 423 ? -12.281 -6.221 48.414 1.00 54.97 423 GLU A N 1
ATOM 3353 C CA . GLU A 1 423 ? -12.725 -7.459 49.054 1.00 54.97 423 GLU A CA 1
ATOM 3354 C C . GLU A 1 423 ? -14.269 -7.513 49.056 1.00 54.97 423 GLU A C 1
ATOM 3356 O O . GLU A 1 423 ? -14.911 -6.536 49.468 1.00 54.97 423 GLU A O 1
ATOM 3361 N N . PRO A 1 424 ? -14.894 -8.586 48.534 1.00 51.53 424 PRO A N 1
ATOM 3362 C CA . PRO A 1 424 ? -16.342 -8.633 48.395 1.00 51.53 424 PRO A CA 1
ATOM 3363 C C . PRO A 1 424 ? -17.023 -8.709 49.771 1.00 51.53 424 PRO A C 1
ATOM 3365 O O . PRO A 1 424 ? -17.126 -9.769 50.385 1.00 51.53 424 PRO A O 1
ATOM 3368 N N . GLU A 1 425 ? -17.536 -7.577 50.260 1.00 48.16 425 GLU A N 1
ATOM 3369 C CA . GLU A 1 425 ? -18.381 -7.543 51.457 1.00 48.16 425 GLU A CA 1
ATOM 3370 C C . GLU A 1 425 ? -19.724 -8.253 51.209 1.00 48.16 425 GLU A C 1
ATOM 3372 O O . GLU A 1 425 ? -20.293 -8.203 50.113 1.00 48.16 425 GLU A O 1
ATOM 3377 N N . LYS A 1 426 ? -20.289 -8.882 52.254 1.00 42.94 426 LYS A N 1
ATOM 3378 C CA . LYS A 1 426 ? -21.665 -9.403 52.205 1.00 42.94 426 LYS A CA 1
ATOM 3379 C C . LYS A 1 426 ? -22.606 -8.270 51.771 1.00 42.94 426 LYS A C 1
ATOM 3381 O O . LYS A 1 426 ? -22.628 -7.234 52.442 1.00 42.94 426 LYS A O 1
ATOM 3386 N N . PRO A 1 427 ? -23.437 -8.450 50.727 1.00 39.34 427 PRO A N 1
ATOM 3387 C CA . PRO A 1 427 ? -24.443 -7.457 50.407 1.00 39.34 427 PRO A CA 1
ATOM 3388 C C . PRO A 1 427 ? -25.352 -7.293 51.624 1.00 39.34 427 PRO A C 1
ATOM 3390 O O . PRO A 1 427 ? -25.894 -8.273 52.143 1.00 39.34 427 PRO A O 1
ATOM 3393 N N . LYS A 1 428 ? -25.514 -6.053 52.096 1.00 42.41 428 LYS A N 1
ATOM 3394 C CA . LYS A 1 428 ? -26.580 -5.721 53.041 1.00 42.41 428 LYS A CA 1
ATOM 3395 C C . LYS A 1 428 ? -27.895 -5.970 52.315 1.00 42.41 428 LYS A C 1
ATOM 3397 O O . LYS A 1 428 ? -28.342 -5.133 51.535 1.00 42.41 428 LYS A O 1
ATOM 3402 N N . LEU A 1 429 ? -28.470 -7.152 52.533 1.00 36.03 429 LEU A N 1
ATOM 3403 C CA . LEU A 1 429 ? -29.818 -7.461 52.084 1.00 36.03 429 LEU A CA 1
ATOM 3404 C C . LEU A 1 429 ? -30.734 -6.362 52.641 1.00 36.03 429 LEU A C 1
ATOM 3406 O O . LEU A 1 429 ? -30.679 -6.098 53.848 1.00 36.03 429 LEU A O 1
ATOM 3410 N N . PRO A 1 430 ? -31.521 -5.673 51.797 1.00 36.28 430 PRO A N 1
ATOM 3411 C CA . PRO A 1 430 ? -32.495 -4.721 52.297 1.00 36.28 430 PRO A CA 1
ATOM 3412 C C . PRO A 1 430 ? -33.424 -5.472 53.251 1.00 36.28 430 PRO A C 1
ATOM 3414 O O . PRO A 1 430 ? -33.958 -6.524 52.899 1.00 36.28 430 PRO A O 1
ATOM 3417 N N . GLY A 1 431 ? -33.546 -4.963 54.478 1.00 35.06 431 GLY A N 1
ATOM 3418 C CA . GLY A 1 431 ? -34.386 -5.566 55.504 1.00 35.06 431 GLY A CA 1
ATOM 3419 C C . GLY A 1 431 ? -35.792 -5.792 54.964 1.00 35.06 431 GLY A C 1
ATOM 3420 O O . GLY A 1 431 ? -36.422 -4.862 54.457 1.00 35.06 431 GLY A O 1
ATOM 3421 N N . VAL A 1 432 ? -36.252 -7.038 55.064 1.00 36.22 432 VAL A N 1
ATOM 3422 C CA . VAL A 1 432 ? -37.657 -7.396 54.890 1.00 36.22 432 VAL A CA 1
ATOM 3423 C C . VAL A 1 432 ? -38.437 -6.588 55.927 1.00 36.22 432 VAL A C 1
ATOM 3425 O O . VAL A 1 432 ? -38.186 -6.723 57.126 1.00 36.22 432 VAL A O 1
ATOM 3428 N N . LYS A 1 433 ? -39.301 -5.690 55.454 1.00 36.75 433 LYS A N 1
ATOM 3429 C CA . LYS A 1 433 ? -40.366 -5.105 56.266 1.00 36.75 433 LYS A CA 1
ATOM 3430 C C . LYS A 1 433 ? -41.600 -5.974 56.161 1.00 36.75 433 LYS A C 1
ATOM 3432 O O . LYS A 1 433 ? -41.877 -6.419 55.024 1.00 36.75 433 LYS A O 1
#

Radius of gyration: 41.86 Å; Cα contacts (8 Å, |Δi|>4): 426; chains: 1; bounding box: 127×56×140 Å

Sequence (433 aa):
MAIMKDFVNAGGAFSAGMSAGLSGIDNQIRRADQAQAAVDSRAMSLINQYPPDPEFDKVSDEAREPLLNFVNQNKQNYFNIARQLSTMRPTDDNFMNMSSQLQSLKAGMITANDYLNDFKSLKEEYFQERNNMSNGMSPEDKRKLDLVFLENNYSMQFDDFGTPTYKTELGDINHAQLSNYYTKDDAFALEVMNKANEVYTSGAQGINLKNTPSFNLLKNSLTMAINQGGPERLQSLLKDDLLEGYNLANINPDNYNNEEQMKNDIVNNIMGHLVNVNKSGLDQHKKVTKPSTPQFGQSMRDDLNTTRGIASNAYEFSKLAGEKNPNKIDQMVSLLRQSDIDNVDKIMSKQEMYDAWLASEDKNDKKSAQDDFNAIYGNSPIYYDSAALPFDINDPMGLFKLYLQLSPISDDVRNYYIQNYREPEKPKLPGVK

pLDDT: mean 76.87, std 14.98, range [34.34, 95.31]

Solvent-accessible surface area (backbone atoms only — not comparable to full-atom values): 24205 Å² total; per-residue (Å²): 140,84,85,83,78,87,76,80,60,62,67,60,56,50,55,52,52,51,51,53,49,51,54,49,49,54,52,49,52,54,49,51,54,52,51,49,52,53,29,51,51,44,21,50,58,48,54,71,66,55,72,80,82,68,73,63,84,64,49,41,80,66,26,35,60,49,50,51,52,51,53,52,53,46,52,53,51,41,51,52,45,32,53,52,53,32,73,52,51,88,85,41,90,59,39,64,57,51,52,50,52,47,50,45,47,47,48,10,54,51,42,32,40,52,50,45,53,47,50,44,54,52,36,56,49,45,69,71,42,60,86,44,47,22,64,60,53,50,73,67,59,52,50,53,49,39,29,52,61,72,66,44,53,35,36,48,45,68,51,90,58,23,54,53,33,39,43,37,98,88,48,77,43,48,62,82,53,73,72,73,71,49,48,51,48,61,68,60,31,50,52,52,50,52,51,37,53,51,36,21,54,40,0,45,73,63,46,72,47,77,95,35,72,65,40,56,52,51,51,50,50,48,50,51,50,54,65,72,48,41,71,50,40,52,43,15,51,62,48,29,68,53,42,97,93,40,58,65,82,87,61,57,72,89,80,50,94,43,70,70,58,48,54,50,50,52,45,51,49,54,50,50,50,40,44,51,40,14,46,54,16,31,53,52,25,50,65,71,70,46,91,63,81,78,82,62,54,71,66,58,50,52,50,56,63,72,45,43,66,57,56,48,50,18,55,58,54,14,56,53,25,79,57,86,55,92,60,47,58,60,51,51,47,51,52,52,50,72,41,88,33,69,70,35,88,42,54,35,36,43,65,57,50,50,53,53,47,30,66,73,67,77,48,72,98,42,74,69,51,55,53,52,47,35,70,75,43,45,91,36,69,41,28,49,76,74,38,50,48,96,66,53,76,65,36,36,67,48,39,28,50,52,46,45,69,49,28,87,59,54,70,70,59,41,50,51,48,64,75,54,76,59,84,83,69,82,79,81,70,78,78,86,126

Secondary structure (DSSP, 8-state):
---------HHHHHHHHHHHHHHHHHHHHHHHHHHHHHHHHHHHHHHTTSPPPP-GGGS-HHHHHHHHHHHHHHHHHHHHHHHHHHHS-TTSTTHHHHHHHHHHHHHHHHHHHHHHHHHHHHHHHHHHHGGGB-TTS-HHHHHHHHHHHTS---EEEE-TT--EEEEETTEEEEGGGTT---B--HHHHHHHHHHHHHHHHHHHTT---TTSHHHHHHHHHHHHHHHHHHHHHHHHHHHS-SBTTB--TT--GGG-S-HHHHHHHHHHHHHHHHHHHHHHHHHHHHHHHS-------HHHHHHHHHTHHHHHHHHHHHHGGG---TTHHHHHHHHHHHSS-TTGGGEEEHHHHHHHHHHHTT----HHHHHHHHHHH-S-SEEETTEEP---TT-HHHHHHHHHHHSS--HHHHHHHHHT-S--PPP-PPP--

Mean predicted aligned error: 19.21 Å

Foldseek 3Di:
DDDDDDDDPPVVVVVVVVVVVVVVVVVVVVVVVVLVVQLVVQLVVQLVLADDQADLVLADPQASVQSVVLSVVLSVLLSVLSSVLSPDDPPDPCNVVSVVLNVQSSQLRVLLNVLSVVSSVLLVVCVVQVVQFAQLDDPLLNVVLCCVRPVSPWYWHADSNNFIWTQHPSGIDGSVCNPVTAGAPVVVLVVLVVLLVVLLVCLLVQHQLPPDPNLVVLLVVQLVVCVVVPPSNVSNLQGPASDVVDHLPPLDPVVDPDVVVSSSSSSVSSSVSSNVSSVNSNVNNVVLPDPPPDPDDPVVVVQLVVCVVLLQLLLVQLVLLPDPDPCSLVVSLVSLLPDQFPPSVQKDFPVRLLVVVCVVVVHDDDPVSVVVLCVVANDARMGGNSHHDPFDSNGSLRSSLVSLVRHPGDPVSSVVSSSVVDNDDDPPDPDDD